Protein AF-A0A8H7I8Y4-F1 (afdb_monomer)

Nearest PDB structures (foldseek):
  3icj-assembly1_A  TM=6.428E-01  e=5.747E-15  Pyrococcus furiosus
  3igh-assembly1_X-2  TM=6.842E-01  e=2.576E-13  Pyrococcus horikoshii

Radius of gyration: 29.4 Å; Cα contacts (8 Å, |Δi|>4): 809; chains: 1; bounding box: 100×57×76 Å

Foldseek 3Di:
DPPVVVVVVVVVVVVVVVVVVVVPDPDDPPDDDDDPPPPVVPDDDDDDDDDDDPVVVVVVVVVVVVVVVVVVVVVVVVPPDPDFPQKAKEFEPPPDQQEADLDPVPRTFRIWIHHRPDTDDTHHPVVLCQAQNELVPGFADPPHDPVRNHRGHHYDYDDHPDHHAFFFAFAAAAQLVQLVQVLQVLAPDPDPVSSVVSQVVSVVPDPDDVPDDDDHDHFAAQKQADDPVLVVVLPDDDCDDALWDQDADPVRHGPRIIHDLRVLSSQQADQDDQVNCLNVVVDPDPGDHDDVVSSVSSNVRSLVQLVVQRHAEYEHAQQEPVNVVVVQPDDDRGAYEYAHEDHLQDAPPPVDDADALVNRPSSRYGDHHHAHDQWGGPVHQIAAAPAADPVGRVDSHGGNYDLVSQLVNDQRVDLFHDDDVCLVSGLVSNVVSVVPDPDQPRPDDYPPRPDDDPVSQVSQQVSCCSRPVAGHKAAHHQHPVNPDSNCVQVLCCLQVVDSPDDPVPDPDDRDNVRRDDNVQSSCRRNPIHGDHDD

Structure (mmCIF, N/CA/C/O backbone):
data_AF-A0A8H7I8Y4-F1
#
_entry.id   AF-A0A8H7I8Y4-F1
#
loop_
_atom_site.group_PDB
_atom_site.id
_atom_site.type_symbol
_atom_site.label_atom_id
_atom_site.label_alt_id
_atom_site.label_comp_id
_atom_site.label_asym_id
_atom_site.label_entity_id
_atom_site.label_seq_id
_atom_site.pdbx_PDB_ins_code
_atom_site.Cartn_x
_atom_site.Cartn_y
_atom_site.Cartn_z
_atom_site.occupancy
_atom_site.B_iso_or_equiv
_atom_site.auth_seq_id
_atom_site.auth_comp_id
_atom_site.auth_asym_id
_atom_site.auth_atom_id
_atom_site.pdbx_PDB_model_num
ATOM 1 N N . MET A 1 1 ? 6.705 31.442 6.306 1.00 35.25 1 MET A N 1
ATOM 2 C CA . MET A 1 1 ? 8.009 32.099 6.032 1.00 35.25 1 MET A CA 1
ATOM 3 C C . MET A 1 1 ? 9.211 31.129 6.139 1.00 35.25 1 MET A C 1
ATOM 5 O O . MET A 1 1 ? 10.312 31.572 6.435 1.00 35.25 1 MET A O 1
ATOM 9 N N . HIS A 1 2 ? 9.058 29.813 5.891 1.00 52.72 2 HIS A N 1
ATOM 10 C CA . HIS A 1 2 ? 10.046 28.813 6.363 1.00 52.72 2 HIS A CA 1
ATOM 11 C C . HIS A 1 2 ? 10.772 27.965 5.305 1.00 52.72 2 HIS A C 1
ATOM 13 O O . HIS A 1 2 ? 11.778 27.346 5.648 1.00 52.72 2 HIS A O 1
ATOM 19 N N . SER A 1 3 ? 10.383 27.974 4.022 1.00 34.44 3 SER A N 1
ATOM 20 C CA . SER A 1 3 ? 11.126 27.225 2.985 1.00 34.44 3 SER A CA 1
ATOM 21 C C . SER A 1 3 ? 12.597 27.660 2.888 1.00 34.44 3 SER A C 1
ATOM 23 O O . SER A 1 3 ? 13.473 26.834 2.650 1.00 34.44 3 SER A O 1
ATOM 25 N N . ALA A 1 4 ? 12.896 28.933 3.171 1.00 37.03 4 ALA A N 1
ATOM 26 C CA . ALA A 1 4 ? 14.258 29.449 3.280 1.00 37.03 4 ALA A CA 1
ATOM 27 C C . ALA A 1 4 ? 15.037 28.894 4.492 1.00 37.03 4 ALA A C 1
ATOM 29 O O . ALA A 1 4 ? 16.241 28.678 4.382 1.00 37.03 4 ALA A O 1
ATOM 30 N N . GLN A 1 5 ? 14.389 28.632 5.634 1.00 40.00 5 GLN A N 1
ATOM 31 C CA . GLN A 1 5 ? 15.040 28.001 6.792 1.00 40.00 5 GLN A CA 1
ATOM 32 C C . GLN A 1 5 ? 15.281 26.508 6.558 1.00 40.00 5 GLN A C 1
ATOM 34 O O . GLN A 1 5 ? 16.371 26.029 6.867 1.00 40.00 5 GLN A O 1
ATOM 39 N N . LEU A 1 6 ? 14.330 25.797 5.942 1.00 42.72 6 LEU A N 1
ATOM 40 C CA . LEU A 1 6 ? 14.515 24.391 5.575 1.00 42.72 6 LEU A CA 1
ATOM 41 C C . LEU A 1 6 ? 15.631 24.236 4.527 1.00 42.72 6 LEU A C 1
ATOM 43 O O . LEU A 1 6 ? 16.564 23.471 4.744 1.00 42.72 6 LEU A O 1
ATOM 47 N N . ARG A 1 7 ? 15.634 25.057 3.465 1.00 45.59 7 ARG A N 1
ATOM 48 C CA . ARG A 1 7 ? 16.732 25.099 2.476 1.00 45.59 7 ARG A CA 1
ATOM 49 C C . ARG A 1 7 ? 18.088 25.454 3.106 1.00 45.59 7 ARG A C 1
ATOM 51 O O . ARG A 1 7 ? 19.096 24.890 2.699 1.00 45.59 7 ARG A O 1
ATOM 58 N N . ARG A 1 8 ? 18.134 26.328 4.123 1.00 44.88 8 ARG A N 1
ATOM 59 C CA . ARG A 1 8 ? 19.366 26.626 4.888 1.00 44.88 8 ARG A CA 1
ATOM 60 C C . ARG A 1 8 ? 19.815 25.468 5.790 1.00 44.88 8 ARG A C 1
ATOM 62 O O . ARG A 1 8 ? 21.020 25.303 5.960 1.00 44.88 8 ARG A O 1
ATOM 69 N N . ARG A 1 9 ? 18.896 24.670 6.353 1.00 44.41 9 ARG A N 1
ATOM 70 C CA . ARG A 1 9 ? 19.240 23.427 7.073 1.00 44.41 9 ARG A CA 1
ATOM 71 C C . ARG A 1 9 ? 19.794 22.377 6.111 1.00 44.41 9 ARG A C 1
ATOM 73 O O . ARG A 1 9 ? 20.907 21.920 6.334 1.00 44.41 9 ARG A O 1
ATOM 80 N N . ILE A 1 10 ? 19.098 22.110 5.004 1.00 46.75 10 ILE A N 1
ATOM 81 C CA . ILE A 1 10 ? 19.546 21.189 3.944 1.00 46.75 10 ILE A CA 1
ATOM 82 C C . ILE A 1 10 ? 20.938 21.588 3.429 1.00 46.75 10 ILE A C 1
ATOM 84 O O . ILE A 1 10 ? 21.833 20.752 3.396 1.00 46.75 10 ILE A O 1
ATOM 88 N N . ALA A 1 11 ? 21.172 22.870 3.123 1.00 46.22 11 ALA A N 1
ATOM 89 C CA . ALA A 1 11 ? 22.484 23.348 2.678 1.00 46.22 11 ALA A CA 1
ATOM 90 C C . ALA A 1 11 ? 23.595 23.158 3.733 1.00 46.22 11 ALA A C 1
ATOM 92 O O . ALA A 1 11 ? 24.708 22.782 3.380 1.00 46.22 11 ALA A O 1
ATOM 93 N N . LYS A 1 12 ? 23.303 23.364 5.027 1.00 44.75 12 LYS A N 1
ATOM 94 C CA . LYS A 1 12 ? 24.257 23.067 6.112 1.00 44.75 12 LYS A CA 1
ATOM 95 C C . LYS A 1 12 ? 24.508 21.568 6.291 1.00 44.75 12 LYS A C 1
ATOM 97 O O . LYS A 1 12 ? 25.617 21.188 6.647 1.00 44.75 12 LYS A O 1
ATOM 102 N N . MET A 1 13 ? 23.505 20.723 6.069 1.00 43.00 13 MET A N 1
ATOM 103 C CA . MET A 1 13 ? 23.641 19.266 6.176 1.00 43.00 13 MET A CA 1
ATOM 104 C C . MET A 1 13 ? 24.428 18.691 4.995 1.00 43.00 13 MET A C 1
ATOM 106 O O . MET A 1 13 ? 25.284 17.841 5.208 1.00 43.00 13 MET A O 1
ATOM 110 N N . ASP A 1 14 ? 24.237 19.227 3.789 1.00 43.56 14 ASP A N 1
ATOM 111 C CA . ASP A 1 14 ? 25.063 18.925 2.615 1.00 43.56 14 ASP A CA 1
ATOM 112 C C . ASP A 1 14 ? 26.520 19.406 2.803 1.00 43.56 14 ASP A C 1
ATOM 114 O O . ASP A 1 14 ? 27.463 18.709 2.433 1.00 43.56 14 ASP A O 1
ATOM 118 N N . GLU A 1 15 ? 26.741 20.542 3.477 1.00 42.84 15 GLU A N 1
ATOM 119 C CA . GLU A 1 15 ? 28.085 20.966 3.895 1.00 42.84 15 GLU A CA 1
ATOM 120 C C . GLU A 1 15 ? 28.705 20.009 4.935 1.00 42.84 15 GLU A C 1
ATOM 122 O O . GLU A 1 15 ? 29.871 19.634 4.807 1.00 42.84 15 GLU A O 1
ATOM 127 N N . SER A 1 16 ? 27.936 19.560 5.935 1.00 40.44 16 SER A N 1
ATOM 128 C CA . SER A 1 16 ? 28.382 18.556 6.915 1.00 40.44 16 SER A CA 1
ATOM 129 C C . SER A 1 16 ? 28.671 17.193 6.281 1.00 40.44 16 SER A C 1
ATOM 131 O O . SER A 1 16 ? 29.658 16.558 6.647 1.00 40.44 16 SER A O 1
ATOM 133 N N . ALA A 1 17 ? 27.878 16.756 5.300 1.00 39.59 17 ALA A N 1
ATOM 134 C CA . ALA A 1 17 ? 28.124 15.527 4.548 1.00 39.59 17 ALA A CA 1
ATOM 135 C C . ALA A 1 17 ? 29.446 15.615 3.767 1.00 39.59 17 ALA A C 1
ATOM 137 O O . ALA A 1 17 ? 30.296 14.740 3.902 1.00 39.59 17 ALA A O 1
ATOM 138 N N . ARG A 1 18 ? 29.689 16.727 3.060 1.00 48.38 18 ARG A N 1
ATOM 139 C CA . ARG A 1 18 ? 30.961 16.989 2.356 1.00 48.38 18 ARG A CA 1
ATOM 140 C C . ARG A 1 18 ? 32.169 17.112 3.297 1.00 48.38 18 ARG A C 1
ATOM 142 O O . ARG A 1 18 ? 33.296 16.881 2.864 1.00 48.38 18 ARG A O 1
ATOM 149 N N . ARG A 1 19 ? 31.965 17.483 4.569 1.00 42.00 19 ARG A N 1
ATOM 150 C CA . ARG A 1 19 ? 33.006 17.433 5.616 1.00 42.00 19 ARG A CA 1
ATOM 151 C C . ARG A 1 19 ? 33.268 15.989 6.060 1.00 42.00 19 ARG A C 1
ATOM 153 O O . ARG A 1 19 ? 34.420 15.577 6.067 1.00 42.00 19 ARG A O 1
ATOM 160 N N . LEU A 1 20 ? 32.226 15.194 6.307 1.00 38.66 20 LEU A N 1
ATOM 161 C CA . LEU A 1 20 ? 32.345 13.767 6.645 1.00 38.66 20 LEU A CA 1
ATOM 162 C C . LEU A 1 20 ? 32.967 12.926 5.513 1.00 38.66 20 LEU A C 1
ATOM 164 O O . LEU A 1 20 ? 33.713 11.991 5.792 1.00 38.66 20 LEU A O 1
ATOM 168 N N . GLU A 1 21 ? 32.732 13.269 4.244 1.00 41.25 21 GLU A N 1
ATOM 169 C CA . GLU A 1 21 ? 33.430 12.660 3.099 1.00 41.25 21 GLU A CA 1
ATOM 170 C C . GLU A 1 21 ? 34.911 13.077 3.009 1.00 41.25 21 GLU A C 1
ATOM 172 O O . GLU A 1 21 ? 35.725 12.327 2.474 1.00 41.25 21 GLU A O 1
ATOM 177 N N . LYS A 1 22 ? 35.290 14.239 3.562 1.00 42.38 22 LYS A N 1
ATOM 178 C CA . LYS A 1 22 ? 36.689 14.696 3.649 1.00 42.38 22 LYS A CA 1
ATOM 179 C C . LYS A 1 22 ? 37.452 14.069 4.815 1.00 42.38 22 LYS A C 1
ATOM 181 O O . LYS A 1 22 ? 38.604 13.679 4.638 1.00 42.38 22 LYS A O 1
ATOM 186 N N . ASP A 1 23 ? 36.809 13.939 5.972 1.00 39.91 23 ASP A N 1
ATOM 187 C CA . ASP A 1 23 ? 37.411 13.386 7.194 1.00 39.91 23 ASP A CA 1
ATOM 188 C C . ASP A 1 23 ? 37.613 11.854 7.130 1.00 39.91 23 ASP A C 1
ATOM 190 O O . ASP A 1 23 ? 38.241 11.278 8.014 1.00 39.91 23 ASP A O 1
ATOM 194 N N . ASN A 1 24 ? 37.128 11.192 6.070 1.00 40.22 24 ASN A N 1
ATOM 195 C CA . ASN A 1 24 ? 37.377 9.774 5.768 1.00 40.22 24 ASN A CA 1
ATOM 196 C C . ASN A 1 24 ? 38.473 9.551 4.696 1.00 40.22 24 ASN A C 1
ATOM 198 O O . ASN A 1 24 ? 38.539 8.483 4.083 1.00 40.22 24 ASN A O 1
ATOM 202 N N . SER A 1 25 ? 39.355 10.532 4.461 1.00 33.88 25 SER A N 1
ATOM 203 C CA . SER A 1 25 ? 40.572 10.316 3.662 1.00 33.88 25 SER A CA 1
ATOM 204 C C . SER A 1 25 ? 41.564 9.409 4.424 1.00 33.88 25 SER A C 1
ATOM 206 O O . SER A 1 25 ? 41.808 9.686 5.597 1.00 33.88 25 SER A O 1
ATOM 208 N N . PRO A 1 26 ? 42.186 8.369 3.822 1.00 35.38 26 PRO A N 1
ATOM 209 C CA . PRO A 1 26 ? 42.908 7.321 4.574 1.00 35.38 26 PRO A CA 1
ATOM 210 C C . PRO A 1 26 ? 44.254 7.682 5.250 1.00 35.38 26 PRO A C 1
ATOM 212 O O . PRO A 1 26 ? 45.008 6.770 5.582 1.00 35.38 26 PRO A O 1
ATOM 215 N N . ASP A 1 27 ? 44.576 8.964 5.456 1.00 40.91 27 ASP A N 1
ATOM 216 C CA . ASP A 1 27 ? 45.932 9.457 5.773 1.00 40.91 27 ASP A CA 1
ATOM 217 C C . ASP A 1 27 ? 46.035 10.258 7.102 1.00 40.91 27 ASP A C 1
ATOM 219 O O . ASP A 1 27 ? 46.725 11.276 7.170 1.00 40.91 27 ASP A O 1
ATOM 223 N N . ASP A 1 28 ? 45.392 9.803 8.191 1.00 37.31 28 ASP A N 1
ATOM 224 C CA . ASP A 1 28 ? 45.690 10.267 9.568 1.00 37.31 28 ASP A CA 1
ATOM 225 C C . ASP A 1 28 ? 46.302 9.133 10.427 1.00 37.31 28 ASP A C 1
ATOM 227 O O . ASP A 1 28 ? 45.589 8.213 10.840 1.00 37.31 28 ASP A O 1
ATOM 231 N N . PRO A 1 29 ? 47.610 9.185 10.758 1.00 35.31 29 PRO A N 1
ATOM 232 C CA . PRO A 1 29 ? 48.285 8.147 11.542 1.00 35.31 29 PRO A CA 1
ATOM 233 C C . PRO A 1 29 ? 47.897 8.025 13.031 1.00 35.31 29 PRO A C 1
ATOM 235 O O . PRO A 1 29 ? 48.544 7.244 13.733 1.00 35.31 29 PRO A O 1
ATOM 238 N N . LYS A 1 30 ? 46.945 8.809 13.570 1.00 37.56 30 LYS A N 1
ATOM 239 C CA . LYS A 1 30 ? 46.804 9.009 15.034 1.00 37.56 30 LYS A CA 1
ATOM 240 C C . LYS A 1 30 ? 45.550 8.467 15.736 1.00 37.56 30 LYS A C 1
ATOM 242 O O . LYS A 1 30 ? 45.342 8.795 16.904 1.00 37.56 30 LYS A O 1
ATOM 247 N N . LYS A 1 31 ? 44.755 7.589 15.117 1.00 33.84 31 LYS A N 1
ATOM 248 C CA . LYS A 1 31 ? 43.638 6.894 15.802 1.00 33.84 31 LYS A CA 1
ATOM 249 C C . LYS A 1 31 ? 43.819 5.377 15.865 1.00 33.84 31 LYS A C 1
ATOM 251 O O . LYS A 1 31 ? 43.150 4.626 15.164 1.00 33.84 31 LYS A O 1
ATOM 256 N N . GLN A 1 32 ? 44.688 4.936 16.772 1.00 32.09 32 GLN A N 1
ATOM 257 C CA . GLN A 1 32 ? 44.569 3.603 17.363 1.00 32.09 32 GLN A CA 1
ATOM 258 C C . GLN A 1 32 ? 43.576 3.678 18.532 1.00 32.09 32 GLN A C 1
ATOM 260 O O . GLN A 1 32 ? 43.772 4.469 19.452 1.00 32.09 32 GLN A O 1
ATOM 265 N N . LEU A 1 33 ? 42.524 2.860 18.486 1.00 32.53 33 LEU A N 1
ATOM 266 C CA . LEU A 1 33 ? 41.826 2.381 19.680 1.00 32.53 33 LEU A CA 1
ATOM 267 C C . LEU A 1 33 ? 42.100 0.881 19.822 1.00 32.53 33 LEU A C 1
ATOM 269 O O . LEU A 1 33 ? 42.437 0.206 18.849 1.00 32.53 33 LEU A O 1
ATOM 273 N N . GLU A 1 34 ? 42.021 0.398 21.053 1.00 33.38 34 GLU A N 1
ATOM 274 C CA . GLU A 1 34 ? 42.598 -0.877 21.468 1.00 33.38 34 GLU A CA 1
ATOM 275 C C . GLU A 1 34 ? 41.652 -2.055 21.180 1.00 33.38 34 GLU A C 1
ATOM 277 O O . GLU A 1 34 ? 40.482 -2.031 21.560 1.00 33.38 34 GLU A O 1
ATOM 282 N N . ASP A 1 35 ? 42.174 -3.103 20.536 1.00 31.98 35 ASP A N 1
ATOM 283 C CA . ASP A 1 35 ? 41.502 -4.398 20.377 1.00 31.98 35 ASP A CA 1
ATOM 284 C C . ASP A 1 35 ? 42.231 -5.445 21.246 1.00 31.98 35 ASP A C 1
ATOM 286 O O . ASP A 1 35 ? 43.391 -5.772 20.963 1.00 31.98 35 ASP A O 1
ATOM 290 N N . PRO A 1 36 ? 41.596 -5.977 22.308 1.00 31.39 36 PRO A N 1
ATOM 291 C CA . PRO A 1 36 ? 42.241 -6.891 23.251 1.00 31.39 36 PRO A CA 1
ATOM 292 C C . PRO A 1 36 ? 42.398 -8.333 22.730 1.00 31.39 36 PRO A C 1
ATOM 294 O O . PRO A 1 36 ? 42.893 -9.191 23.461 1.00 31.39 36 PRO A O 1
ATOM 297 N N . THR A 1 37 ? 41.996 -8.652 21.494 1.00 33.19 37 THR A N 1
ATOM 298 C CA . THR A 1 37 ? 42.002 -10.041 20.988 1.00 33.19 37 THR A CA 1
ATOM 299 C C . THR A 1 37 ? 43.353 -10.527 20.439 1.00 33.19 37 THR A C 1
ATOM 301 O O . THR A 1 37 ? 43.529 -11.724 20.205 1.00 33.19 37 THR A O 1
ATOM 304 N N . LEU A 1 38 ? 44.342 -9.642 20.265 1.00 32.91 38 LEU A N 1
ATOM 305 C CA . LEU A 1 38 ? 45.588 -9.951 19.542 1.00 32.91 38 LEU A CA 1
ATOM 306 C C . LEU A 1 38 ? 46.744 -10.534 20.382 1.00 32.91 38 LEU A C 1
ATOM 308 O O . LEU A 1 38 ? 47.787 -10.883 19.824 1.00 32.91 38 LEU A O 1
ATOM 312 N N . GLU A 1 39 ? 46.595 -10.679 21.702 1.00 32.59 39 GLU A N 1
ATOM 313 C CA . GLU A 1 39 ? 47.688 -11.163 22.565 1.00 32.59 39 GLU A CA 1
ATOM 314 C C . GLU A 1 39 ? 47.854 -12.699 22.559 1.00 32.59 39 GLU A C 1
ATOM 316 O O . GLU A 1 39 ? 48.972 -13.202 22.686 1.00 32.59 39 GLU A O 1
ATOM 321 N N . GLN A 1 40 ? 46.788 -13.468 22.303 1.00 35.03 40 GLN A N 1
ATOM 322 C CA . GLN A 1 40 ? 46.833 -14.942 22.369 1.00 35.03 40 GLN A CA 1
ATOM 323 C C . GLN A 1 40 ? 47.576 -15.630 21.204 1.00 35.03 40 GLN A C 1
ATOM 325 O O . GLN A 1 40 ? 47.878 -16.818 21.290 1.00 35.03 40 GLN A O 1
ATOM 330 N N . LEU A 1 41 ? 47.934 -14.909 20.133 1.00 31.38 41 LEU A N 1
ATOM 331 C CA . LEU A 1 41 ? 48.666 -15.465 18.979 1.00 31.38 41 LEU A CA 1
ATOM 332 C C . LEU A 1 41 ? 50.194 -15.271 19.046 1.00 31.38 41 LEU A C 1
ATOM 334 O O . LEU A 1 41 ? 50.902 -15.590 18.090 1.00 31.38 41 LEU A O 1
ATOM 338 N N . ARG A 1 42 ? 50.739 -14.758 20.158 1.00 30.03 42 ARG A N 1
ATOM 339 C CA . ARG A 1 42 ? 52.155 -14.343 20.250 1.00 30.03 42 ARG A CA 1
ATOM 340 C C . ARG A 1 42 ? 53.165 -15.425 20.665 1.00 30.03 42 ARG A C 1
ATOM 342 O O . ARG A 1 42 ? 54.344 -15.110 20.812 1.00 30.03 42 ARG A O 1
ATOM 349 N N . LEU A 1 43 ? 52.742 -16.682 20.823 1.00 31.62 43 LEU A N 1
ATOM 350 C CA . LEU A 1 43 ? 53.579 -17.793 21.309 1.00 31.62 43 LEU A CA 1
ATOM 351 C C . LEU A 1 43 ? 53.686 -18.967 20.316 1.00 31.62 43 LEU A C 1
ATOM 353 O O . LEU A 1 43 ? 53.328 -20.100 20.629 1.00 31.62 43 LEU A O 1
ATOM 357 N N . ALA A 1 44 ? 54.244 -18.717 19.125 1.00 27.98 44 ALA A N 1
ATOM 358 C CA . ALA A 1 44 ? 54.656 -19.783 18.205 1.00 27.98 44 ALA A CA 1
ATOM 359 C C . ALA A 1 44 ? 55.920 -19.431 17.392 1.00 27.98 44 ALA A C 1
ATOM 361 O O . ALA A 1 44 ? 55.937 -18.474 16.620 1.00 27.98 44 ALA A O 1
ATOM 362 N N . SER A 1 45 ? 56.940 -20.295 17.489 1.00 28.02 45 SER A N 1
ATOM 363 C CA . SER A 1 45 ? 58.225 -20.271 16.757 1.00 28.02 45 SER A CA 1
ATOM 364 C C . SER A 1 45 ? 59.208 -19.125 17.077 1.00 28.02 45 SER A C 1
ATOM 366 O O . SER A 1 45 ? 58.848 -18.051 17.552 1.00 28.02 45 SER A O 1
ATOM 368 N N . PHE A 1 46 ? 60.505 -19.394 16.879 1.00 31.17 46 PHE A N 1
ATOM 369 C CA . PHE A 1 46 ? 61.607 -18.620 17.460 1.00 31.17 46 PHE A CA 1
ATOM 370 C C . PHE A 1 46 ? 62.832 -18.630 16.529 1.00 31.17 46 PHE A C 1
ATOM 372 O O . PHE A 1 46 ? 63.191 -19.676 16.004 1.00 31.17 46 PHE A O 1
ATOM 379 N N . LYS A 1 47 ? 63.492 -17.472 16.374 1.00 33.75 47 LYS A N 1
ATOM 380 C CA . LYS A 1 47 ? 64.825 -17.257 15.757 1.00 33.75 47 LYS A CA 1
ATOM 381 C C . LYS A 1 47 ? 65.159 -17.994 14.438 1.00 33.75 47 LYS A C 1
ATOM 383 O O . LYS A 1 47 ? 65.652 -19.115 14.443 1.00 33.75 47 LYS A O 1
ATOM 388 N N . SER A 1 48 ? 65.305 -17.211 13.368 1.00 29.58 48 SER A N 1
ATOM 389 C CA . SER A 1 48 ? 66.625 -17.121 12.716 1.00 29.58 48 SER A CA 1
ATOM 390 C C . SER A 1 48 ? 66.875 -15.706 12.172 1.00 29.58 48 SER A C 1
ATOM 392 O O . SER A 1 48 ? 65.940 -14.943 11.930 1.00 29.58 48 SER A O 1
ATOM 394 N N . ARG A 1 49 ? 68.149 -15.314 12.042 1.00 38.94 49 ARG A N 1
ATOM 395 C CA . ARG A 1 49 ? 68.578 -14.069 11.381 1.00 38.94 49 ARG A CA 1
ATOM 396 C C . ARG A 1 49 ? 69.407 -14.443 10.158 1.00 38.94 49 ARG A C 1
ATOM 398 O O . ARG A 1 49 ? 70.410 -15.132 10.311 1.00 38.94 49 ARG A O 1
ATOM 405 N N . SER A 1 50 ? 69.092 -13.887 8.992 1.00 36.25 50 SER A N 1
ATOM 406 C CA . SER A 1 50 ? 70.042 -13.806 7.877 1.00 36.25 50 SER A CA 1
ATOM 407 C C . SER A 1 50 ? 69.982 -12.428 7.208 1.00 36.25 50 SER A C 1
ATOM 409 O O . SER A 1 50 ? 68.918 -11.828 7.040 1.00 36.25 50 SER A O 1
ATOM 411 N N . ARG A 1 51 ? 71.152 -11.882 6.854 1.00 44.41 51 ARG A N 1
ATOM 412 C CA . ARG A 1 51 ? 71.273 -10.645 6.068 1.00 44.41 51 ARG A CA 1
ATOM 413 C C . ARG A 1 51 ? 71.250 -10.999 4.578 1.00 44.41 51 ARG A C 1
ATOM 415 O O . ARG A 1 51 ? 72.299 -11.117 3.959 1.00 44.41 51 ARG A O 1
ATOM 422 N N . ALA A 1 52 ? 70.056 -11.158 4.010 1.00 35.97 52 ALA A N 1
ATOM 423 C CA . ALA A 1 52 ? 69.846 -11.276 2.562 1.00 35.97 52 ALA A CA 1
ATOM 424 C C . ALA A 1 52 ? 69.252 -9.977 1.976 1.00 35.97 52 ALA A C 1
ATOM 426 O O . ALA A 1 52 ? 68.562 -9.230 2.678 1.00 35.97 52 ALA A O 1
ATOM 427 N N . SER A 1 53 ? 69.556 -9.690 0.706 1.00 42.09 53 SER A N 1
ATOM 428 C CA . SER A 1 53 ? 69.507 -8.342 0.109 1.00 42.09 53 SER A CA 1
ATOM 429 C C . SER A 1 53 ? 68.206 -7.540 0.324 1.00 42.09 53 SER A C 1
ATOM 431 O O . SER A 1 53 ? 67.087 -8.059 0.306 1.00 42.09 53 SER A O 1
ATOM 433 N N . ALA A 1 54 ? 68.358 -6.219 0.477 1.00 46.66 54 ALA A N 1
ATOM 434 C CA . ALA A 1 54 ? 67.242 -5.272 0.394 1.00 46.66 54 ALA A CA 1
ATOM 435 C C . ALA A 1 54 ? 66.762 -5.083 -1.062 1.00 46.66 54 ALA A C 1
ATOM 437 O O . ALA A 1 54 ? 65.570 -4.931 -1.315 1.00 46.66 54 ALA A O 1
ATOM 438 N N . ILE A 1 55 ? 67.691 -5.175 -2.022 1.00 46.66 55 ILE A N 1
ATOM 439 C CA . ILE A 1 55 ? 67.460 -4.945 -3.459 1.00 46.66 55 ILE A CA 1
ATOM 440 C C . ILE A 1 55 ? 66.471 -5.967 -4.052 1.00 46.66 55 ILE A C 1
ATOM 442 O O . ILE A 1 55 ? 65.638 -5.607 -4.883 1.00 46.66 55 ILE A O 1
ATOM 446 N N . GLY A 1 56 ? 66.499 -7.227 -3.596 1.00 45.41 56 GLY A N 1
ATOM 447 C CA . GLY A 1 56 ? 65.526 -8.239 -4.024 1.00 45.41 56 GLY A CA 1
ATOM 448 C C . GLY A 1 56 ? 64.104 -7.959 -3.524 1.00 45.41 56 GLY A C 1
ATOM 449 O O . GLY A 1 56 ? 63.143 -8.101 -4.280 1.00 45.41 56 GLY A O 1
ATOM 450 N N . ARG A 1 57 ? 63.960 -7.503 -2.271 1.00 50.84 57 ARG A N 1
ATOM 451 C CA . ARG A 1 57 ? 62.650 -7.290 -1.632 1.00 50.84 57 ARG A CA 1
ATOM 452 C C . ARG A 1 57 ? 61.824 -6.202 -2.310 1.00 50.84 57 ARG A C 1
ATOM 454 O O . ARG A 1 57 ? 60.653 -6.443 -2.571 1.00 50.84 57 ARG A O 1
ATOM 461 N N . GLY A 1 58 ? 62.432 -5.074 -2.685 1.00 53.12 58 GLY A N 1
ATOM 462 C CA . GLY A 1 58 ? 61.725 -4.008 -3.409 1.00 53.12 58 GLY A CA 1
ATOM 463 C C . GLY A 1 58 ? 61.127 -4.479 -4.743 1.00 53.12 58 GLY A C 1
ATOM 464 O O . GLY A 1 58 ? 59.981 -4.163 -5.049 1.00 53.12 58 GLY A O 1
ATOM 465 N N . ARG A 1 59 ? 61.857 -5.308 -5.506 1.00 57.22 59 ARG A N 1
ATOM 466 C CA . ARG A 1 59 ? 61.352 -5.889 -6.764 1.00 57.22 59 ARG A CA 1
ATOM 467 C C . ARG A 1 59 ? 60.246 -6.919 -6.539 1.00 57.22 59 ARG A C 1
ATOM 469 O O . ARG A 1 59 ? 59.234 -6.855 -7.229 1.00 57.22 59 ARG A O 1
ATOM 476 N N . VAL A 1 60 ? 60.397 -7.828 -5.572 1.00 62.84 60 VAL A N 1
A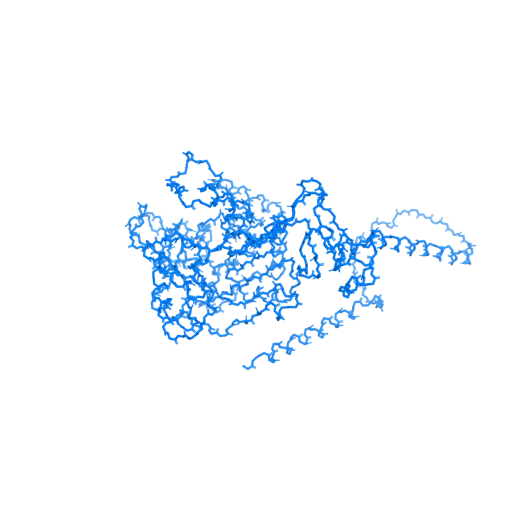TOM 477 C CA . VAL A 1 60 ? 59.344 -8.808 -5.243 1.00 62.84 60 VAL A CA 1
ATOM 478 C C . VAL A 1 60 ? 58.077 -8.101 -4.760 1.00 62.84 60 VAL A C 1
ATOM 480 O O . VAL A 1 60 ? 56.990 -8.428 -5.222 1.00 62.84 60 VAL A O 1
ATOM 483 N N . GLN A 1 61 ? 58.201 -7.088 -3.901 1.00 68.81 61 GLN A N 1
ATOM 484 C CA . GLN A 1 61 ? 57.059 -6.333 -3.387 1.00 68.81 61 GLN A CA 1
ATOM 485 C C . GLN A 1 61 ? 56.373 -5.504 -4.485 1.00 68.81 61 GLN A C 1
ATOM 487 O O . GLN A 1 61 ? 55.148 -5.478 -4.537 1.00 68.81 61 GLN A O 1
ATOM 492 N N . ALA A 1 62 ? 57.125 -4.917 -5.424 1.00 70.44 62 ALA A N 1
ATOM 493 C CA . ALA A 1 62 ? 56.551 -4.268 -6.605 1.00 70.44 62 ALA A CA 1
ATOM 494 C C . ALA A 1 62 ? 55.800 -5.257 -7.520 1.00 70.44 62 ALA A C 1
ATOM 496 O O . ALA A 1 62 ? 54.715 -4.936 -7.999 1.00 70.44 62 ALA A O 1
ATOM 497 N N . ILE A 1 63 ? 56.332 -6.469 -7.726 1.00 73.75 63 ILE A N 1
ATOM 498 C CA . ILE A 1 63 ? 55.670 -7.529 -8.506 1.00 73.75 63 ILE A CA 1
ATOM 499 C C . ILE A 1 63 ? 54.395 -8.013 -7.800 1.00 73.75 63 ILE A C 1
ATOM 501 O O . ILE A 1 63 ? 53.355 -8.118 -8.442 1.00 73.75 63 ILE A O 1
ATOM 505 N N . VAL A 1 64 ? 54.436 -8.246 -6.485 1.00 75.19 64 VAL A N 1
ATOM 506 C CA . VAL A 1 64 ? 53.256 -8.636 -5.694 1.00 75.19 64 VAL A CA 1
ATOM 507 C C . VAL A 1 64 ? 52.192 -7.537 -5.718 1.00 75.19 64 VAL A C 1
ATOM 509 O O . VAL A 1 64 ? 51.030 -7.845 -5.964 1.00 75.19 64 VAL A O 1
ATOM 512 N N . SER A 1 65 ? 52.565 -6.262 -5.568 1.00 77.75 65 SER A N 1
ATOM 513 C CA . SER A 1 65 ? 51.626 -5.140 -5.709 1.00 77.75 65 SER A CA 1
ATOM 514 C C . SER A 1 65 ? 51.056 -5.027 -7.125 1.00 77.75 65 SER A C 1
ATOM 516 O O . SER A 1 65 ? 49.861 -4.795 -7.273 1.00 77.75 65 SER A O 1
ATOM 518 N N . ALA A 1 66 ? 51.857 -5.241 -8.174 1.00 79.25 66 ALA A N 1
ATOM 519 C CA . ALA A 1 66 ? 51.372 -5.240 -9.556 1.00 79.25 66 ALA A CA 1
ATOM 520 C C . ALA A 1 66 ? 50.409 -6.408 -9.837 1.00 79.25 66 ALA A C 1
ATOM 522 O O . ALA A 1 66 ? 49.397 -6.216 -10.510 1.00 79.25 66 ALA A O 1
ATOM 523 N N . ILE A 1 67 ? 50.670 -7.595 -9.278 1.00 82.00 67 ILE A N 1
ATOM 524 C CA . ILE A 1 67 ? 49.761 -8.748 -9.341 1.00 82.00 67 ILE A CA 1
ATOM 525 C C . ILE A 1 67 ? 48.483 -8.467 -8.546 1.00 82.00 67 ILE A C 1
ATOM 527 O O . ILE A 1 67 ? 47.401 -8.734 -9.056 1.00 82.00 67 ILE A O 1
ATOM 531 N N . ALA A 1 68 ? 48.572 -7.883 -7.348 1.00 78.31 68 ALA A N 1
ATOM 532 C CA . ALA A 1 68 ? 47.417 -7.542 -6.517 1.00 78.31 68 ALA A CA 1
ATOM 533 C C . ALA A 1 68 ? 46.537 -6.456 -7.160 1.00 78.31 68 ALA A C 1
ATOM 535 O O . ALA A 1 68 ? 45.320 -6.611 -7.207 1.00 78.31 68 ALA A O 1
ATOM 536 N N . ILE A 1 69 ? 47.134 -5.405 -7.731 1.00 84.38 69 ILE A N 1
ATOM 537 C CA . ILE A 1 69 ? 46.430 -4.386 -8.527 1.00 84.38 69 ILE A CA 1
ATOM 538 C C . ILE A 1 69 ? 45.838 -5.021 -9.791 1.00 84.38 69 ILE A C 1
ATOM 540 O O . ILE A 1 69 ? 44.694 -4.739 -10.135 1.00 84.38 69 ILE A O 1
ATOM 544 N N . GLY A 1 70 ? 46.564 -5.926 -10.453 1.00 80.19 70 GLY A N 1
ATOM 545 C CA . GLY A 1 70 ? 46.058 -6.706 -11.582 1.00 80.19 70 GLY A CA 1
ATOM 546 C C . GLY A 1 70 ? 44.829 -7.538 -11.212 1.00 80.19 70 GLY A C 1
ATOM 547 O O . GLY A 1 70 ? 43.827 -7.485 -11.920 1.00 80.19 70 GLY A O 1
ATOM 548 N N . PHE A 1 71 ? 44.864 -8.239 -10.076 1.00 76.94 71 PHE A N 1
ATOM 549 C CA . PHE A 1 71 ? 43.748 -9.023 -9.542 1.00 76.94 71 PHE A CA 1
ATOM 550 C C . PHE A 1 71 ? 42.578 -8.141 -9.102 1.00 76.94 71 PHE A C 1
ATOM 552 O O . PHE A 1 71 ? 41.434 -8.487 -9.371 1.00 76.94 71 PHE A O 1
ATOM 559 N N . LEU A 1 72 ? 42.840 -6.983 -8.491 1.00 72.62 72 LEU A N 1
ATOM 560 C CA . LEU A 1 72 ? 41.817 -6.012 -8.102 1.00 72.62 72 LEU A CA 1
ATOM 561 C C . LEU A 1 72 ? 41.128 -5.410 -9.336 1.00 72.62 72 LEU A C 1
ATOM 563 O O . LEU A 1 72 ? 39.904 -5.358 -9.391 1.00 72.62 72 LEU A O 1
ATOM 567 N N . LEU A 1 73 ? 41.887 -5.037 -10.370 1.00 70.62 73 LEU A N 1
ATOM 568 C CA . LEU A 1 73 ? 41.345 -4.588 -11.656 1.00 70.62 73 LEU A CA 1
ATOM 569 C C . LEU A 1 73 ? 40.623 -5.716 -12.409 1.00 70.62 73 LEU A C 1
ATOM 571 O O . LEU A 1 73 ? 39.665 -5.440 -13.134 1.00 70.62 73 LEU A O 1
ATOM 575 N N . LEU A 1 74 ? 41.036 -6.976 -12.233 1.00 64.25 74 LEU A N 1
ATOM 576 C CA . LEU A 1 74 ? 40.322 -8.140 -12.758 1.00 64.25 74 LEU A CA 1
ATOM 577 C C . LEU A 1 74 ? 38.995 -8.351 -12.016 1.00 64.25 74 LEU A C 1
ATOM 579 O O . LEU A 1 74 ? 37.976 -8.527 -12.673 1.00 64.25 74 LEU A O 1
ATOM 583 N N . LEU A 1 75 ? 38.990 -8.252 -10.683 1.00 58.28 75 LEU A N 1
ATOM 584 C CA . LEU A 1 75 ? 37.802 -8.330 -9.826 1.00 58.28 75 LEU A CA 1
ATOM 585 C C . LEU A 1 75 ? 36.814 -7.196 -10.121 1.00 58.28 75 LEU A C 1
ATOM 587 O O . LEU A 1 75 ? 35.623 -7.447 -10.257 1.00 58.28 75 LEU A O 1
ATOM 591 N N . ILE A 1 76 ? 37.295 -5.968 -10.325 1.00 57.88 76 ILE A N 1
ATOM 592 C CA . ILE A 1 76 ? 36.474 -4.829 -10.767 1.00 57.88 76 ILE A CA 1
ATOM 593 C C . ILE A 1 76 ? 35.942 -5.060 -12.197 1.00 57.88 76 ILE A C 1
ATOM 595 O O . ILE A 1 76 ? 34.800 -4.720 -12.497 1.00 57.88 76 ILE A O 1
ATOM 599 N N . ARG A 1 77 ? 36.717 -5.693 -13.093 1.00 53.28 77 ARG A N 1
ATOM 600 C CA . ARG A 1 77 ? 36.250 -6.075 -14.443 1.00 53.28 77 ARG A CA 1
ATOM 601 C C . ARG A 1 77 ? 35.258 -7.242 -14.456 1.00 53.28 77 ARG A C 1
ATOM 603 O O . ARG A 1 77 ? 34.435 -7.291 -15.373 1.00 53.28 77 ARG A O 1
ATOM 610 N N . THR A 1 78 ? 35.327 -8.175 -13.507 1.00 47.50 78 THR A N 1
ATOM 611 C CA . THR A 1 78 ? 34.341 -9.259 -13.356 1.00 47.50 78 THR A CA 1
ATOM 612 C C . THR A 1 78 ? 33.106 -8.788 -12.591 1.00 47.50 78 THR A C 1
ATOM 614 O O . THR A 1 78 ? 32.002 -9.192 -12.948 1.00 47.50 78 THR A O 1
ATOM 617 N N . GLN A 1 79 ? 33.244 -7.809 -11.690 1.00 46.56 79 GLN A N 1
ATOM 618 C CA . GLN A 1 79 ? 32.166 -6.929 -11.218 1.00 46.56 79 GLN A CA 1
ATOM 619 C C . GLN A 1 79 ? 31.747 -5.879 -12.270 1.00 46.56 79 GLN A C 1
ATOM 621 O O . GLN A 1 79 ? 31.405 -4.741 -11.947 1.00 46.56 79 GLN A O 1
ATOM 626 N N . LYS A 1 80 ? 31.649 -6.280 -13.547 1.00 49.53 80 LYS A N 1
ATOM 627 C CA . LYS A 1 80 ? 30.671 -5.642 -14.439 1.00 49.53 80 LYS A CA 1
ATOM 628 C C . LYS A 1 80 ? 29.317 -5.723 -13.738 1.00 49.53 80 LYS A C 1
ATOM 630 O O . LYS A 1 80 ? 28.892 -6.818 -13.367 1.00 49.53 80 LYS A O 1
ATOM 635 N N . SER A 1 81 ? 28.658 -4.583 -13.546 1.00 49.38 81 SER A N 1
ATOM 636 C CA . SER A 1 81 ? 27.355 -4.552 -12.891 1.00 49.38 81 SER A CA 1
ATOM 637 C C . SER A 1 81 ? 26.382 -5.498 -13.604 1.00 49.38 81 SER A C 1
ATOM 639 O O . SER A 1 81 ? 26.336 -5.568 -14.834 1.00 49.38 81 SER A O 1
ATOM 641 N N . LYS A 1 82 ? 25.600 -6.250 -12.818 1.00 63.62 82 LYS A N 1
ATOM 642 C CA . LYS A 1 82 ? 24.497 -7.077 -13.345 1.00 63.62 82 LYS A CA 1
ATOM 643 C C . LYS A 1 82 ? 23.350 -6.222 -13.902 1.00 63.62 82 LYS A C 1
ATOM 645 O O . LYS A 1 82 ? 22.468 -6.739 -14.580 1.00 63.62 82 LYS A O 1
ATOM 650 N N . GLU A 1 83 ? 23.367 -4.929 -13.600 1.00 77.25 83 GLU A N 1
ATOM 651 C CA . GLU A 1 83 ? 22.398 -3.941 -14.049 1.00 77.25 83 GLU A CA 1
ATOM 652 C C . GLU A 1 83 ? 22.488 -3.706 -15.570 1.00 77.25 83 GLU A C 1
ATOM 654 O O . GLU A 1 83 ? 23.578 -3.744 -16.154 1.00 77.25 83 GLU A O 1
ATOM 659 N N . PRO A 1 84 ? 21.357 -3.456 -16.251 1.00 83.94 84 PRO A N 1
ATOM 660 C CA . PRO A 1 84 ? 21.376 -3.023 -17.641 1.00 83.94 84 PRO A CA 1
ATOM 661 C C . PRO A 1 84 ? 22.019 -1.626 -17.774 1.00 83.94 84 PRO A C 1
ATOM 663 O O . PRO A 1 84 ? 22.041 -0.855 -16.814 1.00 83.94 84 PRO A O 1
ATOM 666 N N . PRO A 1 85 ? 22.529 -1.256 -18.966 1.00 90.31 85 PRO A N 1
ATOM 667 C CA . PRO A 1 85 ? 22.928 0.126 -19.228 1.00 90.31 85 PRO A CA 1
ATOM 668 C C . PRO A 1 85 ? 21.722 1.069 -19.096 1.00 90.31 85 PRO A C 1
ATOM 670 O O . PRO A 1 85 ? 20.581 0.641 -19.244 1.00 90.31 85 PRO A O 1
ATOM 673 N N . SER A 1 86 ? 21.965 2.365 -18.888 1.00 89.62 86 SER A N 1
ATOM 674 C CA . SER A 1 86 ? 20.901 3.362 -18.681 1.00 89.62 86 SER A CA 1
ATOM 675 C C . SER A 1 86 ? 19.886 3.472 -19.827 1.00 89.62 86 SER A C 1
ATOM 677 O O . SER A 1 86 ? 18.765 3.905 -19.580 1.00 89.62 86 SER A O 1
ATOM 679 N N . ALA A 1 87 ? 20.242 3.061 -21.048 1.00 95.06 87 ALA A N 1
ATOM 680 C CA . ALA A 1 87 ? 19.305 2.878 -22.153 1.00 95.06 87 ALA A CA 1
ATOM 681 C C . ALA A 1 87 ? 19.467 1.487 -22.791 1.00 95.06 87 ALA A C 1
ATOM 683 O O . ALA A 1 87 ? 20.581 1.080 -23.145 1.00 95.06 87 ALA A O 1
ATOM 684 N N . TYR A 1 88 ? 18.360 0.757 -22.938 1.00 97.00 88 TYR A N 1
ATOM 685 C CA . TYR A 1 88 ? 18.315 -0.597 -23.498 1.00 97.00 88 TYR A CA 1
ATOM 686 C C . TYR A 1 88 ? 16.945 -0.911 -24.105 1.00 97.00 88 TYR A C 1
ATOM 688 O O . TYR A 1 88 ? 15.944 -0.292 -23.754 1.00 97.00 88 TYR A O 1
ATOM 696 N N . ALA A 1 89 ? 16.904 -1.899 -24.995 1.00 97.56 89 ALA A N 1
ATOM 697 C CA . ALA A 1 89 ? 15.667 -2.513 -25.459 1.00 97.56 89 ALA A CA 1
ATOM 698 C C . ALA A 1 89 ? 15.445 -3.824 -24.687 1.00 97.56 89 ALA A C 1
ATOM 700 O O . ALA A 1 89 ? 16.345 -4.664 -24.637 1.00 97.56 89 ALA A O 1
ATOM 701 N N . LEU A 1 90 ? 14.273 -3.992 -24.077 1.00 97.00 90 LEU A N 1
ATOM 702 C CA . LEU A 1 90 ? 13.801 -5.261 -23.526 1.00 97.00 90 LEU A CA 1
ATOM 703 C C . LEU A 1 90 ? 12.804 -5.850 -24.520 1.00 97.00 90 LEU A C 1
ATOM 705 O O . LEU A 1 90 ? 11.775 -5.227 -24.773 1.00 97.00 90 LEU A O 1
ATOM 709 N N . CYS A 1 91 ? 13.101 -7.025 -25.066 1.00 97.00 91 CYS A N 1
ATOM 710 C CA . CYS A 1 91 ? 12.257 -7.735 -26.021 1.00 97.00 91 CYS A CA 1
ATOM 711 C C . CYS A 1 91 ? 11.834 -9.115 -25.488 1.00 97.00 91 CYS A C 1
ATOM 713 O O . CYS A 1 91 ? 12.497 -9.707 -24.640 1.00 97.00 91 CYS A O 1
ATOM 715 N N . SER A 1 92 ? 10.737 -9.644 -26.018 1.00 95.94 92 SER A N 1
ATOM 716 C CA . SER A 1 92 ? 10.264 -11.019 -25.828 1.00 95.94 92 SER A CA 1
ATOM 717 C C . SER A 1 92 ? 11.156 -12.019 -26.574 1.00 95.94 92 SER A C 1
ATOM 719 O O . SER A 1 92 ? 11.952 -11.617 -27.425 1.00 95.94 92 SER A O 1
ATOM 721 N N . ALA A 1 93 ? 10.992 -13.322 -26.328 1.00 90.44 93 ALA A N 1
ATOM 722 C CA . ALA A 1 93 ? 11.555 -14.332 -27.223 1.00 90.44 93 ALA A CA 1
ATOM 723 C C . ALA A 1 93 ? 10.976 -14.187 -28.650 1.00 90.44 93 ALA A C 1
ATOM 725 O O . ALA A 1 93 ? 9.895 -13.631 -28.851 1.00 90.44 93 ALA A O 1
ATOM 726 N N . HIS A 1 94 ? 11.710 -14.660 -29.661 1.00 83.88 94 HIS A N 1
ATOM 727 C CA . HIS A 1 94 ? 11.390 -14.404 -31.069 1.00 83.88 94 HIS A CA 1
ATOM 728 C C . HIS A 1 94 ? 9.987 -14.908 -31.463 1.00 83.88 94 HIS A C 1
ATOM 730 O O . HIS A 1 94 ? 9.719 -16.108 -31.414 1.00 83.88 94 HIS A O 1
ATOM 736 N N . GLY A 1 95 ? 9.116 -13.995 -31.907 1.00 79.75 95 GLY A N 1
ATOM 737 C CA . GLY A 1 95 ? 7.721 -14.281 -32.271 1.00 79.75 95 GLY A CA 1
ATOM 738 C C . GLY A 1 95 ? 6.719 -14.234 -31.107 1.00 79.75 95 GLY A C 1
ATOM 739 O O . GLY A 1 95 ? 5.533 -14.475 -31.320 1.00 79.75 95 GLY A O 1
ATOM 740 N N . GLU A 1 96 ? 7.153 -13.915 -29.884 1.00 90.19 96 GLU A N 1
ATOM 741 C CA . GLU A 1 96 ? 6.270 -13.732 -28.728 1.00 90.19 96 GLU A CA 1
ATOM 742 C C . GLU A 1 96 ? 5.938 -12.242 -28.496 1.00 90.19 96 GLU A C 1
ATOM 744 O O . GLU A 1 96 ? 6.788 -11.366 -28.640 1.00 90.19 96 GLU A O 1
ATOM 749 N N . ARG A 1 97 ? 4.707 -11.944 -28.056 1.00 92.88 97 ARG A N 1
ATOM 750 C CA . ARG A 1 97 ? 4.309 -10.629 -27.506 1.00 92.88 97 ARG A CA 1
ATOM 751 C C . ARG A 1 97 ? 4.156 -10.732 -25.988 1.00 92.88 97 ARG A C 1
ATOM 753 O O . ARG A 1 97 ? 3.046 -10.660 -25.462 1.00 92.88 97 ARG A O 1
ATOM 760 N N . ASN A 1 98 ? 5.243 -11.024 -25.279 1.00 93.44 98 ASN A N 1
ATOM 761 C CA . ASN A 1 98 ? 5.234 -11.335 -23.842 1.00 93.44 98 ASN A CA 1
ATOM 762 C C . ASN A 1 98 ? 5.640 -10.155 -22.944 1.00 93.44 98 ASN A C 1
ATOM 764 O O . ASN A 1 98 ? 5.839 -10.323 -21.741 1.00 93.44 98 ASN A O 1
ATOM 768 N N . ILE A 1 99 ? 5.680 -8.943 -23.496 1.00 93.81 99 ILE A N 1
ATOM 769 C CA . ILE A 1 99 ? 5.791 -7.705 -22.724 1.00 93.81 99 ILE A CA 1
ATOM 770 C C . ILE A 1 99 ? 4.405 -7.084 -22.595 1.00 93.81 99 ILE A C 1
ATOM 772 O O . ILE A 1 99 ? 3.841 -6.607 -23.576 1.00 93.81 99 ILE A O 1
ATOM 776 N N . TRP A 1 100 ? 3.846 -7.089 -21.390 1.00 90.44 100 TRP A N 1
ATOM 777 C CA . TRP A 1 100 ? 2.538 -6.509 -21.107 1.00 90.44 100 TRP A CA 1
ATOM 778 C C . TRP A 1 100 ? 2.652 -5.014 -20.814 1.00 90.44 100 TRP A C 1
ATOM 780 O O . TRP A 1 100 ? 3.570 -4.566 -20.123 1.00 90.44 100 TRP A O 1
ATOM 790 N N . THR A 1 101 ? 1.704 -4.244 -21.336 1.00 85.81 101 THR A N 1
ATOM 791 C CA . THR A 1 101 ? 1.611 -2.794 -21.136 1.00 85.81 101 THR A CA 1
ATOM 792 C C . THR A 1 101 ? 0.406 -2.461 -20.240 1.00 85.81 101 THR A C 1
ATOM 794 O O . THR A 1 101 ? -0.208 -3.348 -19.644 1.00 85.81 101 THR A O 1
ATOM 797 N N . VAL A 1 102 ? 0.092 -1.170 -20.114 1.00 75.75 102 VAL A N 1
ATOM 798 C CA . VAL A 1 102 ? -1.151 -0.648 -19.510 1.00 75.75 102 VAL A CA 1
ATOM 799 C C . VAL A 1 102 ? -1.980 0.146 -20.532 1.00 75.75 102 VAL A C 1
ATOM 801 O O . VAL A 1 102 ? -2.823 0.956 -20.167 1.00 75.75 102 VAL A O 1
ATOM 804 N N . ASP A 1 103 ? -1.704 -0.051 -21.821 1.00 77.50 103 ASP A N 1
ATOM 805 C CA . ASP A 1 103 ? -2.411 0.569 -22.941 1.00 77.50 103 ASP A CA 1
ATOM 806 C C . ASP A 1 103 ? -3.445 -0.432 -23.466 1.00 77.50 103 ASP A C 1
ATOM 808 O O . ASP A 1 103 ? -3.077 -1.489 -23.968 1.00 77.50 103 ASP A O 1
ATOM 812 N N . GLU A 1 104 ? -4.737 -0.133 -23.338 1.00 74.19 104 GLU A N 1
ATOM 813 C CA . GLU A 1 104 ? -5.822 -1.002 -23.823 1.00 74.19 104 GLU A CA 1
ATOM 814 C C . GLU A 1 104 ? -5.749 -1.249 -25.341 1.00 74.19 104 GLU A C 1
ATOM 816 O O . GLU A 1 104 ? -6.067 -2.345 -25.803 1.00 74.19 104 GLU A O 1
ATOM 821 N N . SER A 1 105 ? -5.254 -0.279 -26.119 1.00 78.38 105 SER A N 1
ATOM 822 C CA . SER A 1 105 ? -5.091 -0.411 -27.573 1.00 78.38 105 SER A CA 1
ATOM 823 C C . SER A 1 105 ? -3.881 -1.267 -27.972 1.00 78.38 105 SER A C 1
ATOM 825 O O . SER A 1 105 ? -3.843 -1.825 -29.071 1.00 78.38 105 SER A O 1
ATOM 827 N N . ASN A 1 106 ? -2.900 -1.418 -27.075 1.00 79.50 106 ASN A N 1
ATOM 828 C CA . ASN A 1 106 ? -1.664 -2.162 -27.318 1.00 79.50 106 ASN A CA 1
ATOM 829 C C . ASN A 1 106 ? -1.175 -2.910 -26.063 1.00 79.50 106 ASN A C 1
ATOM 831 O O . ASN A 1 106 ? -0.018 -2.794 -25.649 1.00 79.50 106 ASN A O 1
ATOM 835 N N . ALA A 1 107 ? -2.062 -3.709 -25.462 1.00 84.62 107 ALA A N 1
ATOM 836 C CA . ALA A 1 107 ? -1.856 -4.350 -24.155 1.00 84.62 107 ALA A CA 1
ATOM 837 C C . ALA A 1 107 ? -0.655 -5.319 -24.087 1.00 84.62 107 ALA A C 1
ATOM 839 O O . ALA A 1 107 ? -0.226 -5.711 -23.000 1.00 84.62 107 ALA A O 1
ATOM 840 N N . ARG A 1 108 ? -0.109 -5.729 -25.242 1.00 90.88 108 ARG A N 1
ATOM 841 C CA . ARG A 1 108 ? 1.031 -6.649 -25.371 1.00 90.88 108 ARG A CA 1
ATOM 842 C C . ARG A 1 108 ? 1.959 -6.223 -26.508 1.00 90.88 108 ARG A C 1
ATOM 844 O O . ARG A 1 108 ? 1.521 -6.120 -27.651 1.00 90.88 108 ARG A O 1
ATOM 851 N N . ALA A 1 109 ? 3.248 -6.085 -26.240 1.00 93.44 109 ALA A N 1
ATOM 852 C CA . ALA A 1 109 ? 4.286 -5.745 -27.208 1.00 93.44 109 ALA A CA 1
ATOM 853 C C . ALA A 1 109 ? 5.297 -6.887 -27.380 1.00 93.44 109 ALA A C 1
ATOM 855 O O . ALA A 1 109 ? 5.422 -7.758 -26.514 1.00 93.44 109 ALA A O 1
ATOM 856 N N . GLU A 1 110 ? 6.045 -6.868 -28.484 1.00 95.69 110 GLU A N 1
ATOM 857 C CA . GLU A 1 110 ? 7.238 -7.709 -28.613 1.00 95.69 110 GLU A CA 1
ATOM 858 C C . GLU A 1 110 ? 8.402 -7.073 -27.859 1.00 95.69 110 GLU A C 1
ATOM 860 O O . GLU A 1 110 ? 9.084 -7.771 -27.115 1.00 95.69 110 GLU A O 1
ATOM 865 N N . CYS A 1 111 ? 8.616 -5.761 -28.022 1.00 96.38 111 CYS A N 1
ATOM 866 C CA . CYS A 1 111 ? 9.752 -5.044 -27.454 1.00 96.38 111 CYS A CA 1
ATOM 867 C C . CYS A 1 111 ? 9.394 -3.640 -26.931 1.00 96.38 111 CYS A C 1
ATOM 869 O O . CYS A 1 111 ? 8.527 -2.960 -27.481 1.00 96.38 111 CYS A O 1
ATOM 871 N N . MET A 1 112 ? 10.091 -3.196 -25.881 1.00 96.00 112 MET A N 1
ATOM 872 C CA . MET A 1 112 ? 10.042 -1.832 -25.342 1.00 96.00 112 MET A CA 1
ATOM 873 C C . MET A 1 112 ? 11.450 -1.261 -25.131 1.00 96.00 112 MET A C 1
ATOM 875 O O . MET A 1 112 ? 12.380 -1.986 -24.773 1.00 96.00 112 MET A O 1
ATOM 879 N N . VAL A 1 113 ? 11.612 0.050 -25.309 1.00 97.06 113 VAL A N 1
ATOM 880 C CA . VAL A 1 113 ? 12.856 0.771 -25.000 1.00 97.06 113 VAL A CA 1
ATOM 881 C C . VAL A 1 113 ? 12.740 1.431 -23.637 1.00 97.06 113 VAL A C 1
ATOM 883 O O . VAL A 1 113 ? 11.834 2.227 -23.400 1.00 97.06 113 VAL A O 1
ATOM 886 N N . ILE A 1 114 ? 13.700 1.150 -22.763 1.00 95.69 114 ILE A N 1
ATOM 887 C CA . ILE A 1 114 ? 13.886 1.831 -21.484 1.00 95.69 114 ILE A CA 1
ATOM 888 C C . ILE A 1 114 ? 14.983 2.883 -21.644 1.00 95.69 114 ILE A C 1
ATOM 890 O O . ILE A 1 114 ? 16.049 2.596 -22.190 1.00 95.69 114 ILE A O 1
ATOM 894 N N . ASN A 1 115 ? 14.736 4.090 -21.138 1.00 93.31 115 ASN A N 1
ATOM 895 C CA . ASN A 1 115 ? 15.712 5.173 -21.047 1.00 93.31 115 ASN A CA 1
ATOM 896 C C . ASN A 1 115 ? 15.638 5.822 -19.653 1.00 93.31 115 ASN A C 1
ATOM 898 O O . ASN A 1 115 ? 14.682 6.526 -19.315 1.00 93.31 115 ASN A O 1
ATOM 902 N N . GLY A 1 116 ? 16.636 5.549 -18.814 1.00 88.94 116 GLY A N 1
ATOM 903 C CA . GLY A 1 116 ? 16.670 5.955 -17.412 1.00 88.94 116 GLY A CA 1
ATOM 904 C C . GLY A 1 116 ? 15.503 5.359 -16.622 1.00 88.94 116 GLY A C 1
ATOM 905 O O . GLY A 1 116 ? 15.477 4.162 -16.350 1.00 88.94 116 GLY A O 1
ATOM 906 N N . LYS A 1 117 ? 14.538 6.210 -16.249 1.00 83.44 117 LYS A N 1
ATOM 907 C CA . LYS A 1 117 ? 13.316 5.830 -15.513 1.00 83.44 117 LYS A CA 1
ATOM 908 C C . LYS A 1 117 ? 12.035 5.835 -16.361 1.00 83.44 117 LYS A C 1
ATOM 910 O O . LYS A 1 117 ? 10.947 5.730 -15.798 1.00 83.44 117 LYS A O 1
ATOM 915 N N . PHE A 1 118 ? 12.156 5.957 -17.684 1.00 88.44 118 PHE A N 1
ATOM 916 C CA . PHE A 1 118 ? 11.033 6.076 -18.618 1.00 88.44 118 PHE A CA 1
ATOM 917 C C . PHE A 1 118 ? 11.031 4.951 -19.661 1.00 88.44 118 PHE A C 1
ATOM 919 O O . PHE A 1 118 ? 12.090 4.480 -20.076 1.00 88.44 118 PHE A O 1
ATOM 926 N N . ILE A 1 119 ? 9.837 4.569 -20.121 1.00 92.19 119 ILE A N 1
ATOM 927 C CA . ILE A 1 119 ? 9.663 3.846 -21.386 1.00 92.19 119 ILE A CA 1
ATOM 928 C C . ILE A 1 119 ? 9.683 4.902 -22.498 1.00 92.19 119 ILE A C 1
ATOM 930 O O . ILE A 1 119 ? 8.981 5.907 -22.389 1.00 92.19 119 ILE A O 1
ATOM 934 N N . ALA A 1 120 ? 10.511 4.707 -23.522 1.00 94.88 120 ALA A N 1
ATOM 935 C CA . ALA A 1 120 ? 10.750 5.684 -24.587 1.00 94.88 120 ALA A CA 1
ATOM 936 C C . ALA A 1 120 ? 10.190 5.267 -25.960 1.00 94.88 120 ALA A C 1
ATOM 938 O O . ALA A 1 120 ? 10.025 6.122 -26.824 1.00 94.88 120 ALA A O 1
ATOM 939 N N . ASP A 1 121 ? 9.918 3.975 -26.166 1.00 94.75 121 ASP A N 1
ATOM 940 C CA . ASP A 1 121 ? 9.327 3.409 -27.388 1.00 94.75 121 ASP A CA 1
ATOM 941 C C . ASP A 1 121 ? 8.760 2.009 -27.081 1.00 94.75 121 ASP A C 1
ATOM 943 O O . ASP A 1 121 ? 9.227 1.345 -26.148 1.00 94.75 121 ASP A O 1
ATOM 947 N N . ILE A 1 122 ? 7.769 1.555 -27.849 1.00 94.19 122 ILE A N 1
ATOM 948 C CA . ILE A 1 122 ? 7.135 0.230 -27.761 1.00 94.19 122 ILE A CA 1
ATOM 949 C C . ILE A 1 122 ? 6.784 -0.227 -29.187 1.00 94.19 122 ILE A C 1
ATOM 951 O O . ILE A 1 122 ? 6.229 0.546 -29.967 1.00 94.19 122 ILE A O 1
ATOM 955 N N . GLY A 1 123 ? 7.064 -1.483 -29.546 1.00 93.81 123 GLY A N 1
ATOM 956 C CA . GLY A 1 123 ? 6.747 -1.996 -30.883 1.00 93.81 123 GLY A CA 1
ATOM 957 C C . GLY A 1 123 ? 7.103 -3.465 -31.118 1.00 93.81 123 GLY A C 1
ATOM 958 O O . GLY A 1 123 ? 7.217 -4.256 -30.175 1.00 93.81 123 GLY A O 1
ATOM 959 N N . SER A 1 124 ? 7.274 -3.818 -32.396 1.00 95.25 124 SER A N 1
ATOM 960 C CA . SER A 1 124 ? 7.930 -5.064 -32.806 1.00 95.25 124 SER A CA 1
ATOM 961 C C . SER A 1 124 ? 9.444 -4.986 -32.566 1.00 95.25 124 SER A C 1
ATOM 963 O O . SER A 1 124 ? 10.008 -3.891 -32.451 1.00 95.25 124 SER A O 1
ATOM 965 N N . VAL A 1 125 ? 10.132 -6.129 -32.509 1.00 95.94 125 VAL A N 1
ATOM 966 C CA . VAL A 1 125 ? 11.601 -6.161 -32.353 1.00 95.94 125 VAL A CA 1
ATOM 967 C C . VAL A 1 125 ? 12.284 -5.401 -33.496 1.00 95.94 125 VAL A C 1
ATOM 969 O O . VAL A 1 125 ? 13.203 -4.614 -33.258 1.00 95.94 125 VAL A O 1
ATOM 972 N N . ASP A 1 126 ? 11.804 -5.586 -34.727 1.00 95.25 126 ASP A N 1
ATOM 973 C CA . ASP A 1 126 ? 12.368 -4.923 -35.902 1.00 95.25 126 ASP A CA 1
ATOM 974 C C . ASP A 1 126 ? 12.047 -3.431 -35.963 1.00 95.25 126 ASP A C 1
ATOM 976 O O . ASP A 1 126 ? 12.863 -2.661 -36.461 1.00 95.25 126 ASP A O 1
ATOM 980 N N . ASP A 1 127 ? 10.903 -2.983 -35.448 1.00 95.75 127 ASP A N 1
ATOM 981 C CA . ASP A 1 127 ? 10.582 -1.555 -35.364 1.00 95.75 127 ASP A CA 1
ATOM 982 C C . ASP A 1 127 ? 11.542 -0.813 -34.441 1.00 95.75 127 ASP A C 1
ATOM 984 O O . ASP A 1 127 ? 12.115 0.211 -34.826 1.00 95.75 127 ASP A O 1
ATOM 988 N N . ILE A 1 128 ? 11.785 -1.374 -33.255 1.00 97.00 128 ILE A N 1
ATOM 989 C CA . ILE A 1 128 ? 12.759 -0.830 -32.310 1.00 97.00 128 ILE A CA 1
ATOM 990 C C . ILE A 1 128 ? 14.174 -0.883 -32.909 1.00 97.00 128 ILE A C 1
ATOM 992 O O . ILE A 1 128 ? 14.912 0.102 -32.827 1.00 97.00 128 ILE A O 1
ATOM 996 N N . ARG A 1 129 ? 14.543 -1.978 -33.587 1.00 96.50 129 ARG A N 1
ATOM 997 C CA . ARG A 1 129 ? 15.837 -2.111 -34.282 1.00 96.50 129 ARG A CA 1
ATOM 998 C C . ARG A 1 129 ? 16.017 -1.058 -35.379 1.00 96.50 129 ARG A C 1
ATOM 1000 O O . ARG A 1 129 ? 17.079 -0.442 -35.433 1.00 96.50 129 ARG A O 1
ATOM 1007 N N . ARG A 1 130 ? 14.995 -0.790 -36.202 1.00 96.44 130 ARG A N 1
ATOM 1008 C CA . ARG A 1 130 ? 15.042 0.240 -37.261 1.00 96.44 130 ARG A CA 1
ATOM 1009 C C . ARG A 1 130 ? 15.104 1.669 -36.708 1.00 96.44 130 ARG A C 1
ATOM 1011 O O . ARG A 1 130 ? 15.755 2.503 -37.327 1.00 96.44 130 ARG A O 1
ATOM 1018 N N . ARG A 1 131 ? 14.458 1.964 -35.570 1.00 96.75 131 ARG A N 1
ATOM 1019 C CA . ARG A 1 131 ? 14.425 3.322 -34.976 1.00 96.75 131 ARG A CA 1
ATOM 1020 C C . ARG A 1 131 ? 15.625 3.660 -34.080 1.00 96.75 131 ARG A C 1
ATOM 1022 O O . ARG A 1 131 ? 16.037 4.817 -34.038 1.00 96.75 131 ARG A O 1
ATOM 1029 N N . TRP A 1 132 ? 16.192 2.678 -33.376 1.00 97.31 132 TRP A N 1
ATOM 1030 C CA . TRP A 1 132 ? 17.232 2.903 -32.354 1.00 97.31 132 TRP A CA 1
ATOM 1031 C C . TRP A 1 132 ? 18.582 2.243 -32.666 1.00 97.31 132 TRP A C 1
ATOM 1033 O O . TRP A 1 132 ? 19.608 2.641 -32.111 1.00 97.31 132 TRP A O 1
ATOM 1043 N N . GLY A 1 133 ? 18.601 1.245 -33.551 1.00 96.69 133 GLY A N 1
ATOM 1044 C CA . GLY A 1 133 ? 19.772 0.421 -33.832 1.00 96.69 133 GLY A CA 1
ATOM 1045 C C . GLY A 1 133 ? 20.065 -0.598 -32.727 1.00 96.69 133 GLY A C 1
ATOM 1046 O O . GLY A 1 133 ? 20.016 -0.299 -31.534 1.00 96.69 133 GLY A O 1
ATOM 1047 N N . ASP A 1 134 ? 20.402 -1.818 -33.126 1.00 96.25 134 ASP A N 1
ATOM 1048 C CA . ASP A 1 134 ? 20.838 -2.902 -32.249 1.00 96.25 134 ASP A CA 1
ATOM 1049 C C . ASP A 1 134 ? 22.369 -2.987 -32.256 1.00 96.25 134 ASP A C 1
ATOM 1051 O O . ASP A 1 134 ? 22.993 -3.296 -33.274 1.00 96.25 134 ASP A O 1
ATOM 1055 N N . ARG A 1 135 ? 22.983 -2.744 -31.094 1.00 95.31 135 ARG A N 1
ATOM 1056 C CA . ARG A 1 135 ? 24.439 -2.760 -30.896 1.00 95.31 135 ARG A CA 1
ATOM 1057 C C . ARG A 1 135 ? 25.103 -4.091 -31.270 1.00 95.31 135 ARG A C 1
ATOM 1059 O O . ARG A 1 135 ? 26.312 -4.101 -31.496 1.00 95.31 135 ARG A O 1
ATOM 1066 N N . ALA A 1 136 ? 24.356 -5.195 -31.285 1.00 94.31 136 ALA A N 1
ATOM 1067 C CA . ALA A 1 136 ? 24.873 -6.516 -31.632 1.00 94.31 136 ALA A CA 1
ATOM 1068 C C . ALA A 1 136 ? 24.737 -6.866 -33.125 1.00 94.31 136 ALA A C 1
ATOM 1070 O O . ALA A 1 136 ? 25.427 -7.777 -33.574 1.00 94.31 136 ALA A O 1
ATOM 1071 N N . THR A 1 137 ? 23.868 -6.180 -33.882 1.00 93.94 137 THR A N 1
ATOM 1072 C CA . THR A 1 137 ? 23.543 -6.552 -35.273 1.00 93.94 137 THR A CA 1
ATOM 1073 C C . THR A 1 137 ? 23.669 -5.386 -36.256 1.00 93.94 137 THR A C 1
ATOM 1075 O O . THR A 1 137 ? 24.565 -5.401 -37.094 1.00 93.94 137 THR A O 1
ATOM 1078 N N . THR A 1 138 ? 22.825 -4.355 -36.162 1.00 93.75 138 THR A N 1
ATOM 1079 C CA . THR A 1 138 ? 22.851 -3.204 -37.091 1.00 93.75 138 THR A CA 1
ATOM 1080 C C . THR A 1 138 ? 23.902 -2.154 -36.738 1.00 93.75 138 THR A C 1
ATOM 1082 O O . THR A 1 138 ? 24.225 -1.307 -37.565 1.00 93.75 138 THR A O 1
ATOM 1085 N N . GLY A 1 139 ? 24.375 -2.138 -35.490 1.00 92.81 139 GLY A N 1
ATOM 1086 C CA . GLY A 1 139 ? 25.069 -0.982 -34.930 1.00 92.81 139 GLY A CA 1
ATOM 1087 C C . GLY A 1 139 ? 24.135 0.236 -34.786 1.00 92.81 139 GLY A C 1
ATOM 1088 O O . GLY A 1 139 ? 22.909 0.077 -34.761 1.00 92.81 139 GLY A O 1
ATOM 1089 N N . PRO A 1 140 ? 24.689 1.456 -34.652 1.00 92.81 140 PRO A N 1
ATOM 1090 C CA . PRO A 1 140 ? 23.902 2.687 -34.639 1.00 92.81 140 PRO A CA 1
ATOM 1091 C C . PRO A 1 140 ? 23.310 3.005 -36.019 1.00 92.81 140 PRO A C 1
ATOM 1093 O O . PRO A 1 140 ? 23.985 2.864 -37.035 1.00 92.81 140 PRO A O 1
ATOM 1096 N N . VAL A 1 141 ? 22.072 3.504 -36.042 1.00 95.00 141 VAL A N 1
ATOM 1097 C CA . VAL A 1 141 ? 21.348 3.866 -37.275 1.00 95.00 141 VAL A CA 1
ATOM 1098 C C . VAL A 1 141 ? 21.202 5.384 -37.433 1.00 95.00 141 VAL A C 1
ATOM 1100 O O . VAL A 1 141 ? 21.220 6.138 -36.455 1.00 95.00 141 VAL A O 1
ATOM 1103 N N . ALA A 1 142 ? 21.072 5.850 -38.677 1.00 93.56 142 ALA A N 1
ATOM 1104 C CA . ALA A 1 142 ? 20.857 7.264 -38.980 1.00 93.56 142 ALA A CA 1
ATOM 1105 C C . ALA A 1 142 ? 19.516 7.758 -38.402 1.00 93.56 142 ALA A C 1
ATOM 1107 O O . ALA A 1 142 ? 18.539 7.017 -38.359 1.00 93.56 142 ALA A O 1
ATOM 1108 N N . GLY A 1 143 ? 19.476 9.005 -37.926 1.00 91.31 143 GLY A N 1
ATOM 1109 C CA . GLY A 1 143 ? 18.290 9.587 -37.279 1.00 91.31 143 GLY A CA 1
ATOM 1110 C C . GLY A 1 143 ? 18.015 9.113 -35.841 1.00 91.31 143 GLY A C 1
ATOM 1111 O O . GLY A 1 143 ? 17.191 9.724 -35.166 1.00 91.31 143 GLY A O 1
ATOM 1112 N N . ALA A 1 144 ? 18.724 8.097 -35.332 1.00 92.06 144 ALA A N 1
ATOM 1113 C CA . ALA A 1 144 ? 18.483 7.546 -33.997 1.00 92.06 144 ALA A CA 1
ATOM 1114 C C . ALA A 1 144 ? 18.614 8.595 -32.864 1.00 92.06 144 ALA A C 1
ATOM 1116 O O . ALA A 1 144 ? 19.442 9.516 -32.966 1.00 92.06 144 ALA A O 1
ATOM 1117 N N . PRO A 1 145 ? 17.869 8.453 -31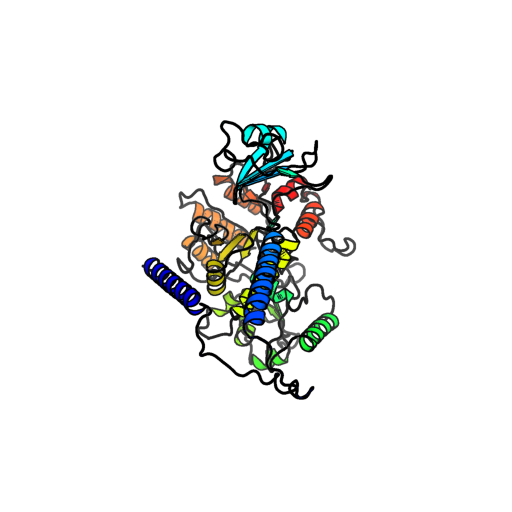.747 1.00 91.94 145 PRO A N 1
ATOM 1118 C CA . PRO A 1 145 ? 17.991 9.323 -30.575 1.00 91.94 145 PRO A CA 1
ATOM 1119 C C . PRO A 1 145 ? 19.391 9.301 -29.944 1.00 91.94 145 PRO A C 1
ATOM 1121 O O . PRO A 1 145 ? 20.061 8.265 -29.937 1.00 91.94 145 PRO A O 1
ATOM 1124 N N . ASP A 1 146 ? 19.818 10.425 -29.358 1.00 92.38 146 ASP A N 1
ATOM 1125 C CA . ASP A 1 146 ? 21.176 10.681 -28.837 1.00 92.38 146 ASP A CA 1
ATOM 1126 C C . ASP A 1 146 ? 21.775 9.542 -27.996 1.00 92.38 146 ASP A C 1
ATOM 1128 O O . ASP A 1 146 ? 22.938 9.176 -28.185 1.00 92.38 146 ASP A O 1
ATOM 1132 N N . VAL A 1 147 ? 20.968 8.936 -27.117 1.00 91.81 147 VAL A N 1
ATOM 1133 C CA . VAL A 1 147 ? 21.367 7.826 -26.228 1.00 91.81 147 VAL A CA 1
ATOM 1134 C C . VAL A 1 147 ? 21.786 6.549 -26.971 1.00 91.81 147 VAL A C 1
ATOM 1136 O O . VAL A 1 147 ? 22.468 5.700 -26.402 1.00 91.81 147 VAL A O 1
ATOM 1139 N N . SER A 1 148 ? 21.407 6.422 -28.245 1.00 94.50 148 SER A N 1
ATOM 1140 C CA . SER A 1 148 ? 21.668 5.261 -29.106 1.00 94.50 148 SER A CA 1
ATOM 1141 C C . SER A 1 148 ? 22.524 5.596 -30.337 1.00 94.50 148 SER A C 1
ATOM 1143 O O . SER A 1 148 ? 23.339 4.767 -30.746 1.00 94.50 148 SER A O 1
ATOM 1145 N N . ARG A 1 149 ? 22.457 6.833 -30.862 1.00 92.75 149 ARG A N 1
ATOM 1146 C CA . ARG A 1 149 ? 23.107 7.299 -32.111 1.00 92.75 149 ARG A CA 1
ATOM 1147 C C . ARG A 1 149 ? 24.596 6.961 -32.257 1.00 92.75 149 ARG A C 1
ATOM 1149 O O . ARG A 1 149 ? 25.088 6.858 -33.372 1.00 92.75 149 ARG A O 1
ATOM 1156 N N . LYS A 1 150 ? 25.339 6.791 -31.157 1.00 92.19 150 LYS A N 1
ATOM 1157 C CA . LYS A 1 150 ? 26.781 6.470 -31.195 1.00 92.19 150 LYS A CA 1
ATOM 1158 C C . LYS A 1 150 ? 27.116 4.972 -31.171 1.00 92.19 150 LYS A C 1
ATOM 1160 O O . LYS A 1 150 ? 28.272 4.637 -31.422 1.00 92.19 150 LYS A O 1
ATOM 1165 N N . ARG A 1 151 ? 26.190 4.078 -30.789 1.00 92.56 151 ARG A N 1
ATOM 1166 C CA . ARG A 1 151 ? 26.489 2.644 -30.537 1.00 92.56 151 ARG A CA 1
ATOM 1167 C C . ARG A 1 151 ? 25.353 1.641 -30.809 1.00 92.56 151 ARG A C 1
ATOM 1169 O O . ARG A 1 151 ? 25.628 0.447 -30.752 1.00 92.56 151 ARG A O 1
ATOM 1176 N N . GLY A 1 152 ? 24.122 2.087 -31.055 1.00 95.19 152 GLY A N 1
ATOM 1177 C CA . GLY A 1 152 ? 22.917 1.260 -30.923 1.00 95.19 152 GLY A CA 1
ATOM 1178 C C . GLY A 1 152 ? 22.573 0.963 -29.454 1.00 95.19 152 GLY A C 1
ATOM 1179 O O . GLY A 1 152 ? 23.409 1.118 -28.553 1.00 95.19 152 GLY A O 1
ATOM 1180 N N . LEU A 1 153 ? 21.341 0.529 -29.195 1.00 96.94 153 LEU A N 1
ATOM 1181 C CA . LEU A 1 153 ? 20.914 0.023 -27.888 1.00 96.94 153 LEU A CA 1
ATOM 1182 C C . LEU A 1 153 ? 21.483 -1.375 -27.621 1.00 96.94 153 LEU A C 1
ATOM 1184 O O . LEU A 1 153 ? 21.705 -2.163 -28.539 1.00 96.94 153 LEU A O 1
ATOM 1188 N N . LYS A 1 154 ? 21.648 -1.728 -26.340 1.00 96.19 154 LYS A N 1
ATOM 1189 C CA . LYS A 1 154 ? 21.735 -3.140 -25.946 1.00 96.19 154 LYS A CA 1
ATOM 1190 C C . LYS A 1 154 ? 20.328 -3.734 -26.025 1.00 96.19 154 LYS A C 1
ATOM 1192 O O . LYS A 1 154 ? 19.456 -3.283 -25.286 1.00 96.19 154 LYS A O 1
ATOM 1197 N N . PHE A 1 155 ? 20.131 -4.749 -26.857 1.00 96.62 155 PHE A N 1
ATOM 1198 C CA . PHE A 1 155 ? 18.933 -5.584 -26.810 1.00 96.62 155 PHE A CA 1
ATOM 1199 C C . PHE A 1 155 ? 19.099 -6.651 -25.717 1.00 96.62 155 PHE A C 1
ATOM 1201 O O . PHE A 1 155 ? 20.180 -7.218 -25.533 1.00 96.62 155 PHE A O 1
ATOM 1208 N N . ILE A 1 156 ? 18.039 -6.880 -24.947 1.00 95.31 156 ILE A N 1
ATOM 1209 C CA . ILE A 1 156 ? 17.932 -7.887 -23.891 1.00 95.31 156 ILE A CA 1
ATOM 1210 C C . ILE A 1 156 ? 16.660 -8.673 -24.185 1.00 95.31 156 ILE A C 1
ATOM 1212 O O . ILE A 1 156 ? 15.589 -8.079 -24.265 1.00 95.31 156 ILE A O 1
ATOM 1216 N N . TYR A 1 157 ? 16.778 -9.985 -24.355 1.00 95.00 157 TYR A N 1
ATOM 1217 C CA . TYR A 1 157 ? 15.647 -10.853 -24.664 1.00 95.00 157 TYR A CA 1
ATOM 1218 C C . TYR A 1 157 ? 15.211 -11.609 -23.408 1.00 95.00 157 TYR A C 1
ATOM 1220 O O . TYR A 1 157 ? 16.055 -12.122 -22.673 1.00 95.00 157 TYR A O 1
ATOM 1228 N N . LEU A 1 158 ? 13.901 -11.663 -23.177 1.00 95.19 158 LEU A N 1
ATOM 1229 C CA . LEU A 1 158 ? 13.267 -12.598 -22.253 1.00 95.19 158 LEU A CA 1
ATOM 1230 C C . LEU A 1 158 ? 13.486 -14.035 -22.748 1.00 95.19 158 LEU A C 1
ATOM 1232 O O . LEU A 1 158 ? 13.484 -14.290 -23.956 1.00 95.19 158 LEU A O 1
ATOM 1236 N N . GLU A 1 159 ? 13.650 -14.981 -21.826 1.00 93.50 159 GLU A N 1
ATOM 1237 C CA . GLU A 1 159 ? 13.677 -16.404 -22.186 1.00 93.50 159 GLU A CA 1
ATOM 1238 C C . GLU A 1 159 ? 12.274 -16.877 -22.599 1.00 93.50 159 GLU A C 1
ATOM 1240 O O . GLU A 1 159 ? 11.263 -16.276 -22.231 1.00 93.50 159 GLU A O 1
ATOM 1245 N N . LYS A 1 160 ? 12.191 -17.972 -23.363 1.00 91.00 160 LYS A N 1
ATOM 1246 C CA . LYS A 1 160 ? 10.914 -18.495 -23.868 1.00 91.00 160 LYS A CA 1
ATOM 1247 C C . LYS A 1 160 ? 9.937 -18.774 -22.718 1.00 91.00 160 LYS A C 1
ATOM 1249 O O . LYS A 1 160 ? 10.248 -19.551 -21.819 1.00 91.00 160 LYS A O 1
ATOM 1254 N N . GLY A 1 161 ? 8.749 -18.172 -22.772 1.00 88.31 161 GLY A N 1
ATOM 1255 C CA . GLY A 1 161 ? 7.729 -18.300 -21.723 1.00 88.31 161 GLY A CA 1
ATOM 1256 C C . GLY A 1 161 ? 7.918 -17.393 -20.497 1.00 88.31 161 GLY A C 1
ATOM 1257 O O . GLY A 1 161 ? 7.030 -17.358 -19.645 1.00 88.31 161 GLY A O 1
ATOM 1258 N N . GLN A 1 162 ? 9.004 -16.617 -20.405 1.00 93.75 162 GLN A N 1
ATOM 1259 C CA . GLN A 1 162 ? 9.053 -15.469 -19.496 1.00 93.75 162 GLN A CA 1
ATOM 1260 C C . GLN A 1 162 ? 8.178 -14.330 -20.042 1.00 93.75 162 GLN A C 1
ATOM 1262 O O . GLN A 1 162 ? 7.996 -14.182 -21.250 1.00 93.75 162 GLN A O 1
ATOM 1267 N N . ALA A 1 163 ? 7.666 -13.484 -19.148 1.00 92.88 163 ALA A N 1
ATOM 1268 C CA . ALA A 1 163 ? 6.887 -12.306 -19.511 1.00 92.88 163 ALA A CA 1
ATOM 1269 C C . ALA A 1 163 ? 7.255 -11.109 -18.628 1.00 92.88 163 ALA A C 1
ATOM 1271 O O . ALA A 1 163 ? 7.441 -11.256 -17.418 1.00 92.88 163 ALA A O 1
ATOM 1272 N N . ALA A 1 164 ? 7.331 -9.922 -19.229 1.00 92.62 164 ALA A N 1
ATOM 1273 C CA . ALA A 1 164 ? 7.488 -8.670 -18.499 1.00 92.62 164 ALA A CA 1
ATOM 1274 C C . ALA A 1 164 ? 6.111 -8.058 -18.224 1.00 92.62 164 ALA A C 1
ATOM 1276 O O . ALA A 1 164 ? 5.252 -8.029 -19.103 1.00 92.62 164 ALA A O 1
ATOM 1277 N N . TYR A 1 165 ? 5.926 -7.539 -17.014 1.00 90.19 165 TYR A N 1
ATOM 1278 C CA . TYR A 1 165 ? 4.705 -6.869 -16.576 1.00 90.19 165 TYR A CA 1
ATOM 1279 C C . TYR A 1 165 ? 5.049 -5.519 -15.933 1.00 90.19 165 TYR A C 1
ATOM 1281 O O . TYR A 1 165 ? 6.146 -5.374 -15.384 1.00 90.19 165 TYR A O 1
ATOM 1289 N N . PRO A 1 166 ? 4.119 -4.549 -15.917 1.00 88.38 166 PRO A N 1
ATOM 1290 C CA . PRO A 1 166 ? 4.233 -3.389 -15.041 1.00 88.38 166 PRO A CA 1
ATOM 1291 C C . PRO A 1 166 ? 4.342 -3.851 -13.579 1.00 88.38 166 PRO A C 1
ATOM 1293 O O . PRO A 1 166 ? 3.658 -4.794 -13.173 1.00 88.38 166 PRO A O 1
ATOM 1296 N N . GLY A 1 167 ? 5.188 -3.204 -12.776 1.00 89.56 167 GLY A N 1
ATOM 1297 C CA . GLY A 1 167 ? 5.298 -3.525 -11.350 1.00 89.56 167 GLY A CA 1
ATOM 1298 C C . GLY A 1 167 ? 3.959 -3.347 -10.627 1.00 89.56 167 GLY A C 1
ATOM 1299 O O . GLY A 1 167 ? 3.141 -2.520 -11.025 1.00 89.56 167 GLY A O 1
ATOM 1300 N N . PHE A 1 168 ? 3.717 -4.125 -9.573 1.00 92.06 168 PHE A N 1
ATOM 1301 C CA . PHE A 1 168 ? 2.502 -3.965 -8.775 1.00 92.06 168 PHE A CA 1
ATOM 1302 C C . PHE A 1 168 ? 2.513 -2.633 -8.015 1.00 92.06 168 PHE A C 1
ATOM 1304 O O . PHE A 1 168 ? 3.580 -2.097 -7.671 1.00 92.06 168 PHE A O 1
ATOM 1311 N N . HIS A 1 169 ? 1.311 -2.118 -7.776 1.00 91.56 169 HIS A N 1
ATOM 1312 C CA . HIS A 1 169 ? 1.023 -0.894 -7.039 1.00 91.56 169 HIS A CA 1
ATOM 1313 C C . HIS A 1 169 ? 0.088 -1.232 -5.872 1.00 91.56 169 HIS A C 1
ATOM 1315 O O . HIS A 1 169 ? -0.969 -1.820 -6.089 1.00 91.56 169 HIS A O 1
ATOM 1321 N N . ASP A 1 170 ? 0.455 -0.830 -4.656 1.00 92.94 170 ASP A N 1
ATOM 1322 C CA . ASP A 1 170 ? -0.437 -0.872 -3.496 1.00 92.94 170 ASP A CA 1
ATOM 1323 C C . ASP A 1 170 ? -0.883 0.555 -3.154 1.00 92.94 170 ASP A C 1
ATOM 1325 O O . ASP A 1 170 ? -0.054 1.449 -2.963 1.00 92.94 170 ASP A O 1
ATOM 1329 N N . ALA A 1 171 ? -2.196 0.781 -3.134 1.00 90.44 171 ALA A N 1
ATOM 1330 C CA . ALA A 1 171 ? -2.820 2.072 -2.896 1.00 90.44 171 ALA A CA 1
ATOM 1331 C C . ALA A 1 171 ? -3.135 2.348 -1.412 1.00 90.44 171 ALA A C 1
ATOM 1333 O O . ALA A 1 171 ? -3.492 3.486 -1.105 1.00 90.44 171 ALA A O 1
ATOM 1334 N N . HIS A 1 172 ? -2.981 1.396 -0.491 1.00 90.81 172 HIS A N 1
ATOM 1335 C CA . HIS A 1 172 ? -3.154 1.628 0.946 1.00 90.81 172 HIS A CA 1
ATOM 1336 C C . HIS A 1 172 ? -2.369 0.599 1.759 1.00 90.81 172 HIS A C 1
ATOM 1338 O O . HIS A 1 172 ? -2.765 -0.562 1.817 1.00 90.81 172 HIS A O 1
ATOM 1344 N N . ALA A 1 173 ? -1.295 1.023 2.424 1.00 91.50 173 ALA A N 1
ATOM 1345 C CA . ALA A 1 173 ? -0.529 0.173 3.331 1.00 91.50 173 ALA A CA 1
ATOM 1346 C C . ALA A 1 173 ? 0.281 0.997 4.347 1.00 91.50 173 ALA A C 1
ATOM 1348 O O . ALA A 1 173 ? 0.311 2.224 4.268 1.00 91.50 173 ALA A O 1
ATOM 1349 N N . HIS A 1 174 ? 0.973 0.325 5.274 1.00 90.56 174 HIS A N 1
ATOM 1350 C CA . HIS A 1 174 ? 1.771 0.958 6.331 1.00 90.56 174 HIS A CA 1
ATOM 1351 C C . HIS A 1 174 ? 3.216 0.434 6.325 1.00 90.56 174 HIS A C 1
ATOM 1353 O O . HIS A 1 174 ? 3.542 -0.623 6.880 1.00 90.56 174 HIS A O 1
ATOM 1359 N N . VAL A 1 175 ? 4.110 1.190 5.689 1.00 91.44 175 VAL A N 1
ATOM 1360 C CA . VAL A 1 175 ? 5.461 0.770 5.294 1.00 91.44 175 VAL A CA 1
ATOM 1361 C C . VAL A 1 175 ? 6.328 0.399 6.492 1.00 91.44 175 VAL A C 1
ATOM 1363 O O . VAL A 1 175 ? 6.887 -0.698 6.516 1.00 91.44 175 VAL A O 1
ATOM 1366 N N . LEU A 1 176 ? 6.443 1.259 7.507 1.00 89.19 176 LEU A N 1
ATOM 1367 C CA . LEU A 1 176 ? 7.244 0.929 8.695 1.00 89.19 176 LEU A CA 1
ATOM 1368 C C . LEU A 1 176 ? 6.569 -0.132 9.575 1.00 89.19 176 LEU A C 1
ATOM 1370 O O . LEU A 1 176 ? 7.252 -0.947 10.193 1.00 89.19 176 LEU A O 1
ATOM 1374 N N . GLN A 1 177 ? 5.236 -0.183 9.593 1.00 85.75 177 GLN A N 1
ATOM 1375 C CA . GLN A 1 177 ? 4.501 -1.144 10.417 1.00 85.75 177 GLN A CA 1
ATOM 1376 C C . GLN A 1 177 ? 4.604 -2.574 9.889 1.00 85.75 177 GLN A C 1
ATOM 1378 O O . GLN A 1 177 ? 4.643 -3.497 10.699 1.00 85.75 177 GLN A O 1
ATOM 1383 N N . TRP A 1 178 ? 4.726 -2.788 8.573 1.00 89.88 178 TRP A N 1
ATOM 1384 C CA . TRP A 1 178 ? 5.091 -4.110 8.054 1.00 89.88 178 TRP A CA 1
ATOM 1385 C C . TRP A 1 178 ? 6.436 -4.572 8.606 1.00 89.88 178 TRP A C 1
ATOM 1387 O O . TRP A 1 178 ? 6.543 -5.686 9.112 1.00 89.88 178 TRP A O 1
ATOM 1397 N N . GLY A 1 179 ? 7.457 -3.715 8.542 1.00 89.81 179 GLY A N 1
ATOM 1398 C CA . GLY A 1 179 ? 8.804 -4.042 9.001 1.00 89.81 179 GLY A CA 1
ATOM 1399 C C . GLY A 1 179 ? 8.885 -4.288 10.509 1.00 89.81 179 GLY A C 1
ATOM 1400 O O . GLY A 1 179 ? 9.618 -5.181 10.932 1.00 89.81 179 GLY A O 1
ATOM 1401 N N . TRP A 1 180 ? 8.096 -3.553 11.298 1.00 87.25 180 TRP A N 1
ATOM 1402 C CA . TRP A 1 180 ? 7.923 -3.744 12.742 1.00 87.25 180 TRP A CA 1
ATOM 1403 C C . TRP A 1 180 ? 7.166 -5.043 13.076 1.00 87.25 180 TRP A C 1
ATOM 1405 O O . TRP A 1 180 ? 7.678 -5.865 13.836 1.00 87.25 180 TRP A O 1
ATOM 1415 N N . ALA A 1 181 ? 6.005 -5.290 12.458 1.00 84.31 181 ALA A N 1
ATOM 1416 C CA . ALA A 1 181 ? 5.208 -6.504 12.677 1.00 84.31 181 ALA A CA 1
ATOM 1417 C C . ALA A 1 181 ? 5.933 -7.774 12.193 1.00 84.31 181 ALA A C 1
ATOM 1419 O O . ALA A 1 181 ? 5.774 -8.853 12.760 1.00 84.31 181 ALA A O 1
ATOM 1420 N N . SER A 1 182 ? 6.784 -7.641 11.175 1.00 87.88 182 SER A N 1
ATOM 1421 C CA . SER A 1 182 ? 7.600 -8.722 10.616 1.00 87.88 182 SER A CA 1
ATOM 1422 C C . SER A 1 182 ? 8.804 -9.130 11.477 1.00 87.88 182 SER A C 1
ATOM 1424 O O . SER A 1 182 ? 9.556 -10.020 11.066 1.00 87.88 182 SER A O 1
ATOM 1426 N N . GLN A 1 183 ? 9.008 -8.497 12.639 1.00 83.88 183 GLN A N 1
ATOM 1427 C CA . GLN A 1 183 ? 9.944 -8.959 13.673 1.00 83.88 183 GLN A CA 1
ATOM 1428 C C . GLN A 1 183 ? 9.379 -10.167 14.431 1.00 83.88 183 GLN A C 1
ATOM 1430 O O . GLN A 1 183 ? 10.079 -11.156 14.626 1.00 83.88 183 GLN A O 1
ATOM 1435 N N . LEU A 1 184 ? 8.102 -10.082 14.815 1.00 86.69 184 LEU A N 1
ATOM 1436 C CA . LEU A 1 184 ? 7.375 -11.073 15.601 1.00 86.69 184 LEU A CA 1
ATOM 1437 C C . LEU A 1 184 ? 5.991 -11.296 14.956 1.00 86.69 184 LEU A C 1
ATOM 1439 O O . LEU A 1 184 ? 5.001 -10.675 15.356 1.00 86.69 184 LEU A O 1
ATOM 1443 N N . PRO A 1 185 ? 5.911 -12.148 13.914 1.00 84.00 185 PRO A N 1
ATOM 1444 C CA . PRO A 1 185 ? 4.700 -12.333 13.120 1.00 84.00 185 PRO A CA 1
ATOM 1445 C C . PRO A 1 185 ? 3.660 -13.185 13.865 1.00 84.00 185 PRO A C 1
ATOM 1447 O O . PRO A 1 185 ? 3.527 -14.395 13.653 1.00 84.00 185 PRO A O 1
ATOM 1450 N N . LEU A 1 186 ? 2.886 -12.544 14.743 1.00 83.50 186 LEU A N 1
ATOM 1451 C CA . LEU A 1 186 ? 1.763 -13.181 15.442 1.00 83.50 186 LEU A CA 1
ATOM 1452 C C . LEU A 1 186 ? 0.607 -13.509 14.484 1.00 83.50 186 LEU A C 1
ATOM 1454 O O . LEU A 1 186 ? -0.095 -14.494 14.706 1.00 83.50 186 LEU A O 1
ATOM 1458 N N . ARG A 1 187 ? 0.486 -12.764 13.373 1.00 77.38 187 ARG A N 1
ATOM 1459 C CA . ARG A 1 187 ? -0.466 -13.002 12.276 1.00 77.38 187 ARG A CA 1
ATOM 1460 C C . ARG A 1 187 ? -0.662 -14.487 11.966 1.00 77.38 187 ARG A C 1
ATOM 1462 O O . ARG A 1 187 ? 0.297 -15.221 11.727 1.00 77.38 187 ARG A O 1
ATOM 1469 N N . GLY A 1 188 ? -1.926 -14.900 11.921 1.00 75.38 188 GLY A N 1
ATOM 1470 C CA . GLY A 1 188 ? -2.326 -16.256 11.548 1.00 75.38 188 GLY A CA 1
ATOM 1471 C C . GLY A 1 188 ? -2.201 -17.302 12.657 1.00 75.38 188 GLY A C 1
ATOM 1472 O O . GLY A 1 188 ? -2.593 -18.438 12.411 1.00 75.38 188 GLY A O 1
ATOM 1473 N N . SER A 1 189 ? -1.727 -16.948 13.859 1.00 81.62 189 SER A N 1
ATOM 1474 C CA . SER A 1 189 ? -1.927 -17.807 15.033 1.00 81.62 189 SER A CA 1
ATOM 1475 C C . SER A 1 189 ? -3.422 -18.038 15.279 1.00 81.62 189 SER A C 1
ATOM 1477 O O . SER A 1 189 ? -4.210 -17.097 15.193 1.00 81.62 189 SER A O 1
ATOM 1479 N N . GLN A 1 190 ? -3.800 -19.280 15.569 1.00 78.56 190 GLN A N 1
ATOM 1480 C CA . GLN A 1 190 ? -5.166 -19.697 15.891 1.00 78.56 190 GLN A CA 1
ATOM 1481 C C . GLN A 1 190 ? -5.408 -19.801 17.404 1.00 78.56 190 GLN A C 1
ATOM 1483 O O . GLN A 1 190 ? -6.558 -19.739 17.832 1.00 78.56 190 GLN A O 1
ATOM 1488 N N . THR A 1 191 ? -4.354 -19.943 18.220 1.00 77.94 191 THR A N 1
ATOM 1489 C CA . THR A 1 191 ? -4.475 -20.094 19.682 1.00 77.94 191 THR A CA 1
ATOM 1490 C C . THR A 1 191 ? -3.513 -19.193 20.466 1.00 77.94 191 THR A C 1
ATOM 1492 O O . THR A 1 191 ? -2.552 -18.637 19.923 1.00 77.94 191 THR A O 1
ATOM 1495 N N . ILE A 1 192 ? -3.768 -19.053 21.772 1.00 77.31 192 ILE A N 1
ATOM 1496 C CA . ILE A 1 192 ? -2.917 -18.285 22.694 1.00 77.31 192 ILE A CA 1
ATOM 1497 C C . ILE A 1 192 ? -1.558 -18.983 22.875 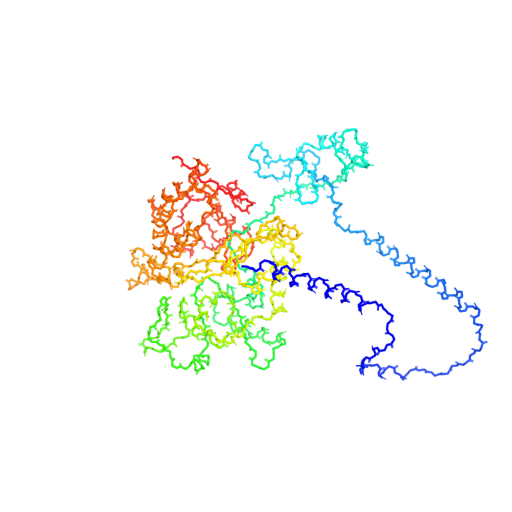1.00 77.31 192 ILE A C 1
ATOM 1499 O O . ILE A 1 192 ? -0.527 -18.320 22.944 1.00 77.31 192 ILE A O 1
ATOM 1503 N N . GLU A 1 193 ? -1.527 -20.313 22.879 1.00 79.50 193 GLU A N 1
ATOM 1504 C CA . GLU A 1 193 ? -0.325 -21.142 23.040 1.00 79.50 193 GLU A CA 1
ATOM 1505 C C . GLU A 1 193 ? 0.645 -20.961 21.864 1.00 79.50 193 GLU A C 1
ATOM 1507 O O . GLU A 1 193 ? 1.860 -20.902 22.064 1.00 79.50 193 GLU A O 1
ATOM 1512 N N . GLU A 1 194 ? 0.128 -20.802 20.642 1.00 84.62 194 GLU A N 1
ATOM 1513 C CA . GLU A 1 194 ? 0.933 -20.449 19.468 1.00 84.62 194 GLU A CA 1
ATOM 1514 C C . GLU A 1 194 ? 1.522 -19.035 19.578 1.00 84.62 194 GLU A C 1
ATOM 1516 O O . GLU A 1 194 ? 2.683 -18.821 19.224 1.00 84.62 194 GLU A O 1
ATOM 1521 N N . ILE A 1 195 ? 0.747 -18.067 20.082 1.00 84.19 195 ILE A N 1
ATOM 1522 C CA . ILE A 1 195 ? 1.215 -16.691 20.322 1.00 84.19 195 ILE A CA 1
ATOM 1523 C C . ILE A 1 195 ? 2.317 -16.687 21.389 1.00 84.19 195 ILE A C 1
ATOM 1525 O O . ILE A 1 195 ? 3.389 -16.125 21.161 1.00 84.19 195 ILE A O 1
ATOM 1529 N N . LEU A 1 196 ? 2.100 -17.368 22.517 1.00 82.81 196 LEU A N 1
ATOM 1530 C CA . LEU A 1 196 ? 3.076 -17.495 23.603 1.00 82.81 196 LEU A CA 1
ATOM 1531 C C . LEU A 1 196 ? 4.351 -18.212 23.148 1.00 82.81 196 LEU A C 1
ATOM 1533 O O . LEU A 1 196 ? 5.447 -17.803 23.524 1.00 82.81 196 LEU A O 1
ATOM 1537 N N . SER A 1 197 ? 4.228 -19.224 22.288 1.00 86.56 197 SER A N 1
ATOM 1538 C CA . SER A 1 197 ? 5.367 -19.946 21.715 1.00 86.56 197 SER A CA 1
ATOM 1539 C C . SER A 1 197 ? 6.183 -19.070 20.756 1.00 86.56 197 SER A C 1
ATOM 1541 O O . SER A 1 197 ? 7.410 -19.048 20.849 1.00 86.56 197 SER A O 1
ATOM 1543 N N . LYS A 1 198 ? 5.532 -18.272 19.895 1.00 89.38 198 LYS A N 1
ATOM 1544 C CA . LYS A 1 198 ? 6.207 -17.263 19.053 1.00 89.38 198 LYS A CA 1
ATOM 1545 C C . LYS A 1 198 ? 6.917 -16.195 19.896 1.00 89.38 198 LYS A C 1
ATOM 1547 O O . LYS A 1 198 ? 8.063 -15.864 19.604 1.00 89.38 198 LYS A O 1
ATOM 1552 N N . ILE A 1 199 ? 6.264 -15.683 20.945 1.00 87.12 199 ILE A N 1
ATOM 1553 C CA . ILE A 1 199 ? 6.850 -14.712 21.887 1.00 87.12 199 ILE A CA 1
ATOM 1554 C C . ILE A 1 199 ? 8.075 -15.314 22.584 1.00 87.12 199 ILE A C 1
ATOM 1556 O O . ILE A 1 199 ? 9.130 -14.685 22.605 1.00 87.12 199 ILE A O 1
ATOM 1560 N N . LYS A 1 200 ? 7.964 -16.541 23.106 1.00 86.56 200 LYS A N 1
ATOM 1561 C CA . LYS A 1 200 ? 9.065 -17.241 23.775 1.00 86.56 200 LYS A CA 1
ATOM 1562 C C . LYS A 1 200 ? 10.271 -17.405 22.844 1.00 86.56 200 LYS A C 1
ATOM 1564 O O . LYS A 1 200 ? 11.360 -16.972 23.201 1.00 86.56 200 LYS A O 1
ATOM 1569 N N . LEU A 1 201 ? 10.066 -17.937 21.637 1.00 89.31 201 LEU A N 1
ATOM 1570 C CA . LEU A 1 201 ? 11.137 -18.115 20.647 1.00 89.31 201 LEU A CA 1
ATOM 1571 C C . LEU A 1 201 ? 11.793 -16.786 20.241 1.00 89.31 201 LEU A C 1
ATOM 1573 O O . LEU A 1 201 ? 12.997 -16.749 19.998 1.00 89.31 201 LEU A O 1
ATOM 1577 N N . TYR A 1 202 ? 11.032 -15.688 20.186 1.00 89.31 202 TYR A N 1
ATOM 1578 C CA . TYR A 1 202 ? 11.581 -14.351 19.944 1.00 89.31 202 TYR A CA 1
ATOM 1579 C C . TYR A 1 202 ? 12.464 -13.875 21.109 1.00 89.31 202 TYR A C 1
ATOM 1581 O O . TYR A 1 202 ? 13.571 -13.401 20.873 1.00 89.31 202 TYR A O 1
ATOM 1589 N N . VAL A 1 203 ? 12.030 -14.060 22.360 1.00 86.50 203 VAL A N 1
ATOM 1590 C CA . VAL A 1 203 ? 12.826 -13.722 23.557 1.00 86.50 203 VAL A CA 1
ATOM 1591 C C . VAL A 1 203 ? 14.091 -14.580 23.670 1.00 86.50 203 VAL A C 1
ATOM 1593 O O . VAL A 1 203 ? 15.136 -14.071 24.058 1.00 86.50 203 VAL A O 1
ATOM 1596 N N . GLU A 1 204 ? 14.026 -15.857 23.294 1.00 87.38 204 GLU A N 1
ATOM 1597 C CA . GLU A 1 204 ? 15.170 -16.782 23.322 1.00 87.38 204 GLU A CA 1
ATOM 1598 C C . GLU A 1 204 ? 16.181 -16.553 22.180 1.00 87.38 204 GLU A C 1
ATOM 1600 O O . GLU A 1 204 ? 17.295 -17.071 22.248 1.00 87.38 204 GLU A O 1
ATOM 1605 N N . SER A 1 205 ? 15.825 -15.793 21.134 1.00 86.44 205 SER A N 1
ATOM 1606 C CA . SER A 1 205 ? 16.678 -15.572 19.948 1.00 86.44 205 SER A CA 1
ATOM 1607 C C . SER A 1 205 ? 17.073 -14.115 19.682 1.00 86.44 205 SER A C 1
ATOM 1609 O O . SER A 1 205 ? 18.010 -13.876 18.916 1.00 86.44 205 SER A O 1
ATOM 1611 N N . ALA A 1 206 ? 16.409 -13.137 20.302 1.00 82.00 206 ALA A N 1
ATOM 1612 C CA . ALA A 1 206 ? 16.750 -11.723 20.186 1.00 82.00 206 ALA A CA 1
ATOM 1613 C C . ALA A 1 206 ? 17.609 -11.250 21.379 1.00 82.00 206 ALA A C 1
ATOM 1615 O O . ALA A 1 206 ? 17.280 -11.558 22.524 1.00 82.00 206 ALA A O 1
ATOM 1616 N N . PRO A 1 207 ? 18.666 -10.442 21.157 1.00 77.00 207 PRO A N 1
ATOM 1617 C CA . PRO A 1 207 ? 19.373 -9.762 22.239 1.00 77.00 207 PRO A CA 1
ATOM 1618 C C . PRO A 1 207 ? 18.488 -8.631 22.788 1.00 77.00 207 PRO A C 1
ATOM 1620 O O . PRO A 1 207 ? 18.492 -7.511 22.276 1.00 77.00 207 PRO A O 1
ATOM 1623 N N . LEU A 1 208 ? 17.667 -8.957 23.788 1.00 79.44 208 LEU A N 1
ATOM 1624 C CA . LEU A 1 208 ? 16.763 -8.024 24.459 1.00 79.44 208 LEU A CA 1
ATOM 1625 C C . LEU A 1 208 ? 17.376 -7.548 25.777 1.00 79.44 208 LEU A C 1
ATOM 1627 O O . LEU A 1 208 ? 17.640 -8.349 26.672 1.00 79.44 208 LEU A O 1
ATOM 1631 N N . GLU A 1 209 ? 17.549 -6.235 25.911 1.00 78.31 209 GLU A N 1
ATOM 1632 C CA . GLU A 1 209 ? 17.982 -5.622 27.168 1.00 78.31 209 GLU A CA 1
ATOM 1633 C C . GLU A 1 209 ? 16.918 -5.785 28.273 1.00 78.31 209 GLU A C 1
ATOM 1635 O O . GLU A 1 209 ? 15.714 -5.769 27.979 1.00 78.31 209 GLU A O 1
ATOM 1640 N N . PRO A 1 210 ? 17.309 -5.895 29.558 1.00 75.56 210 PRO A N 1
ATOM 1641 C CA . PRO A 1 210 ? 16.366 -5.972 30.670 1.00 75.56 210 PRO A CA 1
ATOM 1642 C C . PRO A 1 210 ? 15.371 -4.800 30.680 1.00 75.56 210 PRO A C 1
ATOM 1644 O O . PRO A 1 210 ? 15.750 -3.636 30.795 1.00 75.56 210 PRO A O 1
ATOM 1647 N N . GLY A 1 211 ? 14.077 -5.115 30.581 1.00 70.00 211 GLY A N 1
ATOM 1648 C CA . GLY A 1 211 ? 13.000 -4.119 30.511 1.00 70.00 211 GLY A CA 1
ATOM 1649 C C . GLY A 1 211 ? 12.610 -3.670 29.097 1.00 70.00 211 GLY A C 1
ATOM 1650 O O . GLY A 1 211 ? 11.719 -2.830 28.970 1.00 70.00 211 GLY A O 1
ATOM 1651 N N . ALA A 1 212 ? 13.212 -4.229 28.041 1.00 72.19 212 ALA A N 1
ATOM 1652 C CA . ALA A 1 212 ? 12.763 -4.015 26.668 1.00 72.19 212 ALA A CA 1
ATOM 1653 C C . ALA A 1 212 ? 11.314 -4.499 26.452 1.00 72.19 212 ALA A C 1
ATOM 1655 O O . ALA A 1 212 ? 10.907 -5.554 26.945 1.00 72.19 212 ALA A O 1
ATOM 1656 N N . TRP A 1 213 ? 10.541 -3.740 25.671 1.00 72.94 213 TRP A N 1
ATOM 1657 C CA . TRP A 1 213 ? 9.205 -4.151 25.241 1.00 72.94 213 TRP A CA 1
ATOM 1658 C C . TRP A 1 213 ? 9.282 -5.214 24.139 1.00 72.94 213 TRP A C 1
ATOM 1660 O O . TRP A 1 213 ? 10.131 -5.157 23.248 1.00 72.94 213 TRP A O 1
ATOM 1670 N N . ILE A 1 214 ? 8.363 -6.179 24.199 1.00 76.06 214 ILE A N 1
ATOM 1671 C CA . ILE A 1 214 ? 8.165 -7.204 23.171 1.00 76.06 214 ILE A CA 1
ATOM 1672 C C . ILE A 1 214 ? 6.862 -6.866 22.451 1.00 76.06 214 ILE A C 1
ATOM 1674 O O . ILE A 1 214 ? 5.805 -6.790 23.077 1.00 76.06 214 ILE A O 1
ATOM 1678 N N . GLU A 1 215 ? 6.944 -6.652 21.142 1.00 76.00 215 GLU A N 1
ATOM 1679 C CA . GLU A 1 215 ? 5.850 -6.138 20.319 1.00 76.00 215 GLU A CA 1
ATOM 1680 C C . GLU A 1 215 ? 5.653 -7.013 19.074 1.00 76.00 215 GLU A C 1
ATOM 1682 O O . GLU A 1 215 ? 6.619 -7.453 18.451 1.00 76.00 215 GLU A O 1
ATOM 1687 N N . GLY A 1 216 ? 4.398 -7.235 18.688 1.00 74.62 216 GLY A N 1
ATOM 1688 C CA . GLY A 1 216 ? 4.005 -7.973 17.487 1.00 74.62 216 GLY A CA 1
ATOM 1689 C C . GLY A 1 216 ? 2.546 -7.682 17.127 1.00 74.62 216 GLY A C 1
ATOM 1690 O O . GLY A 1 216 ? 1.813 -7.116 17.936 1.00 74.62 216 GLY A O 1
ATOM 1691 N N . LYS A 1 217 ? 2.117 -8.056 15.914 1.00 74.62 217 LYS A N 1
ATOM 1692 C CA . LYS A 1 217 ? 0.747 -7.812 15.416 1.00 74.62 217 LYS A CA 1
ATOM 1693 C C . LYS A 1 217 ? 0.118 -9.087 14.852 1.00 74.62 217 LYS A C 1
ATOM 1695 O O . LYS A 1 217 ? 0.765 -9.850 14.131 1.00 74.62 217 LYS A O 1
ATOM 1700 N N . ASP A 1 218 ? -1.141 -9.310 15.212 1.00 65.62 218 ASP A N 1
ATOM 1701 C CA . ASP A 1 218 ? -1.933 -10.526 14.989 1.00 65.62 218 ASP A CA 1
ATOM 1702 C C . ASP A 1 218 ? -2.932 -10.414 13.818 1.00 65.62 218 ASP A C 1
ATOM 1704 O O . ASP A 1 218 ? -3.250 -11.426 13.191 1.00 65.62 218 ASP A O 1
ATOM 1708 N N . GLY A 1 219 ? -3.348 -9.204 13.428 1.00 62.88 219 GLY A N 1
ATOM 1709 C CA . GLY A 1 219 ? -3.954 -8.967 12.113 1.00 62.88 219 GLY A CA 1
ATOM 1710 C C . GLY A 1 219 ? -4.952 -7.813 12.039 1.00 62.88 219 GLY A C 1
ATOM 1711 O O . GLY A 1 219 ? -4.573 -6.649 12.156 1.00 62.88 219 GLY A O 1
ATOM 1712 N N . ILE A 1 220 ? -6.206 -8.168 11.733 1.00 51.94 220 ILE A N 1
ATOM 1713 C CA . ILE A 1 220 ? -7.243 -7.275 11.184 1.00 51.94 220 ILE A CA 1
ATOM 1714 C C . ILE A 1 220 ? -7.947 -6.421 12.251 1.00 51.94 220 ILE A C 1
ATOM 1716 O O . ILE A 1 220 ? -8.483 -5.358 11.945 1.00 51.94 220 ILE A O 1
ATOM 1720 N N . ARG A 1 221 ? -7.969 -6.864 13.511 1.00 56.66 221 ARG A N 1
ATOM 1721 C CA . ARG A 1 221 ? -8.721 -6.187 14.576 1.00 56.66 221 ARG A CA 1
ATOM 1722 C C . ARG A 1 221 ? -7.979 -4.936 15.057 1.00 56.66 221 ARG A C 1
ATOM 1724 O O . ARG A 1 221 ? -6.816 -5.024 15.445 1.00 56.66 221 ARG A O 1
ATOM 1731 N N . ARG A 1 222 ? -8.654 -3.778 15.084 1.00 61.66 222 ARG A N 1
ATOM 1732 C CA . ARG A 1 222 ? -8.139 -2.551 15.722 1.00 61.66 222 ARG A CA 1
ATOM 1733 C C . ARG A 1 222 ? -8.366 -2.613 17.235 1.00 61.66 222 ARG A C 1
ATOM 1735 O O . ARG A 1 222 ? -9.239 -1.942 17.777 1.00 61.66 222 ARG A O 1
ATOM 1742 N N . TYR A 1 223 ? -7.568 -3.443 17.904 1.00 65.62 223 TYR A N 1
ATOM 1743 C CA . TYR A 1 223 ? -7.420 -3.399 19.356 1.00 65.62 223 TYR A CA 1
ATOM 1744 C C . TYR A 1 223 ? -5.963 -3.232 19.787 1.00 65.62 223 TYR A C 1
ATOM 1746 O O . TYR A 1 223 ? -5.025 -3.578 19.067 1.00 65.62 223 TYR A O 1
ATOM 1754 N N . GLY A 1 224 ? -5.777 -2.742 21.008 1.00 71.00 224 GLY A N 1
ATOM 1755 C CA . GLY A 1 224 ? -4.587 -2.992 21.807 1.00 71.00 224 GLY A CA 1
ATOM 1756 C C . GLY A 1 224 ? -4.906 -4.084 22.822 1.00 71.00 224 GLY A C 1
ATOM 1757 O O . GLY A 1 224 ? -5.808 -3.903 23.635 1.00 71.00 224 GLY A O 1
ATOM 1758 N N . ALA A 1 225 ? -4.179 -5.200 22.773 1.00 76.12 225 ALA A N 1
ATOM 1759 C CA . ALA A 1 225 ? -4.261 -6.274 23.760 1.00 76.12 225 ALA A CA 1
ATOM 1760 C C . ALA A 1 225 ? -3.017 -6.235 24.660 1.00 76.12 225 ALA A C 1
ATOM 1762 O O . ALA A 1 225 ? -1.892 -6.234 24.157 1.00 76.12 225 ALA A O 1
ATOM 1763 N N . VAL A 1 226 ? -3.201 -6.190 25.981 1.00 76.31 226 VAL A N 1
ATOM 1764 C CA . VAL A 1 226 ? -2.100 -6.098 26.956 1.00 76.31 226 VAL A CA 1
ATOM 1765 C C . VAL A 1 226 ? -2.260 -7.079 28.117 1.00 76.31 226 VAL A C 1
ATOM 1767 O O . VAL A 1 226 ? -3.368 -7.468 28.479 1.00 76.31 226 VAL A O 1
ATOM 1770 N N . SER A 1 227 ? -1.143 -7.484 28.727 1.00 79.62 227 SER A N 1
ATOM 1771 C CA . SER A 1 227 ? -1.160 -8.407 29.867 1.00 79.62 227 SER A CA 1
ATOM 1772 C C . SER A 1 227 ? -1.656 -7.734 31.154 1.00 79.62 227 SER A C 1
ATOM 1774 O O . SER A 1 227 ? -1.557 -6.515 31.317 1.00 79.62 227 SER A O 1
ATOM 1776 N N . LYS A 1 228 ? -2.119 -8.535 32.125 1.00 81.88 228 LYS A N 1
ATOM 1777 C CA . LYS A 1 228 ? -2.577 -8.040 33.439 1.00 81.88 228 LYS A CA 1
ATOM 1778 C C . LYS A 1 228 ? -1.516 -7.211 34.185 1.00 81.88 228 LYS A C 1
ATOM 1780 O O . LYS A 1 228 ? -1.868 -6.279 34.900 1.00 81.88 228 LYS A O 1
ATOM 1785 N N . GLU A 1 229 ? -0.228 -7.489 33.973 1.00 81.94 229 GLU A N 1
ATOM 1786 C CA . GLU A 1 229 ? 0.877 -6.690 34.529 1.00 81.94 229 GLU A CA 1
ATOM 1787 C C . GLU A 1 229 ? 0.981 -5.297 33.884 1.00 81.94 229 GLU A C 1
ATOM 1789 O O . GLU A 1 229 ? 1.299 -4.331 34.574 1.00 81.94 229 GLU A O 1
ATOM 1794 N N . VAL A 1 230 ? 0.662 -5.154 32.592 1.00 79.44 230 VAL A N 1
ATOM 1795 C CA . VAL A 1 230 ? 0.559 -3.828 31.960 1.00 79.44 230 VAL A CA 1
ATOM 1796 C C . VAL A 1 230 ? -0.627 -3.070 32.543 1.00 79.44 230 VAL A C 1
ATOM 1798 O O . VAL A 1 230 ? -0.441 -1.935 32.965 1.00 79.44 230 VAL A O 1
ATOM 1801 N N . ILE A 1 231 ? -1.806 -3.696 32.665 1.00 84.56 231 ILE A N 1
ATOM 1802 C CA . ILE A 1 231 ? -2.995 -3.069 33.280 1.00 84.56 231 ILE A CA 1
ATOM 1803 C C . ILE A 1 231 ? -2.664 -2.550 34.689 1.00 84.56 231 ILE A C 1
ATOM 1805 O O . ILE A 1 231 ? -2.925 -1.390 35.003 1.00 84.56 231 ILE A O 1
ATOM 1809 N N . ARG A 1 232 ? -1.987 -3.366 35.509 1.00 83.69 232 ARG A N 1
ATOM 1810 C CA . ARG A 1 232 ? -1.524 -2.983 36.854 1.00 83.69 232 ARG A CA 1
ATOM 1811 C C . ARG A 1 232 ? -0.565 -1.779 36.848 1.00 83.69 232 ARG A C 1
ATOM 1813 O O . ARG A 1 232 ? -0.533 -1.036 37.825 1.00 83.69 232 ARG A O 1
ATOM 1820 N N . ARG A 1 233 ? 0.203 -1.569 35.770 1.00 81.00 233 ARG A N 1
ATOM 1821 C CA . ARG A 1 233 ? 1.087 -0.400 35.572 1.00 81.00 233 ARG A CA 1
ATOM 1822 C C . ARG A 1 233 ? 0.372 0.829 35.004 1.00 81.00 233 ARG A C 1
ATOM 1824 O O . ARG A 1 233 ? 0.845 1.936 35.251 1.00 81.00 233 ARG A O 1
ATOM 1831 N N . LEU A 1 234 ? -0.741 0.660 34.280 1.00 79.44 234 LEU A N 1
ATOM 1832 C CA . LEU A 1 234 ? -1.586 1.781 33.841 1.00 79.44 234 LEU A CA 1
ATOM 1833 C C . LEU A 1 234 ? -2.247 2.478 35.041 1.00 79.44 234 LEU A C 1
ATOM 1835 O O . LEU A 1 234 ? -2.377 3.701 35.043 1.00 79.44 234 LEU A O 1
ATOM 1839 N N . GLY A 1 235 ? -2.615 1.704 36.068 1.00 83.19 235 GLY A N 1
ATOM 1840 C CA . GLY A 1 235 ? -3.349 2.192 37.235 1.00 83.19 235 GLY A CA 1
ATOM 1841 C C . GLY A 1 235 ? -4.860 2.267 36.971 1.00 83.19 235 GLY A C 1
ATOM 1842 O O . GLY A 1 235 ? -5.371 1.487 36.164 1.00 83.19 235 GLY A O 1
ATOM 1843 N N . PRO A 1 236 ? -5.597 3.164 37.652 1.00 87.62 236 PRO A N 1
ATOM 1844 C CA . PRO A 1 236 ? -7.026 3.357 37.417 1.00 87.62 236 PRO A CA 1
ATOM 1845 C C . PRO A 1 236 ? -7.326 3.729 35.958 1.00 87.62 236 PRO A C 1
ATOM 1847 O O . PRO A 1 236 ? -6.707 4.633 35.398 1.00 87.62 236 PRO A O 1
ATOM 1850 N N . LEU A 1 237 ? -8.298 3.041 35.357 1.00 88.69 237 LEU A N 1
ATOM 1851 C CA . LEU A 1 237 ? -8.766 3.279 33.990 1.00 88.69 237 LEU A CA 1
ATOM 1852 C C . LEU A 1 237 ? -10.163 3.915 34.012 1.00 88.69 237 LEU A C 1
ATOM 1854 O O . LEU A 1 237 ? -10.974 3.527 34.855 1.00 88.69 237 LEU A O 1
ATOM 1858 N N . PRO A 1 238 ? -10.473 4.850 33.096 1.00 89.19 238 PRO A N 1
ATOM 1859 C CA . PRO A 1 238 ? -11.779 5.497 33.048 1.00 89.19 238 PRO A CA 1
ATOM 1860 C C . PRO A 1 238 ? -12.886 4.522 32.623 1.00 89.19 238 PRO A C 1
ATOM 1862 O O . PRO A 1 238 ? -12.650 3.534 31.922 1.00 89.19 238 PRO A O 1
ATOM 1865 N N . ASP A 1 239 ? -14.124 4.825 33.008 1.00 86.44 239 ASP A N 1
ATOM 1866 C CA . ASP A 1 239 ? -15.295 4.012 32.646 1.00 86.44 239 ASP A CA 1
ATOM 1867 C C . ASP A 1 239 ? -15.798 4.286 31.223 1.00 86.44 239 ASP A C 1
ATOM 1869 O O . ASP A 1 239 ? -16.480 3.452 30.634 1.00 86.44 239 ASP A O 1
ATOM 1873 N N . LYS A 1 240 ? -15.435 5.441 30.651 1.00 85.75 240 LYS A N 1
ATOM 1874 C CA . LYS A 1 240 ? -15.727 5.830 29.265 1.00 85.75 240 LYS A CA 1
ATOM 1875 C C . LYS A 1 240 ? -14.513 6.500 28.628 1.00 85.75 240 LYS A C 1
ATOM 1877 O O . LYS A 1 240 ? -13.784 7.229 29.298 1.00 85.75 240 LYS A O 1
ATOM 1882 N N . VAL A 1 241 ? -14.335 6.288 27.327 1.00 83.25 241 VAL A N 1
ATOM 1883 C CA . VAL A 1 241 ? -13.374 7.003 26.479 1.00 83.25 241 VAL A CA 1
ATOM 1884 C C . VAL A 1 241 ? -14.149 7.558 25.288 1.00 83.25 241 VAL A C 1
ATOM 1886 O O . VAL A 1 241 ? -14.991 6.859 24.732 1.00 83.25 241 VAL A O 1
ATOM 1889 N N . ASP A 1 242 ? -13.908 8.810 24.903 1.00 80.12 242 ASP A N 1
ATOM 1890 C CA . ASP A 1 242 ? -14.599 9.377 23.744 1.00 80.12 242 ASP A CA 1
ATOM 1891 C C . ASP A 1 242 ? -14.006 8.816 22.440 1.00 80.12 242 ASP A C 1
ATOM 1893 O O . ASP A 1 242 ? -12.785 8.800 22.254 1.00 80.12 242 ASP A O 1
ATOM 1897 N N . GLY A 1 243 ? -14.862 8.284 21.566 1.00 74.81 243 GLY A N 1
ATOM 1898 C CA . GLY A 1 243 ? -14.459 7.540 20.366 1.00 74.81 243 GLY A CA 1
ATOM 1899 C C . GLY A 1 243 ? -13.691 6.225 20.621 1.00 74.81 243 GLY A C 1
ATOM 1900 O O . GLY A 1 243 ? -12.882 5.828 19.779 1.00 74.81 243 GLY A O 1
ATOM 1901 N N . GLY A 1 244 ? -13.879 5.549 21.765 1.00 79.88 244 GLY A N 1
ATOM 1902 C CA . GLY A 1 244 ? -13.232 4.256 22.055 1.00 79.88 244 GLY A CA 1
ATOM 1903 C C . GLY A 1 244 ? -13.858 3.463 23.213 1.00 79.88 244 GLY A C 1
ATOM 1904 O O . GLY A 1 244 ? -14.593 4.008 24.029 1.00 79.88 244 GLY A O 1
ATOM 1905 N N . GLU A 1 245 ? -13.547 2.167 23.311 1.00 85.12 245 GLU A N 1
ATOM 1906 C CA . GLU A 1 245 ? -14.131 1.239 24.303 1.00 85.12 245 GLU A CA 1
ATOM 1907 C C . GLU A 1 245 ? -13.020 0.483 25.060 1.00 85.12 245 GLU A C 1
ATOM 1909 O O . GLU A 1 245 ? -12.058 0.008 24.455 1.00 85.12 245 GLU A O 1
ATOM 1914 N N . ILE A 1 246 ? -13.133 0.347 26.386 1.00 89.44 246 ILE A N 1
ATOM 1915 C CA . ILE A 1 246 ? -12.313 -0.596 27.168 1.00 89.44 246 ILE A CA 1
ATOM 1916 C C . ILE A 1 246 ? -13.185 -1.820 27.420 1.00 89.44 246 ILE A C 1
ATOM 1918 O O . ILE A 1 246 ? -14.169 -1.722 28.152 1.00 89.44 246 ILE A O 1
ATOM 1922 N N . ILE A 1 247 ? -12.830 -2.968 26.843 1.00 87.81 247 ILE A N 1
ATOM 1923 C CA . ILE A 1 247 ? -13.610 -4.192 27.028 1.00 87.81 247 ILE A CA 1
ATOM 1924 C C . ILE A 1 247 ? -13.427 -4.679 28.463 1.00 87.81 247 ILE A C 1
ATOM 1926 O O . ILE A 1 247 ? -12.302 -4.925 28.920 1.00 87.81 247 ILE A O 1
ATOM 1930 N N . ARG A 1 248 ? -14.545 -4.825 29.171 1.00 88.75 248 ARG A N 1
ATOM 1931 C CA . ARG A 1 248 ? -14.613 -5.261 30.566 1.00 88.75 248 ARG A CA 1
ATOM 1932 C C . ARG A 1 248 ? -15.322 -6.612 30.672 1.00 88.75 248 ARG A C 1
ATOM 1934 O O . ARG A 1 248 ? -16.097 -6.971 29.789 1.00 88.75 248 ARG A O 1
ATOM 1941 N N . ASP A 1 249 ? -14.999 -7.378 31.709 1.00 88.19 249 ASP A N 1
ATOM 1942 C CA . ASP A 1 249 ? -15.696 -8.627 32.028 1.00 88.19 249 ASP A CA 1
ATOM 1943 C C . ASP A 1 249 ? -17.027 -8.373 32.762 1.00 88.19 249 ASP A C 1
ATOM 1945 O O . ASP A 1 249 ? -17.419 -7.228 32.992 1.00 88.19 249 ASP A O 1
ATOM 1949 N N . ALA A 1 250 ? -17.749 -9.448 33.096 1.00 89.62 250 ALA A N 1
ATOM 1950 C CA . ALA A 1 250 ? -19.059 -9.375 33.750 1.00 89.62 250 ALA A CA 1
ATOM 1951 C C . ALA A 1 250 ? -19.017 -8.708 35.141 1.00 89.62 250 ALA A C 1
ATOM 1953 O O . ALA A 1 250 ? -20.022 -8.153 35.579 1.00 89.62 250 ALA A O 1
ATOM 1954 N N . ASP A 1 251 ? -17.852 -8.715 35.794 1.00 90.00 251 ASP A N 1
ATOM 1955 C CA . ASP A 1 251 ? -17.597 -8.057 37.079 1.00 90.00 251 ASP A CA 1
ATOM 1956 C C . ASP A 1 251 ? -17.112 -6.597 36.899 1.00 90.00 251 ASP A C 1
ATOM 1958 O O . ASP A 1 251 ? -16.795 -5.907 37.869 1.00 90.00 251 ASP A O 1
ATOM 1962 N N . GLY A 1 252 ? -17.036 -6.107 35.654 1.00 88.25 252 GLY A N 1
ATOM 1963 C CA . GLY A 1 252 ? -16.619 -4.748 35.299 1.00 88.25 252 GLY A CA 1
ATOM 1964 C C . GLY A 1 252 ? -15.103 -4.531 35.217 1.00 88.25 252 GLY A C 1
ATOM 1965 O O . GLY A 1 252 ? -14.665 -3.398 34.968 1.00 88.25 252 GLY A O 1
ATOM 1966 N N . ASN A 1 253 ? -14.280 -5.569 35.388 1.00 90.12 253 ASN A N 1
ATOM 1967 C CA . ASN A 1 253 ? -12.822 -5.436 35.364 1.00 90.12 253 ASN A CA 1
ATOM 1968 C C . ASN A 1 253 ? -12.301 -5.310 33.924 1.00 90.12 253 ASN A C 1
ATOM 1970 O O . ASN A 1 253 ? -12.809 -5.972 33.020 1.00 90.12 253 ASN A O 1
ATOM 1974 N N . PRO A 1 254 ? -11.261 -4.495 33.671 1.00 91.00 254 PRO A N 1
ATOM 1975 C CA . PRO A 1 254 ? -10.660 -4.373 32.345 1.00 91.00 254 PRO A CA 1
ATOM 1976 C C . PRO A 1 254 ? -10.011 -5.694 31.904 1.00 91.00 254 PRO A C 1
ATOM 1978 O O . PRO A 1 254 ? -9.070 -6.180 32.532 1.00 91.00 254 PRO A O 1
ATOM 1981 N N . THR A 1 255 ? -10.458 -6.241 30.772 1.00 87.81 255 THR A N 1
ATOM 1982 C CA . THR A 1 255 ? -9.937 -7.507 30.210 1.00 87.81 255 THR A CA 1
ATOM 1983 C C . THR A 1 255 ? -8.498 -7.407 2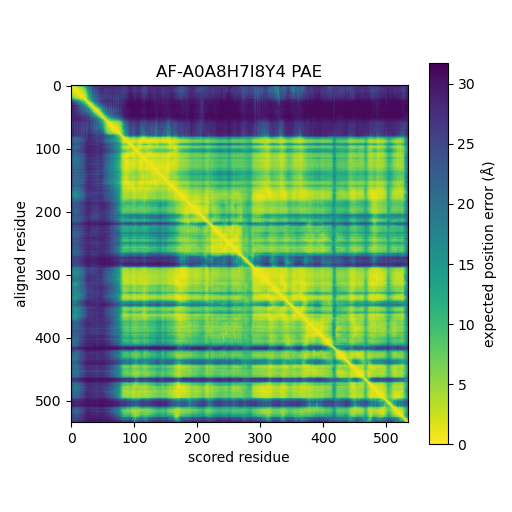9.697 1.00 87.81 255 THR A C 1
ATOM 1985 O O . THR A 1 255 ? -7.824 -8.423 29.539 1.00 87.81 255 THR A O 1
ATOM 1988 N N . GLY A 1 256 ? -8.031 -6.186 29.416 1.00 84.31 256 GLY A N 1
ATOM 1989 C CA . GLY A 1 256 ? -6.781 -5.913 28.702 1.00 84.31 256 GLY A CA 1
ATOM 1990 C C . GLY A 1 256 ? -6.959 -5.638 27.208 1.00 84.31 256 GLY A C 1
ATOM 1991 O O . GLY A 1 256 ? -5.961 -5.381 26.541 1.00 84.31 256 GLY A O 1
ATOM 1992 N N . ILE A 1 257 ? -8.194 -5.656 26.691 1.00 84.56 257 ILE A N 1
ATOM 1993 C CA . ILE A 1 257 ? -8.532 -5.287 25.309 1.00 84.56 257 ILE A CA 1
ATOM 1994 C C . ILE A 1 257 ? -9.078 -3.849 25.279 1.00 84.56 257 ILE A C 1
ATOM 1996 O O . ILE A 1 257 ? -10.053 -3.523 25.957 1.00 84.56 257 ILE A O 1
ATOM 2000 N N . PHE A 1 258 ? -8.450 -2.998 24.470 1.00 83.31 258 PHE A N 1
ATOM 2001 C CA . PHE A 1 258 ? -8.785 -1.584 24.281 1.00 83.31 258 PHE A CA 1
ATOM 2002 C C . PHE A 1 258 ? -9.080 -1.329 22.799 1.00 83.31 258 PHE A C 1
ATOM 2004 O O . PHE A 1 258 ? -8.272 -1.724 21.958 1.00 83.31 258 PHE A O 1
ATOM 2011 N N . LEU A 1 259 ? -10.196 -0.674 22.479 1.00 78.88 259 LEU A N 1
ATOM 2012 C CA . LEU A 1 259 ? -10.660 -0.412 21.112 1.00 78.88 259 LEU A CA 1
ATOM 2013 C C . LEU A 1 259 ? -10.533 1.066 20.732 1.00 78.88 259 LEU A C 1
ATOM 2015 O O . LEU A 1 259 ? -10.828 1.950 21.543 1.00 78.88 259 LEU A O 1
ATOM 2019 N N . ASP A 1 260 ? -10.137 1.314 19.482 1.00 76.31 260 ASP A N 1
ATOM 2020 C CA . ASP A 1 260 ? -10.030 2.640 18.862 1.00 76.31 260 ASP A CA 1
ATOM 2021 C C . ASP A 1 260 ? -9.384 3.679 19.804 1.00 76.31 260 ASP A C 1
ATOM 2023 O O . ASP A 1 260 ? -8.247 3.466 20.238 1.00 76.31 260 ASP A O 1
ATOM 2027 N N . ASN A 1 261 ? -10.052 4.780 20.180 1.00 78.06 261 ASN A N 1
ATOM 2028 C CA . ASN A 1 261 ? -9.402 5.815 20.999 1.00 78.06 261 ASN A CA 1
ATOM 2029 C C . ASN A 1 261 ? -8.981 5.334 22.405 1.00 78.06 261 ASN A C 1
ATOM 2031 O O . ASN A 1 261 ? -8.100 5.943 23.012 1.00 78.06 261 ASN A O 1
ATOM 2035 N N . ALA A 1 262 ? -9.514 4.222 22.927 1.00 79.75 262 ALA A N 1
ATOM 2036 C CA . ALA A 1 262 ? -9.070 3.670 24.212 1.00 79.75 262 ALA A CA 1
ATOM 2037 C C . ALA A 1 262 ? -7.626 3.134 24.165 1.00 79.75 262 ALA A C 1
ATOM 2039 O O . ALA A 1 262 ? -6.955 3.063 25.199 1.00 79.75 262 ALA A O 1
ATOM 2040 N N . MET A 1 263 ? -7.097 2.835 22.973 1.00 77.88 263 MET A N 1
ATOM 2041 C CA . MET A 1 263 ? -5.702 2.418 22.775 1.00 77.88 263 MET A CA 1
ATOM 2042 C C . MET A 1 263 ? -4.691 3.520 23.174 1.00 77.88 263 MET A C 1
ATOM 2044 O O . MET A 1 263 ? -3.521 3.214 23.419 1.00 77.88 263 MET A O 1
ATOM 2048 N N . ALA A 1 264 ? -5.146 4.772 23.346 1.00 73.44 264 ALA A N 1
ATOM 2049 C CA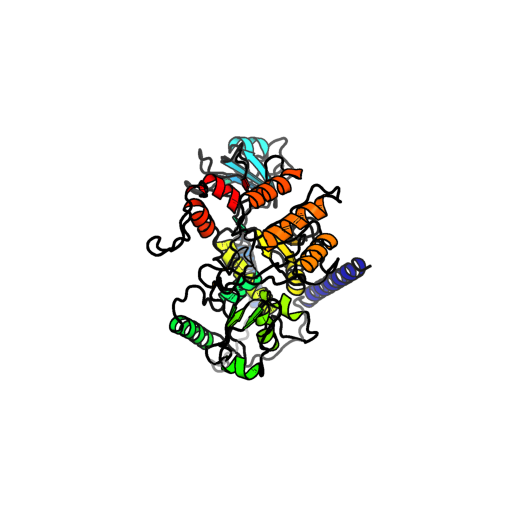 . ALA A 1 264 ? -4.385 5.891 23.915 1.00 73.44 264 ALA A CA 1
ATOM 2050 C C . ALA A 1 264 ? -3.757 5.557 25.276 1.00 73.44 264 ALA A C 1
ATOM 2052 O O . ALA A 1 264 ? -2.628 5.952 25.571 1.00 73.44 264 ALA A O 1
ATOM 2053 N N . LEU A 1 265 ? -4.507 4.830 26.110 1.00 76.75 265 LEU A N 1
ATOM 2054 C CA . LEU A 1 265 ? -4.210 4.620 27.527 1.00 76.75 265 LEU A CA 1
ATOM 2055 C C . LEU A 1 265 ? -2.994 3.702 27.715 1.00 76.75 265 LEU A C 1
ATOM 2057 O O . LEU A 1 265 ? -2.117 3.982 28.533 1.00 76.75 265 LEU A O 1
ATOM 2061 N N . ILE A 1 266 ? -2.886 2.664 26.878 1.00 73.88 266 ILE A N 1
ATOM 2062 C CA . ILE A 1 266 ? -1.691 1.812 26.748 1.00 73.88 266 ILE A CA 1
ATOM 2063 C C . ILE A 1 266 ? -0.474 2.658 26.326 1.00 73.88 266 ILE A C 1
ATOM 2065 O O . ILE A 1 266 ? 0.650 2.463 26.802 1.00 73.88 266 ILE A O 1
ATOM 2069 N N . GLY A 1 267 ? -0.716 3.631 25.445 1.00 63.03 267 GLY A N 1
ATOM 2070 C CA . GLY A 1 267 ? 0.280 4.471 24.786 1.00 63.03 267 GLY A CA 1
ATOM 2071 C C . GLY A 1 267 ? 1.088 5.417 25.668 1.00 63.03 267 GLY A C 1
ATOM 2072 O O . GLY A 1 267 ? 1.982 6.101 25.175 1.00 63.03 267 GLY A O 1
ATOM 2073 N N . LYS A 1 268 ? 0.798 5.467 26.969 1.00 61.34 268 LYS A N 1
ATOM 2074 C CA . LYS A 1 268 ? 1.621 6.166 27.961 1.00 61.34 268 LYS A CA 1
ATOM 2075 C C . LYS A 1 268 ? 2.889 5.385 28.348 1.00 61.34 268 LYS A C 1
ATOM 2077 O O . LYS A 1 268 ? 3.844 5.998 28.813 1.00 61.34 268 LYS A O 1
ATOM 2082 N N . TYR A 1 269 ? 2.911 4.061 28.154 1.00 62.06 269 TYR A N 1
ATOM 2083 C CA . TYR A 1 269 ? 3.995 3.188 28.636 1.00 62.06 269 TYR A CA 1
ATOM 2084 C C . TYR A 1 269 ? 4.656 2.343 27.539 1.00 62.06 269 TYR A C 1
ATOM 2086 O O . TYR A 1 269 ? 5.840 2.028 27.655 1.00 62.06 269 TYR A O 1
ATOM 2094 N N . VAL A 1 270 ? 3.918 1.986 26.483 1.00 58.19 270 VAL A N 1
ATOM 2095 C CA . VAL A 1 270 ? 4.448 1.250 25.322 1.00 58.19 270 VAL A CA 1
ATOM 2096 C C . VAL A 1 270 ? 5.011 2.238 24.287 1.00 58.19 270 VAL A C 1
ATOM 2098 O O . VAL A 1 270 ? 4.330 3.225 23.996 1.00 58.19 270 VAL A O 1
ATOM 2101 N N . PRO A 1 271 ? 6.190 1.984 23.682 1.00 55.44 271 PRO A N 1
ATOM 2102 C CA . PRO A 1 271 ? 6.675 2.700 22.502 1.00 55.44 271 PRO A CA 1
ATOM 2103 C C . PRO A 1 271 ? 5.747 2.454 21.309 1.00 55.44 271 PRO A C 1
ATOM 2105 O O . PRO A 1 271 ? 5.911 1.500 20.554 1.00 55.44 271 PRO A O 1
ATOM 2108 N N . LEU A 1 272 ? 4.700 3.268 21.168 1.00 51.88 272 LEU A N 1
ATOM 2109 C CA . LEU A 1 272 ? 3.649 2.965 20.205 1.00 51.88 272 LEU A CA 1
ATOM 2110 C C . LEU A 1 272 ? 4.169 2.974 18.767 1.00 51.88 272 LEU A C 1
ATOM 2112 O O . LEU A 1 272 ? 4.639 3.992 18.256 1.00 51.88 272 LEU A O 1
ATOM 2116 N N . SER A 1 273 ? 3.959 1.842 18.088 1.00 51.44 273 SER A N 1
ATOM 2117 C CA . SER A 1 273 ? 3.968 1.793 16.631 1.00 51.44 273 SER A CA 1
ATOM 2118 C C . SER A 1 273 ? 3.067 2.891 16.066 1.00 51.44 273 SER A C 1
ATOM 2120 O O . SER A 1 273 ? 2.017 3.207 16.637 1.00 51.44 273 SER A O 1
ATOM 2122 N N . THR A 1 274 ? 3.483 3.471 14.943 1.00 48.09 274 THR A N 1
ATOM 2123 C CA . THR A 1 274 ? 2.995 4.786 14.515 1.00 48.09 274 THR A CA 1
ATOM 2124 C C . THR A 1 274 ? 1.484 4.878 14.312 1.00 48.09 274 THR A C 1
ATOM 2126 O O . THR A 1 274 ? 0.930 5.954 14.464 1.00 48.09 274 THR A O 1
ATOM 2129 N N . HIS A 1 275 ? 0.774 3.771 14.084 1.00 45.75 275 HIS A N 1
ATOM 2130 C CA . HIS A 1 275 ? -0.683 3.775 13.922 1.00 45.75 275 HIS A CA 1
ATOM 2131 C C . HIS A 1 275 ? -1.481 4.318 15.116 1.00 45.75 275 HIS A C 1
ATOM 2133 O O . HIS A 1 275 ? -2.598 4.788 14.927 1.00 45.75 275 HIS A O 1
ATOM 2139 N N . ASN A 1 276 ? -0.921 4.281 16.327 1.00 50.03 276 ASN A N 1
ATOM 2140 C CA . ASN A 1 276 ? -1.616 4.737 17.531 1.00 50.03 276 ASN A CA 1
ATOM 2141 C C . ASN A 1 276 ? -1.227 6.181 17.929 1.00 50.03 276 ASN A C 1
ATOM 2143 O O . ASN A 1 276 ? -1.671 6.667 18.967 1.00 50.03 276 ASN A O 1
ATOM 2147 N N . LEU A 1 277 ? -0.401 6.885 17.140 1.00 44.66 277 LEU A N 1
ATOM 2148 C CA . LEU A 1 277 ? 0.061 8.246 17.463 1.00 44.66 277 LEU A CA 1
ATOM 2149 C C . LEU A 1 277 ? -1.028 9.325 17.308 1.00 44.66 277 LEU A C 1
ATOM 2151 O O . LEU A 1 277 ? -0.900 10.380 17.926 1.00 44.66 277 LEU A O 1
ATOM 2155 N N . GLU A 1 278 ? -2.123 9.070 16.579 1.00 43.88 278 GLU A N 1
ATOM 2156 C CA . GLU A 1 278 ? -3.314 9.950 16.593 1.00 43.88 278 GLU A CA 1
ATOM 2157 C C . GLU A 1 278 ? -3.869 10.145 18.013 1.00 43.88 278 GLU A C 1
ATOM 2159 O O . GLU A 1 278 ? -4.439 11.179 18.347 1.00 43.88 278 GLU A O 1
ATOM 2164 N N . LEU A 1 279 ? -3.640 9.150 18.870 1.00 45.91 279 LEU A N 1
ATOM 2165 C CA . LEU A 1 279 ? -4.092 9.098 20.254 1.00 45.91 279 LEU A CA 1
ATOM 2166 C C . LEU A 1 279 ? -3.072 9.689 21.244 1.00 45.91 279 LEU A C 1
ATOM 2168 O O . LEU A 1 279 ? -3.311 9.704 22.451 1.00 45.91 279 LEU A O 1
ATOM 2172 N N . ILE A 1 280 ? -1.910 10.139 20.756 1.00 43.75 280 ILE A N 1
ATOM 2173 C CA . ILE A 1 280 ? -0.798 10.636 21.578 1.00 43.75 280 ILE A CA 1
ATOM 2174 C C . ILE A 1 280 ? -0.740 12.166 21.625 1.00 43.75 280 ILE A C 1
ATOM 2176 O O . ILE A 1 280 ? -0.376 12.706 22.667 1.00 43.75 280 ILE A O 1
ATOM 2180 N N . THR A 1 281 ? -1.100 12.860 20.545 1.00 43.16 281 THR A N 1
ATOM 2181 C CA . THR A 1 281 ? -0.860 14.306 20.340 1.00 43.16 281 THR A CA 1
ATOM 2182 C C . THR A 1 281 ? -1.561 15.254 21.312 1.00 43.16 281 THR A C 1
ATOM 2184 O O . THR A 1 281 ? -1.214 16.429 21.347 1.00 43.16 281 THR A O 1
ATOM 2187 N N . ARG A 1 282 ? -2.513 14.773 22.123 1.00 47.84 282 ARG A N 1
ATOM 2188 C CA . ARG A 1 282 ? -3.107 15.553 23.227 1.00 47.84 282 ARG A CA 1
ATOM 2189 C C . ARG A 1 282 ? -2.211 15.644 24.469 1.00 47.84 282 ARG A C 1
ATOM 2191 O O . ARG A 1 282 ? -2.617 16.253 25.453 1.00 47.84 282 ARG A O 1
ATOM 2198 N N . ALA A 1 283 ? -1.062 14.974 24.465 1.00 40.78 283 ALA A N 1
ATOM 2199 C CA . ALA A 1 283 ? -0.135 14.929 25.583 1.00 40.78 283 ALA A CA 1
ATOM 2200 C C . ALA A 1 283 ? 1.258 15.365 25.120 1.00 40.78 283 ALA A C 1
ATOM 2202 O O . ALA A 1 283 ? 1.901 14.651 24.350 1.00 40.78 283 ALA A O 1
ATOM 2203 N N . ASP A 1 284 ? 1.740 16.482 25.665 1.00 40.03 284 ASP A N 1
ATOM 2204 C CA . ASP A 1 284 ? 3.086 17.045 25.460 1.00 40.03 284 ASP A CA 1
ATOM 2205 C C . ASP A 1 284 ? 4.214 16.200 26.109 1.00 40.03 284 ASP A C 1
ATOM 2207 O O . ASP A 1 284 ? 5.320 16.675 26.371 1.00 40.03 284 ASP A O 1
ATOM 2211 N N . ASP A 1 285 ? 3.933 14.924 26.382 1.00 43.28 285 ASP A N 1
ATOM 2212 C CA . ASP A 1 285 ? 4.815 13.975 27.048 1.00 43.28 285 ASP A CA 1
ATOM 2213 C C . ASP A 1 285 ? 5.843 13.408 26.057 1.00 43.28 285 ASP A C 1
ATOM 2215 O O . ASP A 1 285 ? 5.486 12.897 24.990 1.00 43.28 285 ASP A O 1
ATOM 2219 N N . ALA A 1 286 ? 7.119 13.372 26.450 1.00 46.16 286 ALA A N 1
ATOM 2220 C CA . ALA A 1 286 ? 8.198 12.742 25.685 1.00 46.16 286 ALA A CA 1
ATOM 2221 C C . ALA A 1 286 ? 8.097 11.198 25.682 1.00 46.16 286 ALA A C 1
ATOM 2223 O O . ALA A 1 286 ? 8.885 10.494 26.315 1.00 46.16 286 ALA A O 1
ATOM 2224 N N . LYS A 1 287 ? 7.102 10.660 24.970 1.00 53.44 287 LYS A N 1
ATOM 2225 C CA . LYS A 1 287 ? 6.869 9.217 24.808 1.00 53.44 287 LYS A CA 1
ATOM 2226 C C . LYS A 1 287 ? 7.928 8.589 23.888 1.00 53.44 287 LYS A C 1
ATOM 2228 O O . LYS A 1 287 ? 8.316 9.211 22.894 1.00 53.44 287 LYS A O 1
ATOM 2233 N N . PRO A 1 288 ? 8.391 7.358 24.176 1.00 53.25 288 PRO A N 1
ATOM 2234 C CA . PRO A 1 288 ? 9.425 6.704 23.383 1.00 53.25 288 PRO A CA 1
ATOM 2235 C C . PRO A 1 288 ? 8.923 6.408 21.965 1.00 53.25 288 PRO A C 1
ATOM 2237 O O . PRO A 1 288 ? 8.048 5.570 21.760 1.00 53.25 288 PRO A O 1
ATOM 2240 N N . GLN A 1 289 ? 9.497 7.092 20.979 1.00 67.56 289 GLN A N 1
ATOM 2241 C CA . GLN A 1 289 ? 9.340 6.747 19.569 1.00 67.56 289 GLN A CA 1
ATOM 2242 C C . GLN A 1 289 ? 10.350 5.668 19.165 1.00 67.56 289 GLN A C 1
ATOM 2244 O O . GLN A 1 289 ? 11.351 5.442 19.848 1.00 67.56 289 GLN A O 1
ATOM 2249 N N . TRP A 1 290 ? 10.139 5.052 18.001 1.00 77.19 290 TRP A N 1
ATOM 2250 C CA . TRP A 1 290 ? 11.193 4.287 17.341 1.00 77.19 290 TRP A CA 1
ATOM 2251 C C . TRP A 1 290 ? 12.434 5.160 17.097 1.00 77.19 290 TRP A C 1
ATOM 2253 O O . TRP A 1 290 ? 12.326 6.316 16.688 1.00 77.19 290 TRP A O 1
ATOM 2263 N N . THR A 1 291 ? 13.618 4.591 17.305 1.00 80.19 291 THR A N 1
ATOM 2264 C CA . THR A 1 291 ? 14.892 5.194 16.889 1.00 80.19 291 THR A CA 1
ATOM 2265 C C . THR A 1 291 ? 15.057 5.101 15.375 1.00 80.19 291 THR A C 1
ATOM 2267 O O . THR A 1 291 ? 14.484 4.222 14.726 1.00 80.19 291 THR A O 1
ATOM 2270 N N . ASP A 1 292 ? 15.904 5.936 14.781 1.00 82.44 292 ASP A N 1
ATOM 2271 C CA . ASP A 1 292 ? 16.098 5.920 13.323 1.00 82.44 292 ASP A CA 1
ATOM 2272 C C . ASP A 1 292 ? 16.762 4.621 12.841 1.00 82.44 292 ASP A C 1
ATOM 2274 O O . ASP A 1 292 ? 16.485 4.141 11.744 1.00 82.44 292 ASP A O 1
ATOM 2278 N N . ALA A 1 293 ? 17.532 3.956 13.709 1.00 83.62 293 ALA A N 1
ATOM 2279 C CA . ALA A 1 293 ? 18.023 2.597 13.483 1.00 83.62 293 ALA A CA 1
ATOM 2280 C C . ALA A 1 293 ? 16.893 1.542 13.464 1.00 83.62 293 ALA A C 1
ATOM 2282 O O . ALA A 1 293 ? 16.978 0.564 12.715 1.00 83.62 293 ALA A O 1
ATOM 2283 N N . GLN A 1 294 ? 15.821 1.727 14.246 1.00 85.00 294 GLN A N 1
ATOM 2284 C CA . GLN A 1 294 ? 14.601 0.912 14.159 1.00 85.00 294 GLN A CA 1
ATOM 2285 C C . GLN A 1 294 ? 13.809 1.247 12.886 1.00 85.00 294 GLN A C 1
ATOM 2287 O O . GLN A 1 294 ? 13.549 0.330 12.104 1.00 85.00 294 GLN A O 1
ATOM 2292 N N . ARG A 1 295 ? 13.525 2.530 12.603 1.00 86.69 295 ARG A N 1
ATOM 2293 C CA . ARG A 1 295 ? 12.842 2.971 11.364 1.00 86.69 295 ARG A CA 1
ATOM 2294 C C . ARG A 1 295 ? 13.524 2.420 10.113 1.00 86.69 295 ARG A C 1
ATOM 2296 O O . ARG A 1 295 ? 12.887 1.763 9.291 1.00 86.69 295 ARG A O 1
ATOM 2303 N N . LEU A 1 296 ? 14.841 2.596 10.007 1.00 87.75 296 LEU A N 1
ATOM 2304 C CA . LEU A 1 296 ? 15.641 2.134 8.875 1.00 87.75 296 LEU A CA 1
ATOM 2305 C C . LEU A 1 296 ? 15.677 0.601 8.769 1.00 87.75 296 LEU A C 1
ATOM 2307 O O . LEU A 1 296 ? 15.670 0.070 7.656 1.00 87.75 296 LEU A O 1
ATOM 2311 N N . ARG A 1 297 ? 15.672 -0.131 9.895 1.00 88.88 297 ARG A N 1
ATOM 2312 C CA . ARG A 1 297 ? 15.526 -1.599 9.904 1.00 88.88 297 ARG A CA 1
ATOM 2313 C C . ARG A 1 297 ? 14.164 -2.020 9.353 1.00 88.88 297 ARG A C 1
ATOM 2315 O O . ARG A 1 297 ? 14.109 -2.918 8.511 1.00 88.88 297 ARG A O 1
ATOM 2322 N N . PHE A 1 298 ? 13.088 -1.365 9.784 1.00 90.12 298 PHE A N 1
ATOM 2323 C CA . PHE A 1 298 ? 11.727 -1.667 9.339 1.00 90.12 298 PHE A CA 1
ATOM 2324 C C . PHE A 1 298 ? 11.541 -1.342 7.858 1.00 90.12 298 PHE A C 1
ATOM 2326 O O . PHE A 1 298 ? 11.116 -2.207 7.096 1.00 90.12 298 PHE A O 1
ATOM 2333 N N . PHE A 1 299 ? 11.974 -0.158 7.420 1.00 92.25 299 PHE A N 1
ATOM 2334 C CA . PHE A 1 299 ? 11.949 0.242 6.016 1.00 92.25 299 PHE A CA 1
ATOM 2335 C C . PHE A 1 299 ? 12.702 -0.754 5.124 1.00 92.25 299 PHE A C 1
ATOM 2337 O O . PHE A 1 299 ? 12.146 -1.252 4.146 1.00 92.25 299 PHE A O 1
ATOM 2344 N N . ARG A 1 300 ? 13.938 -1.126 5.493 1.00 92.75 300 ARG A N 1
ATOM 2345 C CA . ARG A 1 300 ? 14.733 -2.130 4.762 1.00 92.75 300 ARG A CA 1
ATOM 2346 C C . ARG A 1 300 ? 14.038 -3.492 4.690 1.00 92.75 300 ARG A C 1
ATOM 2348 O O . ARG A 1 300 ? 14.138 -4.156 3.658 1.00 92.75 300 ARG A O 1
ATOM 2355 N N . ARG A 1 301 ? 13.326 -3.907 5.745 1.00 93.62 301 ARG A N 1
ATOM 2356 C CA . ARG A 1 301 ? 12.551 -5.156 5.744 1.00 93.62 301 ARG A CA 1
ATOM 2357 C C . ARG A 1 301 ? 11.368 -5.082 4.777 1.00 93.62 301 ARG A C 1
ATOM 2359 O O . ARG A 1 301 ? 11.238 -5.963 3.934 1.00 93.62 301 ARG A O 1
ATOM 2366 N N . THR A 1 302 ? 10.566 -4.023 4.836 1.00 95.06 302 THR A N 1
ATOM 2367 C CA . THR A 1 302 ? 9.410 -3.839 3.942 1.00 95.06 302 THR A CA 1
ATOM 2368 C C . THR A 1 302 ? 9.822 -3.710 2.482 1.00 95.06 302 THR A C 1
ATOM 2370 O O . THR A 1 302 ? 9.214 -4.337 1.624 1.00 95.06 302 THR A O 1
ATOM 2373 N N . VAL A 1 303 ? 10.902 -2.980 2.191 1.00 95.31 303 VAL A N 1
ATOM 2374 C CA . VAL A 1 303 ? 11.498 -2.904 0.847 1.00 95.31 303 VAL A CA 1
ATOM 2375 C C . VAL A 1 303 ? 11.858 -4.288 0.312 1.00 95.31 303 VAL A C 1
ATOM 2377 O O . VAL A 1 303 ? 11.525 -4.605 -0.829 1.00 95.31 303 VAL A O 1
ATOM 2380 N N . LYS A 1 304 ? 12.545 -5.109 1.118 1.00 95.62 304 LYS A N 1
ATOM 2381 C CA . LYS A 1 304 ? 12.953 -6.464 0.724 1.00 95.62 304 LYS A CA 1
ATOM 2382 C C . LYS A 1 304 ? 11.731 -7.324 0.401 1.00 95.62 304 LYS A C 1
ATOM 2384 O O . LYS A 1 304 ? 11.696 -7.955 -0.653 1.00 95.62 304 LYS A O 1
ATOM 2389 N N . ASP A 1 305 ? 10.750 -7.330 1.298 1.00 95.94 305 ASP A N 1
ATOM 2390 C CA . ASP A 1 305 ? 9.568 -8.181 1.192 1.00 95.94 305 ASP A CA 1
ATOM 2391 C C . ASP A 1 305 ? 8.651 -7.727 0.031 1.00 95.94 305 ASP A C 1
ATOM 2393 O O . ASP A 1 305 ? 8.165 -8.570 -0.720 1.00 95.94 305 ASP A O 1
ATOM 2397 N N . ALA A 1 306 ? 8.495 -6.414 -0.195 1.00 96.50 306 ALA A N 1
ATOM 2398 C CA . ALA A 1 306 ? 7.742 -5.840 -1.317 1.00 96.50 306 ALA A CA 1
ATOM 2399 C C . ALA A 1 306 ? 8.383 -6.139 -2.684 1.00 96.50 306 ALA A C 1
ATOM 2401 O O . ALA A 1 306 ? 7.720 -6.629 -3.602 1.00 96.50 306 ALA A O 1
ATOM 2402 N N . LEU A 1 307 ? 9.688 -5.889 -2.835 1.00 95.00 307 LEU A N 1
ATOM 2403 C CA . LEU A 1 307 ? 10.376 -6.125 -4.108 1.00 95.00 307 LEU A CA 1
ATOM 2404 C C . LEU A 1 307 ? 10.430 -7.621 -4.460 1.00 95.00 307 LEU A C 1
ATOM 2406 O O . LEU A 1 307 ? 10.353 -7.962 -5.640 1.00 95.00 307 LEU A O 1
ATOM 2410 N N . ALA A 1 308 ? 10.475 -8.513 -3.463 1.00 95.81 308 ALA A N 1
ATOM 2411 C CA . ALA A 1 308 ? 10.409 -9.962 -3.668 1.00 95.81 308 ALA A CA 1
ATOM 2412 C C . ALA A 1 308 ? 9.070 -10.449 -4.264 1.00 95.81 308 ALA A C 1
ATOM 2414 O O . ALA A 1 308 ? 9.042 -11.501 -4.900 1.00 95.81 308 ALA A O 1
ATOM 2415 N N . VAL A 1 309 ? 7.979 -9.688 -4.105 1.00 94.50 309 VAL A N 1
ATOM 2416 C CA . VAL A 1 309 ? 6.655 -9.971 -4.700 1.00 94.50 309 VAL A CA 1
ATOM 2417 C C . VAL A 1 309 ? 6.316 -9.050 -5.884 1.00 94.50 309 VAL A C 1
ATOM 2419 O O . VAL A 1 309 ? 5.185 -9.033 -6.366 1.00 94.50 309 VAL A O 1
ATOM 2422 N N . GLY A 1 310 ? 7.291 -8.278 -6.378 1.00 93.25 310 GLY A N 1
ATOM 2423 C CA . GLY A 1 310 ? 7.117 -7.370 -7.517 1.00 93.25 310 GLY A CA 1
ATOM 2424 C C . GLY A 1 310 ? 6.307 -6.103 -7.214 1.00 93.25 310 GLY A C 1
ATOM 2425 O O . GLY A 1 310 ? 5.828 -5.457 -8.149 1.00 93.25 310 GLY A O 1
ATOM 2426 N N . LEU A 1 311 ? 6.144 -5.740 -5.939 1.00 94.38 311 LEU A N 1
ATOM 2427 C CA . LEU A 1 311 ? 5.504 -4.500 -5.497 1.00 94.38 311 LEU A CA 1
ATOM 2428 C C . LEU A 1 311 ? 6.508 -3.339 -5.570 1.00 94.38 311 LEU A C 1
ATOM 2430 O O . LEU A 1 311 ? 7.544 -3.353 -4.908 1.00 94.38 311 LEU A O 1
ATOM 2434 N N . THR A 1 312 ? 6.218 -2.342 -6.413 1.00 93.00 312 THR A N 1
ATOM 2435 C CA . THR A 1 312 ? 7.184 -1.282 -6.796 1.00 93.00 312 THR A CA 1
ATOM 2436 C C . THR A 1 312 ? 6.727 0.146 -6.501 1.00 93.00 312 THR A C 1
ATOM 2438 O O . THR A 1 312 ? 7.539 1.073 -6.575 1.00 93.00 312 THR A O 1
ATOM 2441 N N . THR A 1 313 ? 5.456 0.324 -6.148 1.00 93.56 313 THR A N 1
ATOM 2442 C CA . THR A 1 313 ? 4.870 1.594 -5.710 1.00 93.56 313 THR A CA 1
ATOM 2443 C C . THR A 1 313 ? 3.959 1.304 -4.524 1.00 93.56 313 THR A C 1
ATOM 2445 O O . THR A 1 313 ? 3.096 0.436 -4.632 1.00 93.56 313 THR A O 1
ATOM 2448 N N . ILE A 1 314 ? 4.152 2.011 -3.412 1.00 94.62 314 ILE A N 1
ATOM 2449 C CA . ILE A 1 314 ? 3.338 1.885 -2.198 1.00 94.62 314 ILE A CA 1
ATOM 2450 C C . ILE A 1 314 ? 2.796 3.264 -1.825 1.00 94.62 314 ILE A C 1
ATOM 2452 O O . ILE A 1 314 ? 3.536 4.249 -1.792 1.00 94.62 314 ILE A O 1
ATOM 2456 N N . HIS A 1 315 ? 1.505 3.324 -1.530 1.00 92.81 315 HIS A N 1
ATOM 2457 C CA . HIS A 1 315 ? 0.850 4.468 -0.917 1.00 92.81 315 HIS A CA 1
ATOM 2458 C C . HIS A 1 315 ? 0.823 4.262 0.604 1.00 92.81 315 HIS A C 1
ATOM 2460 O O . HIS A 1 315 ? 0.005 3.499 1.118 1.00 92.81 315 HIS A O 1
ATOM 2466 N N . ASP A 1 316 ? 1.747 4.914 1.306 1.00 91.25 316 ASP A N 1
ATOM 2467 C CA . ASP A 1 316 ? 1.917 4.783 2.753 1.00 91.25 316 ASP A CA 1
ATOM 2468 C C . ASP A 1 316 ? 0.895 5.661 3.483 1.00 91.25 316 ASP A C 1
ATOM 2470 O O . ASP A 1 316 ? 0.850 6.874 3.273 1.00 91.25 316 ASP A O 1
ATOM 2474 N N . ALA A 1 317 ? 0.033 5.052 4.293 1.00 87.25 317 ALA A N 1
ATOM 2475 C CA . ALA A 1 317 ? -1.072 5.726 4.961 1.00 87.25 317 ALA A CA 1
ATOM 2476 C C . ALA A 1 317 ? -0.749 6.043 6.427 1.00 87.25 317 ALA A C 1
ATOM 2478 O O . ALA A 1 317 ? -0.304 5.175 7.176 1.00 87.25 317 ALA A O 1
ATOM 2479 N N . ALA A 1 318 ? -1.029 7.287 6.836 1.00 80.19 318 ALA A N 1
ATOM 2480 C CA . ALA A 1 318 ? -0.688 7.845 8.146 1.00 80.19 318 ALA A CA 1
ATOM 2481 C C . ALA A 1 318 ? 0.829 7.836 8.436 1.00 80.19 318 ALA A C 1
ATOM 2483 O O . ALA A 1 318 ? 1.276 7.339 9.469 1.00 80.19 318 ALA A O 1
ATOM 2484 N N . THR A 1 319 ? 1.627 8.408 7.529 1.00 82.00 319 THR A N 1
ATOM 2485 C CA . THR A 1 319 ? 3.077 8.603 7.723 1.00 82.00 319 THR A CA 1
ATOM 2486 C C . THR A 1 319 ? 3.359 9.809 8.629 1.00 82.00 319 THR A C 1
ATOM 2488 O O . THR A 1 319 ? 2.800 10.883 8.405 1.00 82.00 319 THR A O 1
ATOM 2491 N N . TYR A 1 320 ? 4.240 9.689 9.626 1.00 79.44 320 TYR A N 1
ATOM 2492 C CA . TYR A 1 320 ? 4.520 10.771 10.586 1.00 79.44 320 TYR A CA 1
ATOM 2493 C C . TYR A 1 320 ? 5.761 11.585 10.208 1.00 79.44 320 TYR A C 1
ATOM 2495 O O . TYR A 1 320 ? 6.587 11.131 9.422 1.00 79.44 320 TYR A O 1
ATOM 2503 N N . VAL A 1 321 ? 5.917 12.786 10.783 1.00 79.31 321 VAL A N 1
ATOM 2504 C CA . VAL A 1 321 ? 7.005 13.728 10.440 1.00 79.31 321 VAL A CA 1
ATOM 2505 C C . VAL A 1 321 ? 8.407 13.088 10.452 1.00 79.31 321 VAL A C 1
ATOM 2507 O O . VAL A 1 321 ? 9.079 13.216 9.433 1.00 79.31 321 VAL A O 1
ATOM 2510 N N . PRO A 1 322 ? 8.838 12.322 11.475 1.00 80.00 322 PRO A N 1
ATOM 2511 C CA . PRO A 1 322 ? 10.166 11.693 11.455 1.00 80.00 322 PRO A CA 1
ATOM 2512 C C . PRO A 1 322 ? 10.330 10.634 10.352 1.00 80.00 322 PRO A C 1
ATOM 2514 O O . PRO A 1 322 ? 11.419 10.425 9.821 1.00 80.00 322 PRO A O 1
ATOM 2517 N N . ASP A 1 323 ? 9.237 9.962 9.985 1.00 83.25 323 ASP A N 1
ATOM 2518 C CA . ASP A 1 323 ? 9.228 8.940 8.938 1.00 83.25 323 ASP A CA 1
ATOM 2519 C C . ASP A 1 323 ? 9.242 9.597 7.541 1.00 83.25 323 ASP A C 1
ATOM 2521 O O . ASP A 1 323 ? 9.891 9.094 6.623 1.00 83.25 323 ASP A O 1
ATOM 2525 N N . ILE A 1 324 ? 8.582 10.758 7.403 1.00 81.81 324 ILE A N 1
ATOM 2526 C CA . ILE A 1 324 ? 8.650 11.655 6.239 1.00 81.81 324 ILE A CA 1
ATOM 2527 C C . ILE A 1 324 ? 10.078 12.195 6.075 1.00 81.81 324 ILE A C 1
ATOM 2529 O O . ILE A 1 324 ? 10.617 12.139 4.973 1.00 81.81 324 ILE A O 1
ATOM 2533 N N . GLU A 1 325 ? 10.713 12.679 7.146 1.00 82.38 325 GLU A N 1
ATOM 2534 C CA . GLU A 1 325 ? 12.094 13.184 7.125 1.00 82.38 325 GLU A CA 1
ATOM 2535 C C . GLU A 1 325 ? 13.079 12.081 6.695 1.00 82.38 325 GLU A C 1
ATOM 2537 O O . GLU A 1 325 ? 13.822 12.266 5.728 1.00 82.38 325 GLU A O 1
ATOM 2542 N N . MET A 1 326 ? 12.986 10.882 7.284 1.00 85.50 326 MET A N 1
ATOM 2543 C CA . MET A 1 326 ? 13.764 9.710 6.850 1.00 85.50 326 MET A CA 1
ATOM 2544 C C . MET A 1 326 ? 13.519 9.351 5.366 1.00 85.50 326 MET A C 1
ATOM 2546 O O . MET A 1 326 ? 14.451 8.959 4.659 1.00 85.50 326 MET A O 1
ATOM 2550 N N . ALA A 1 327 ? 12.284 9.482 4.869 1.00 82.62 327 ALA A N 1
ATOM 2551 C CA . ALA A 1 327 ? 11.948 9.213 3.468 1.00 82.62 327 ALA A CA 1
ATOM 2552 C C . ALA A 1 327 ? 12.455 10.294 2.490 1.00 82.62 327 ALA A C 1
ATOM 2554 O O . ALA A 1 327 ? 12.675 9.981 1.320 1.00 82.62 327 ALA A O 1
ATOM 2555 N N . ILE A 1 328 ? 12.653 11.536 2.947 1.00 83.56 328 ILE A N 1
ATOM 2556 C CA . ILE A 1 328 ? 13.236 12.642 2.164 1.00 83.56 328 ILE A CA 1
ATOM 2557 C C . ILE A 1 328 ? 14.756 12.478 2.027 1.00 83.56 328 ILE A C 1
ATOM 2559 O O . ILE A 1 328 ? 15.306 12.731 0.955 1.00 83.56 328 ILE A O 1
ATOM 2563 N N . GLU A 1 329 ? 15.435 12.058 3.096 1.00 80.94 329 GLU A N 1
ATOM 2564 C CA . GLU A 1 329 ? 16.893 11.859 3.108 1.00 80.94 329 GLU A CA 1
ATOM 2565 C C . GLU A 1 329 ? 17.325 10.534 2.451 1.00 80.94 329 GLU A C 1
ATOM 2567 O O . GLU A 1 329 ? 18.442 10.404 1.940 1.00 80.94 329 GLU A O 1
ATOM 2572 N N . GLY A 1 330 ? 16.443 9.531 2.444 1.00 75.56 330 GLY A N 1
ATOM 2573 C CA . GLY A 1 330 ? 16.709 8.208 1.890 1.00 75.56 330 GLY A CA 1
ATOM 2574 C C . GLY A 1 330 ? 16.672 8.139 0.358 1.00 75.56 330 GLY A C 1
ATOM 2575 O O . GLY A 1 330 ? 15.746 8.613 -0.291 1.00 75.56 330 GLY A O 1
ATOM 2576 N N . LYS A 1 331 ? 17.629 7.417 -0.243 1.00 81.75 331 LYS A N 1
ATOM 2577 C CA . LYS A 1 331 ? 17.510 6.939 -1.636 1.00 81.75 331 LYS A CA 1
ATOM 2578 C C . LYS A 1 331 ? 16.444 5.843 -1.689 1.00 81.75 331 LYS A C 1
ATOM 2580 O O . LYS A 1 331 ? 16.645 4.784 -1.089 1.00 81.75 331 LYS A O 1
ATOM 2585 N N . LEU A 1 332 ? 15.331 6.064 -2.390 1.00 89.12 332 LEU A N 1
ATOM 2586 C CA . LEU A 1 332 ? 14.173 5.174 -2.297 1.00 89.12 332 LEU A CA 1
ATOM 2587 C C . LEU A 1 332 ? 14.255 4.018 -3.315 1.00 89.12 332 LEU A C 1
ATOM 2589 O O . LEU A 1 332 ? 14.252 4.243 -4.525 1.00 89.12 332 LEU A O 1
ATOM 2593 N N . PRO A 1 333 ? 14.294 2.745 -2.882 1.00 90.06 333 PRO A N 1
ATOM 2594 C CA . PRO A 1 333 ? 14.424 1.596 -3.787 1.00 90.06 333 PRO A CA 1
ATOM 2595 C C . PRO A 1 333 ? 13.113 1.236 -4.514 1.00 90.06 333 PRO A C 1
ATOM 2597 O O . PRO A 1 333 ? 13.157 0.598 -5.566 1.00 90.06 333 PRO A O 1
ATOM 2600 N N . LEU A 1 334 ? 11.975 1.724 -4.016 1.00 91.88 334 LEU A N 1
ATOM 2601 C CA . LEU A 1 334 ? 10.632 1.662 -4.605 1.00 91.88 334 LEU A CA 1
ATOM 2602 C C . LEU A 1 334 ? 9.988 3.064 -4.571 1.00 91.88 334 LEU A C 1
ATOM 2604 O O . LEU A 1 334 ? 10.582 3.982 -4.009 1.00 91.88 334 LEU A O 1
ATOM 2608 N N . ARG A 1 335 ? 8.813 3.264 -5.181 1.00 93.81 335 ARG A N 1
ATOM 2609 C CA . ARG A 1 335 ? 8.094 4.552 -5.106 1.00 93.81 335 ARG A CA 1
ATOM 2610 C C . ARG A 1 335 ? 7.220 4.630 -3.857 1.00 93.81 335 ARG A C 1
ATOM 2612 O O . ARG A 1 335 ? 6.520 3.667 -3.550 1.00 93.81 335 ARG A O 1
ATOM 2619 N N . LEU A 1 336 ? 7.220 5.786 -3.200 1.00 93.38 336 LEU A N 1
ATOM 2620 C CA . LEU A 1 336 ? 6.380 6.099 -2.045 1.00 93.38 336 LEU A CA 1
ATOM 2621 C C . LEU A 1 336 ? 5.450 7.271 -2.364 1.00 93.38 336 LEU A C 1
ATOM 2623 O O . LEU A 1 336 ? 5.915 8.352 -2.726 1.00 93.38 336 LEU A O 1
ATOM 2627 N N . TYR A 1 337 ? 4.149 7.066 -2.177 1.00 92.12 337 TYR A N 1
ATOM 2628 C CA . TYR A 1 337 ? 3.159 8.136 -2.087 1.00 92.12 337 TYR A CA 1
ATOM 2629 C C . TYR A 1 337 ? 2.688 8.225 -0.636 1.00 92.12 337 TYR A C 1
ATOM 2631 O O . TYR A 1 337 ? 1.892 7.407 -0.185 1.00 92.12 337 TYR A O 1
ATOM 2639 N N . LEU A 1 338 ? 3.216 9.182 0.116 1.00 89.56 338 LEU A N 1
ATOM 2640 C CA . LEU A 1 338 ? 2.883 9.363 1.521 1.00 89.56 338 LEU A CA 1
ATOM 2641 C C . LEU A 1 338 ? 1.542 10.097 1.658 1.00 89.56 338 LEU A C 1
ATOM 2643 O O . LEU A 1 338 ? 1.315 11.139 1.031 1.00 89.56 338 LEU A O 1
ATOM 2647 N N . MET A 1 339 ? 0.672 9.569 2.513 1.00 87.25 339 MET A N 1
ATOM 2648 C CA . MET A 1 339 ? -0.453 10.284 3.108 1.00 87.25 339 MET A CA 1
ATOM 2649 C C . MET A 1 339 ? -0.068 10.612 4.542 1.00 87.25 339 MET A C 1
ATOM 2651 O O . MET A 1 339 ? -0.158 9.765 5.435 1.00 87.25 339 MET A O 1
ATOM 2655 N N . GLY A 1 340 ? 0.388 11.843 4.748 1.00 81.00 340 GLY A N 1
ATOM 2656 C CA . GLY A 1 340 ? 0.869 12.285 6.047 1.00 81.00 340 GLY A CA 1
ATOM 2657 C C . GLY A 1 340 ? -0.215 12.198 7.121 1.00 81.00 340 GLY A C 1
ATOM 2658 O O . GLY A 1 340 ? -1.384 12.474 6.860 1.00 81.00 340 GLY A O 1
ATOM 2659 N N . HIS A 1 341 ? 0.147 11.785 8.325 1.00 78.19 341 HIS A N 1
ATOM 2660 C CA . HIS A 1 341 ? -0.789 11.739 9.434 1.00 78.19 341 HIS A CA 1
ATOM 2661 C C . HIS A 1 341 ? -1.105 13.145 9.956 1.00 78.19 341 HIS A C 1
ATOM 2663 O O . HIS A 1 341 ? -0.201 13.947 10.198 1.00 78.19 341 HIS A O 1
ATOM 2669 N N . VAL A 1 342 ? -2.385 13.395 10.209 1.00 72.75 342 VAL A N 1
ATOM 2670 C CA . VAL A 1 342 ? -2.926 14.619 10.810 1.00 72.75 342 VAL A CA 1
ATOM 2671 C C . VAL A 1 342 ? -4.031 14.246 11.798 1.00 72.75 342 VAL A C 1
ATOM 2673 O O . VAL A 1 342 ? -4.475 13.102 11.808 1.00 72.75 342 VAL A O 1
ATOM 2676 N N . LEU A 1 343 ? -4.472 15.181 12.639 1.00 69.38 343 LEU A N 1
ATOM 2677 C CA . LEU A 1 343 ? -5.497 14.887 13.641 1.00 69.38 343 LEU A CA 1
ATOM 2678 C C . LEU A 1 343 ? -6.903 15.010 13.077 1.00 69.38 343 LEU A C 1
ATOM 2680 O O . LEU A 1 343 ? -7.280 16.051 12.547 1.00 69.38 343 LEU A O 1
ATOM 2684 N N . SER A 1 344 ? -7.709 13.972 13.291 1.00 68.44 344 SER A N 1
ATOM 2685 C CA . SER A 1 344 ? -9.131 13.959 12.939 1.00 68.44 344 SER A CA 1
ATOM 2686 C C . SER A 1 344 ? -10.006 14.871 13.826 1.00 68.44 344 SER A C 1
ATOM 2688 O O . SER A 1 344 ? -11.228 14.754 13.760 1.00 68.44 344 SER A O 1
ATOM 2690 N N . ASP A 1 345 ? -9.436 15.780 14.638 1.00 67.81 345 ASP A N 1
ATOM 2691 C CA . ASP A 1 345 ? -10.180 16.725 15.496 1.00 67.81 345 ASP A CA 1
ATOM 2692 C C . ASP A 1 345 ? -9.879 18.231 15.294 1.00 67.81 345 ASP A C 1
ATOM 2694 O O . ASP A 1 345 ? -10.697 19.065 15.681 1.00 67.81 345 ASP A O 1
ATOM 2698 N N . THR A 1 346 ? -8.753 18.602 14.673 1.00 66.50 346 THR A N 1
ATOM 2699 C CA . THR A 1 346 ? -8.258 19.994 14.624 1.00 66.50 346 THR A CA 1
ATOM 2700 C C . THR A 1 346 ? -7.538 20.307 13.310 1.00 66.50 346 THR A C 1
ATOM 2702 O O . THR A 1 346 ? -6.745 19.504 12.827 1.00 66.50 346 THR A O 1
ATOM 2705 N N . TYR A 1 347 ? -7.792 21.476 12.702 1.00 65.25 347 TYR A N 1
ATOM 2706 C CA . TYR A 1 347 ? -7.253 21.776 11.370 1.00 65.25 347 TYR A CA 1
ATOM 2707 C C . TYR A 1 347 ? -5.733 22.017 11.391 1.00 65.25 347 TYR A C 1
ATOM 2709 O O . TYR A 1 347 ? -5.225 22.951 12.010 1.00 65.25 347 TYR A O 1
ATOM 2717 N N . TRP A 1 348 ? -5.005 21.174 10.658 1.00 65.69 348 TRP A N 1
ATOM 2718 C CA . TRP A 1 348 ? -3.540 21.140 10.598 1.00 65.69 348 TRP A CA 1
ATOM 2719 C C . TRP A 1 348 ? -2.907 22.159 9.639 1.00 65.69 348 TRP A C 1
ATOM 2721 O O . TRP A 1 348 ? -1.706 22.422 9.729 1.00 65.69 348 TRP A O 1
ATOM 2731 N N . GLY A 1 349 ? -3.661 22.730 8.696 1.00 62.31 349 GLY A N 1
ATOM 2732 C CA . GLY A 1 349 ? -3.128 23.673 7.709 1.00 62.31 349 GLY A CA 1
ATOM 2733 C C . GLY A 1 349 ? -1.879 23.158 6.980 1.00 62.31 349 GLY A C 1
ATOM 2734 O O . GLY A 1 349 ? -1.854 22.055 6.441 1.00 62.31 349 GLY A O 1
ATOM 2735 N N . ALA A 1 350 ? -0.816 23.967 6.979 1.00 65.00 350 ALA A N 1
ATOM 2736 C CA . ALA A 1 350 ? 0.459 23.665 6.322 1.00 65.00 350 ALA A CA 1
ATOM 2737 C C . ALA A 1 350 ? 1.507 23.006 7.251 1.00 65.00 350 ALA A C 1
ATOM 2739 O O . ALA A 1 350 ? 2.706 23.226 7.070 1.00 65.00 350 ALA A O 1
ATOM 2740 N N . GLN A 1 351 ? 1.081 22.225 8.255 1.00 67.38 351 GLN A N 1
ATOM 2741 C CA . GLN A 1 351 ? 1.986 21.488 9.159 1.00 67.38 351 GLN A CA 1
ATOM 2742 C C . GLN A 1 351 ? 2.899 20.481 8.437 1.00 67.38 351 GLN A C 1
ATOM 2744 O O . 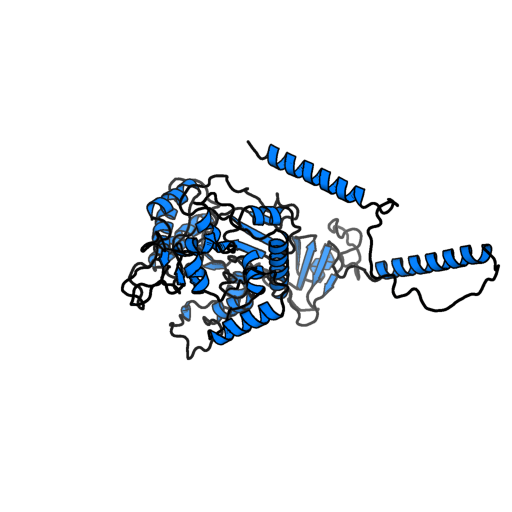GLN A 1 351 ? 3.995 20.202 8.920 1.00 67.38 351 GLN A O 1
ATOM 2749 N N . LEU A 1 352 ? 2.473 19.949 7.286 1.00 74.12 352 LEU A N 1
ATOM 2750 C CA . LEU A 1 352 ? 3.220 18.960 6.507 1.00 74.12 352 LEU A CA 1
ATOM 2751 C C . LEU A 1 352 ? 3.697 19.542 5.162 1.00 74.12 352 LEU A C 1
ATOM 2753 O O . LEU A 1 352 ? 2.970 20.322 4.540 1.00 74.12 352 LEU A O 1
ATOM 2757 N N . PRO A 1 353 ? 4.899 19.173 4.676 1.00 78.56 353 PRO A N 1
ATOM 2758 C CA . PRO A 1 353 ? 5.395 19.643 3.388 1.00 78.56 353 PRO A CA 1
ATOM 2759 C C . PRO A 1 353 ? 4.651 18.970 2.225 1.00 78.56 353 PRO A C 1
ATOM 2761 O O . PRO A 1 353 ? 4.493 17.756 2.205 1.00 78.56 353 PRO A O 1
ATOM 2764 N N . ASN A 1 354 ? 4.256 19.746 1.213 1.00 80.94 354 ASN A N 1
ATOM 2765 C CA . ASN A 1 354 ? 3.821 19.208 -0.080 1.00 80.94 354 ASN A CA 1
ATOM 2766 C C . ASN A 1 354 ? 5.067 18.884 -0.919 1.00 80.94 354 ASN A C 1
ATOM 2768 O O . ASN A 1 354 ? 5.926 19.751 -1.081 1.00 80.94 354 ASN A O 1
ATOM 2772 N N . ILE A 1 355 ? 5.177 17.651 -1.417 1.00 82.75 355 ILE A N 1
ATOM 2773 C CA . ILE A 1 355 ? 6.323 17.171 -2.200 1.00 82.75 355 ILE A CA 1
ATOM 2774 C C . ILE A 1 355 ? 5.812 16.486 -3.465 1.00 82.75 355 ILE A C 1
ATOM 2776 O O . ILE A 1 355 ? 5.182 15.424 -3.405 1.00 82.75 355 ILE A O 1
ATOM 2780 N N . THR A 1 356 ? 6.118 17.063 -4.625 1.00 82.88 356 THR A N 1
ATOM 2781 C CA . THR A 1 356 ? 5.890 16.422 -5.926 1.00 82.88 356 THR A CA 1
ATOM 2782 C C . THR A 1 356 ? 7.029 15.466 -6.301 1.00 82.88 356 THR A C 1
ATOM 2784 O O . THR A 1 356 ? 8.177 15.618 -5.877 1.00 82.88 356 THR A O 1
ATOM 2787 N N . ALA A 1 357 ? 6.757 14.544 -7.229 1.00 81.56 357 ALA A N 1
ATOM 2788 C CA . ALA A 1 357 ? 7.785 13.702 -7.852 1.00 81.56 357 ALA A CA 1
ATOM 2789 C C . ALA A 1 357 ? 8.801 14.480 -8.729 1.00 81.56 357 ALA A C 1
ATOM 2791 O O . ALA A 1 357 ? 9.718 13.870 -9.280 1.00 81.56 357 ALA A O 1
ATOM 2792 N N . ALA A 1 358 ? 8.635 15.801 -8.889 1.00 80.56 358 ALA A N 1
ATOM 2793 C CA . ALA A 1 358 ? 9.610 16.690 -9.524 1.00 80.56 358 ALA A CA 1
ATOM 2794 C C . ALA A 1 358 ? 10.552 17.365 -8.504 1.00 80.56 358 ALA A C 1
ATOM 2796 O O . ALA A 1 358 ? 11.654 17.763 -8.868 1.00 80.56 358 ALA A O 1
ATOM 2797 N N . GLU A 1 359 ? 10.133 17.475 -7.239 1.00 80.75 359 GLU A N 1
ATOM 2798 C CA . GLU A 1 359 ? 10.929 18.027 -6.131 1.00 80.75 359 GLU A CA 1
ATOM 2799 C C . GLU A 1 359 ? 11.691 16.937 -5.358 1.00 80.75 359 GLU A C 1
ATOM 2801 O O . GLU A 1 359 ? 12.722 17.212 -4.746 1.00 80.75 359 GLU A O 1
ATOM 2806 N N . SER A 1 360 ? 11.216 15.689 -5.413 1.00 83.50 360 SER A N 1
ATOM 2807 C CA . SER A 1 360 ? 11.933 14.503 -4.929 1.00 83.50 360 SER A CA 1
ATOM 2808 C C . SER A 1 360 ? 13.225 14.254 -5.725 1.00 83.50 360 SER A C 1
ATOM 2810 O O . SER A 1 360 ? 13.206 14.201 -6.954 1.00 83.50 360 SER A O 1
ATOM 2812 N N . ALA A 1 361 ? 14.341 14.031 -5.020 1.00 78.62 361 ALA A N 1
ATOM 2813 C CA . ALA A 1 361 ? 15.689 13.948 -5.598 1.00 78.62 361 ALA A CA 1
ATOM 2814 C C . ALA A 1 361 ? 15.884 12.837 -6.655 1.00 78.62 361 ALA A C 1
ATOM 2816 O O . ALA A 1 361 ? 16.649 13.013 -7.602 1.00 78.62 361 ALA A O 1
ATOM 2817 N N . ASP A 1 362 ? 15.187 11.705 -6.527 1.00 78.75 362 ASP A N 1
ATOM 2818 C CA . ASP A 1 362 ? 15.132 10.634 -7.534 1.00 78.75 362 ASP A CA 1
ATOM 2819 C C . ASP A 1 362 ? 13.789 10.601 -8.300 1.00 78.75 362 ASP A C 1
ATOM 2821 O O . ASP A 1 362 ? 13.648 9.912 -9.322 1.00 78.75 362 ASP A O 1
ATOM 2825 N N . GLY A 1 363 ? 12.808 11.390 -7.856 1.00 85.81 363 GLY A N 1
ATOM 2826 C CA . GLY A 1 363 ? 11.423 11.393 -8.318 1.00 85.81 363 GLY A CA 1
ATOM 2827 C C . GLY A 1 363 ? 10.663 10.114 -7.974 1.00 85.81 363 GLY A C 1
ATOM 2828 O O . GLY A 1 363 ? 9.869 9.644 -8.794 1.00 85.81 363 GLY A O 1
ATOM 2829 N N . ARG A 1 364 ? 10.952 9.513 -6.813 1.00 88.88 364 ARG A N 1
ATOM 2830 C CA . ARG A 1 364 ? 10.257 8.335 -6.267 1.00 88.88 364 ARG A CA 1
ATOM 2831 C C . ARG A 1 364 ? 9.451 8.641 -5.006 1.00 88.88 364 ARG A C 1
ATOM 2833 O O . ARG A 1 364 ? 8.602 7.823 -4.658 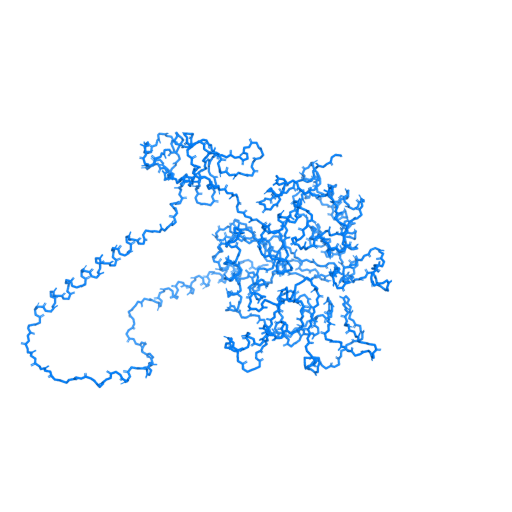1.00 88.88 364 ARG A O 1
ATOM 2840 N N . LEU A 1 365 ? 9.678 9.788 -4.361 1.00 91.50 365 LEU A N 1
ATOM 2841 C CA . LEU A 1 365 ? 8.867 10.281 -3.246 1.00 91.50 365 LEU A CA 1
ATOM 2842 C C . LEU A 1 365 ? 7.769 11.229 -3.741 1.00 91.50 365 LEU A C 1
ATOM 2844 O O . LEU A 1 365 ? 8.010 12.098 -4.581 1.00 91.50 365 LEU A O 1
ATOM 2848 N N . MET A 1 366 ? 6.582 11.098 -3.160 1.00 89.88 366 MET A N 1
ATOM 2849 C CA . MET A 1 366 ? 5.506 12.082 -3.196 1.00 89.88 366 MET A CA 1
ATOM 2850 C C . MET A 1 366 ? 4.888 12.193 -1.800 1.00 89.88 366 MET A C 1
ATOM 2852 O O . MET A 1 366 ? 4.725 11.181 -1.126 1.00 89.88 366 MET A O 1
ATOM 2856 N N . LEU A 1 367 ? 4.499 13.397 -1.389 1.00 86.31 367 LEU A N 1
ATOM 2857 C CA . LEU A 1 367 ? 3.676 13.652 -0.202 1.00 86.31 367 LEU A CA 1
ATOM 2858 C C . LEU A 1 367 ? 2.672 14.736 -0.589 1.00 86.31 367 LEU A C 1
ATOM 2860 O O . LEU A 1 367 ? 3.008 15.916 -0.634 1.00 86.31 367 LEU A O 1
ATOM 2864 N N . GLN A 1 368 ? 1.470 14.312 -0.982 1.00 78.38 368 GLN A N 1
ATOM 2865 C CA . GLN A 1 368 ? 0.449 15.186 -1.588 1.00 78.38 368 GLN A CA 1
ATOM 2866 C C . GLN A 1 368 ? -0.964 14.948 -1.035 1.00 78.38 368 GLN A C 1
ATOM 2868 O O . GLN A 1 368 ? -1.947 15.427 -1.595 1.00 78.38 368 GLN A O 1
ATOM 2873 N N . ALA A 1 369 ? -1.072 14.185 0.049 1.00 80.81 369 ALA A N 1
ATOM 2874 C CA . ALA A 1 369 ? -2.316 13.891 0.740 1.00 80.81 369 ALA A CA 1
ATOM 2875 C C . ALA A 1 369 ? -2.045 13.732 2.240 1.00 80.81 369 ALA A C 1
ATOM 2877 O O . ALA A 1 369 ? -0.893 13.610 2.666 1.00 80.81 369 ALA A O 1
ATOM 2878 N N . VAL A 1 370 ? -3.118 13.694 3.024 1.00 80.25 370 VAL A N 1
ATOM 2879 C CA . VAL A 1 370 ? -3.082 13.361 4.450 1.00 80.25 370 VAL A CA 1
ATOM 2880 C C . VAL A 1 370 ? -4.063 12.226 4.734 1.00 80.25 370 VAL A C 1
ATOM 2882 O O . VAL A 1 370 ? -5.001 12.015 3.961 1.00 80.25 370 VAL A O 1
ATOM 2885 N N . LYS A 1 371 ? -3.841 11.474 5.813 1.00 81.12 371 LYS A N 1
ATOM 2886 C CA . LYS A 1 371 ? -4.734 10.404 6.268 1.00 81.12 371 LYS A CA 1
ATOM 2887 C C . LYS A 1 371 ? -5.489 10.865 7.512 1.00 81.12 371 LYS A C 1
ATOM 2889 O O . LYS A 1 371 ? -4.880 11.330 8.467 1.00 81.12 371 LYS A O 1
ATOM 2894 N N . ILE A 1 372 ? -6.807 10.702 7.452 1.00 76.25 372 ILE A N 1
ATOM 2895 C CA . ILE A 1 372 ? -7.797 11.092 8.459 1.00 76.25 372 ILE A CA 1
ATOM 2896 C C . ILE A 1 372 ? -8.726 9.876 8.673 1.00 76.25 372 ILE A C 1
ATOM 2898 O O . ILE A 1 372 ? -8.837 9.012 7.782 1.00 76.25 372 ILE A O 1
ATOM 2902 N N . PHE A 1 373 ? -9.362 9.768 9.838 1.00 76.19 373 PHE A N 1
ATOM 2903 C CA . PHE A 1 373 ? -10.195 8.631 10.238 1.00 76.19 373 PHE A CA 1
ATOM 2904 C C . PHE A 1 373 ? -11.578 9.109 10.705 1.00 76.19 373 PHE A C 1
ATOM 2906 O O . PHE A 1 373 ? -11.676 10.031 11.506 1.00 76.19 373 PHE A O 1
ATOM 2913 N N . GLY A 1 374 ? -12.649 8.474 10.219 1.00 72.62 374 GLY A N 1
ATOM 2914 C CA . GLY A 1 374 ? -14.014 8.761 10.677 1.00 72.62 374 GLY A CA 1
ATOM 2915 C C . GLY A 1 374 ? -14.497 7.799 11.764 1.00 72.62 374 GLY A C 1
ATOM 2916 O O . GLY A 1 374 ? -15.189 8.221 12.689 1.00 72.62 374 GLY A O 1
ATOM 2917 N N . ASP A 1 375 ? -14.095 6.529 11.689 1.00 74.06 375 ASP A N 1
ATOM 2918 C CA . ASP A 1 375 ? -14.539 5.448 12.569 1.00 74.06 375 ASP A CA 1
ATOM 2919 C C . ASP A 1 375 ? -13.482 4.335 12.757 1.00 74.06 375 ASP A C 1
ATOM 2921 O O . ASP A 1 375 ? -12.325 4.455 12.326 1.00 74.06 375 ASP A O 1
ATOM 2925 N N . GLY A 1 376 ? -13.868 3.283 13.488 1.00 75.25 376 GLY A N 1
ATOM 2926 C CA . GLY A 1 376 ? -13.045 2.108 13.782 1.00 75.25 376 GLY A CA 1
ATOM 2927 C C . GLY A 1 376 ? -13.121 0.996 12.729 1.00 75.25 376 GLY A C 1
ATOM 2928 O O . GLY A 1 376 ? -13.221 1.255 11.531 1.00 75.25 376 GLY A O 1
ATOM 2929 N N . ALA A 1 377 ? -13.034 -0.267 13.165 1.00 77.12 377 ALA A N 1
ATOM 2930 C CA . ALA A 1 377 ? -13.055 -1.446 12.286 1.00 77.12 377 ALA A CA 1
ATOM 2931 C C . ALA A 1 377 ? -14.213 -2.418 12.591 1.00 77.12 377 ALA A C 1
ATOM 2933 O O . ALA A 1 377 ? -14.474 -2.732 13.752 1.00 77.12 377 ALA A O 1
ATOM 2934 N N . LEU A 1 378 ? -14.846 -2.975 11.547 1.00 78.94 378 LEU A N 1
ATOM 2935 C CA . LEU A 1 378 ? -15.941 -3.960 11.640 1.00 78.94 378 LEU A CA 1
ATOM 2936 C C . LEU A 1 378 ? -15.618 -5.129 12.585 1.00 78.94 378 LEU A C 1
ATOM 2938 O O . LEU A 1 378 ? -16.422 -5.490 13.435 1.00 78.94 378 LEU A O 1
ATOM 2942 N N . GLY A 1 379 ? -14.409 -5.694 12.476 1.00 76.00 379 GLY A N 1
ATOM 2943 C CA . GLY A 1 379 ? -13.963 -6.849 13.270 1.00 76.00 379 GLY A CA 1
ATOM 2944 C C . GLY A 1 379 ? -13.726 -6.581 14.765 1.00 76.00 379 GLY A C 1
ATOM 2945 O O . GLY A 1 379 ? -13.299 -7.497 15.473 1.00 76.00 379 GLY A O 1
ATOM 2946 N N . SER A 1 380 ? -13.961 -5.349 15.221 1.00 72.56 380 SER A N 1
ATOM 2947 C CA . SER A 1 380 ? -13.986 -4.922 16.624 1.00 72.56 380 SER A CA 1
ATOM 2948 C C . SER A 1 380 ? -15.243 -4.102 16.960 1.00 72.56 380 SER A C 1
ATOM 2950 O O . SER A 1 380 ? -15.243 -3.388 17.954 1.00 72.56 380 SER A O 1
ATOM 2952 N N . TRP A 1 381 ? -16.294 -4.164 16.130 1.00 84.31 381 TRP A N 1
ATOM 2953 C CA . TRP A 1 381 ? -17.508 -3.333 16.221 1.00 84.31 381 TRP A CA 1
ATOM 2954 C C . TRP A 1 381 ? -17.251 -1.812 16.204 1.00 84.31 381 TRP A C 1
ATOM 2956 O O . TRP A 1 381 ? -18.104 -1.027 16.605 1.00 84.31 381 TRP A O 1
ATOM 2966 N N . GLY A 1 382 ? -16.075 -1.381 15.737 1.00 77.81 382 GLY A N 1
ATOM 2967 C CA . GLY A 1 382 ? -15.652 0.019 15.751 1.00 77.81 382 GLY A CA 1
ATOM 2968 C C . GLY A 1 382 ? -16.150 0.830 14.554 1.00 77.81 382 GLY A C 1
ATOM 2969 O O . GLY A 1 382 ? -16.351 2.032 14.688 1.00 77.81 382 GLY A O 1
ATOM 2970 N N . SER A 1 383 ? -16.380 0.211 13.389 1.00 83.25 383 SER A N 1
ATOM 2971 C CA . SER A 1 383 ? -16.932 0.931 12.228 1.00 83.25 383 SER A CA 1
ATOM 2972 C C . SER A 1 383 ? -18.359 1.384 12.528 1.00 83.25 383 SER A C 1
ATOM 2974 O O . SER A 1 383 ? -19.144 0.623 13.097 1.00 83.25 383 SER A O 1
ATOM 2976 N N . ALA A 1 384 ? -18.695 2.620 12.187 1.00 82.69 384 ALA A N 1
ATOM 2977 C CA . ALA A 1 384 ? -19.985 3.200 12.524 1.00 82.69 384 ALA A CA 1
ATOM 2978 C C . ALA A 1 384 ? -21.013 2.794 11.461 1.00 82.69 384 ALA A C 1
ATOM 2980 O O . ALA A 1 384 ? -20.855 3.150 10.305 1.00 82.69 384 ALA A O 1
ATOM 2981 N N . LEU A 1 385 ? -22.066 2.070 11.823 1.00 84.88 385 LEU A N 1
ATOM 2982 C CA . LEU A 1 385 ? -23.104 1.593 10.907 1.00 84.88 385 LEU A CA 1
ATOM 2983 C C . LEU A 1 385 ? -24.343 2.509 10.908 1.00 84.88 385 LEU A C 1
ATOM 2985 O O . LEU A 1 385 ? -24.482 3.418 11.731 1.00 84.88 385 LEU A O 1
ATOM 2989 N N . LEU A 1 386 ? -25.251 2.276 9.953 1.00 83.44 386 LEU A N 1
ATOM 2990 C CA . LEU A 1 386 ? -26.569 2.929 9.897 1.00 83.44 386 LEU A CA 1
ATOM 2991 C C . LEU A 1 386 ? -27.621 2.222 10.773 1.00 83.44 386 LEU A C 1
ATOM 2993 O O . LEU A 1 386 ? -28.557 2.865 11.240 1.00 83.44 386 LEU A O 1
ATOM 2997 N N . GLU A 1 387 ? -27.444 0.923 11.006 1.00 87.06 387 GLU A N 1
ATOM 2998 C CA . GLU A 1 387 ? -28.284 0.051 11.836 1.00 87.06 387 GLU A CA 1
ATOM 2999 C C . GLU A 1 387 ? -27.381 -0.724 12.822 1.00 87.06 387 GLU A C 1
ATOM 3001 O O . GLU A 1 387 ? -26.166 -0.767 12.607 1.00 87.06 387 GLU A O 1
ATOM 3006 N N . PRO A 1 388 ? -27.908 -1.302 13.920 1.00 91.38 388 PRO A N 1
ATOM 3007 C CA . PRO A 1 388 ? -27.084 -2.034 14.883 1.00 91.38 388 PRO A CA 1
ATOM 3008 C C . PRO A 1 388 ? -26.383 -3.260 14.285 1.00 91.38 388 PRO A C 1
ATOM 3010 O O . PRO A 1 388 ? -26.879 -3.881 13.343 1.00 91.38 388 PRO A O 1
ATOM 3013 N N . TYR A 1 389 ? -25.245 -3.646 14.864 1.00 87.88 389 TYR A N 1
ATOM 3014 C CA . TYR A 1 389 ? -24.523 -4.849 14.447 1.00 87.88 389 TYR A CA 1
ATOM 3015 C C . TYR A 1 389 ? -25.364 -6.110 14.692 1.00 87.88 389 TYR A C 1
ATOM 3017 O O . TYR A 1 389 ? -25.871 -6.328 15.791 1.00 87.88 389 TYR A O 1
ATOM 3025 N N . SER A 1 390 ? -25.458 -6.991 13.692 1.00 87.38 390 SER A N 1
ATOM 3026 C CA . SER A 1 390 ? -26.242 -8.234 13.783 1.00 87.38 390 SER A CA 1
ATOM 3027 C C . SER A 1 390 ? -25.746 -9.213 14.856 1.00 87.38 390 SER A C 1
ATOM 3029 O O . SER A 1 390 ? -26.506 -10.071 15.295 1.00 87.38 390 SER A O 1
ATOM 3031 N N . ASP A 1 391 ? -24.478 -9.102 15.258 1.00 87.19 391 ASP A N 1
ATOM 3032 C CA . ASP A 1 391 ? -23.818 -9.902 16.296 1.00 87.19 391 ASP A CA 1
ATOM 3033 C C . ASP A 1 391 ? -23.553 -9.128 17.608 1.00 87.19 391 ASP A C 1
ATOM 3035 O O . ASP A 1 391 ? -23.255 -9.756 18.622 1.00 87.19 391 ASP A O 1
ATOM 3039 N N . LYS A 1 392 ? -23.718 -7.793 17.617 1.00 86.12 392 LYS A N 1
ATOM 3040 C CA . LYS A 1 392 ? -23.687 -6.924 18.815 1.00 86.12 392 LYS A CA 1
ATOM 3041 C C . LYS A 1 392 ? -24.828 -5.875 18.747 1.00 86.12 392 LYS A C 1
ATOM 3043 O O . LYS A 1 392 ? -24.567 -4.703 18.465 1.00 86.12 392 LYS A O 1
ATOM 3048 N N . PRO A 1 393 ? -26.108 -6.270 18.949 1.00 91.62 393 PRO A N 1
ATOM 3049 C CA . PRO A 1 393 ? -27.271 -5.413 18.660 1.00 91.62 393 PRO A CA 1
ATOM 3050 C C . PRO A 1 393 ? -27.440 -4.189 19.575 1.00 91.62 393 PRO A C 1
ATOM 3052 O O . PRO A 1 393 ? -28.293 -3.341 19.319 1.00 91.62 393 PRO A O 1
ATOM 3055 N N . ASP A 1 394 ? -26.646 -4.089 20.639 1.00 90.81 394 ASP A N 1
ATOM 3056 C CA . ASP A 1 394 ? -26.548 -2.940 21.541 1.00 90.81 394 ASP A CA 1
ATOM 3057 C C . ASP A 1 394 ? -25.682 -1.793 20.983 1.00 90.81 394 ASP A C 1
ATOM 3059 O O . ASP A 1 394 ? -25.695 -0.699 21.550 1.00 90.81 394 ASP A O 1
ATOM 3063 N N . THR A 1 395 ? -24.963 -1.991 19.866 1.00 87.75 395 THR A N 1
ATOM 3064 C CA . THR A 1 395 ? -24.126 -0.945 19.257 1.00 87.75 395 THR A CA 1
ATOM 3065 C C . THR A 1 395 ? -24.366 -0.729 17.763 1.00 87.75 395 THR A C 1
ATOM 3067 O O . THR A 1 395 ? -24.617 -1.656 16.995 1.00 87.75 395 THR A O 1
ATOM 3070 N N . THR A 1 396 ? -24.206 0.528 17.339 1.00 85.81 396 THR A N 1
ATOM 3071 C CA . THR A 1 396 ? -24.032 0.939 15.930 1.00 85.81 396 THR A CA 1
ATOM 3072 C C . THR A 1 396 ? -22.569 1.282 15.620 1.00 85.81 396 THR A C 1
ATOM 3074 O O . THR A 1 396 ? -22.275 1.831 14.566 1.00 85.81 396 THR A O 1
ATOM 3077 N N . GLY A 1 397 ? -21.639 0.973 16.526 1.00 85.44 397 GLY A N 1
ATOM 3078 C CA . GLY A 1 397 ? -20.214 1.272 16.394 1.00 85.44 397 GLY A CA 1
ATOM 3079 C C . GLY A 1 397 ? -19.823 2.719 16.695 1.00 85.44 397 GLY A C 1
ATOM 3080 O O . GLY A 1 397 ? -20.603 3.500 17.245 1.00 85.44 397 GLY A O 1
ATOM 3081 N N . ILE A 1 398 ? -18.567 3.058 16.397 1.00 79.62 398 ILE A N 1
ATOM 3082 C CA . ILE A 1 398 ? -17.853 4.179 17.018 1.00 79.62 398 ILE A CA 1
ATOM 3083 C C . ILE A 1 398 ? -17.410 5.192 15.955 1.00 79.62 398 ILE A C 1
ATOM 3085 O O . ILE A 1 398 ? -16.444 4.976 15.227 1.00 79.62 398 ILE A O 1
ATOM 3089 N N . LEU A 1 399 ? -18.065 6.356 15.915 1.00 78.12 399 LEU A N 1
ATOM 3090 C CA . LEU A 1 399 ? -17.478 7.529 15.260 1.00 78.12 399 LEU A CA 1
ATOM 3091 C C . LEU A 1 399 ? -16.304 8.026 16.114 1.00 78.12 399 LEU A C 1
ATOM 3093 O O . LEU A 1 399 ? -16.479 8.320 17.296 1.00 78.12 399 LEU A O 1
ATOM 3097 N N . ARG A 1 400 ? -15.113 8.123 15.519 1.00 73.88 400 ARG A N 1
ATOM 3098 C CA . ARG A 1 400 ? -13.891 8.586 16.200 1.00 73.88 400 ARG A CA 1
ATOM 3099 C C . ARG A 1 400 ? -13.787 10.112 16.280 1.00 73.88 400 ARG A C 1
ATOM 3101 O O . ARG A 1 400 ? -13.066 10.613 17.139 1.00 73.88 400 ARG A O 1
ATOM 3108 N N . SER A 1 401 ? -14.558 10.809 15.443 1.00 73.56 401 SER A N 1
ATOM 3109 C CA . SER A 1 401 ? -14.752 12.263 15.443 1.00 73.56 401 SER A CA 1
ATOM 3110 C C . SER A 1 401 ? -16.219 12.607 15.180 1.00 73.56 401 SER A C 1
ATOM 3112 O O . SER A 1 401 ? -16.918 11.877 14.472 1.00 73.56 401 SER A O 1
ATOM 3114 N N . SER A 1 402 ? -16.708 13.727 15.723 1.00 75.94 402 SER A N 1
ATOM 3115 C CA . SER A 1 402 ? -18.108 14.126 15.524 1.00 75.94 402 SER A CA 1
ATOM 3116 C C . SER A 1 402 ? -18.396 14.498 14.056 1.00 75.94 402 SER A C 1
ATOM 3118 O O . SER A 1 402 ? -17.487 14.935 13.345 1.00 75.94 402 SER A O 1
ATOM 3120 N N . PRO A 1 403 ? -19.652 14.381 13.576 1.00 75.00 403 PRO A N 1
ATOM 3121 C CA . PRO A 1 403 ? -20.000 14.741 12.200 1.00 75.00 403 PRO A CA 1
ATOM 3122 C C . PRO A 1 403 ? -19.635 16.183 11.825 1.00 75.00 403 PRO A C 1
ATOM 3124 O O . PRO A 1 403 ? -19.239 16.429 10.691 1.00 75.00 403 PRO A O 1
ATOM 3127 N N . ASP A 1 404 ? -19.732 17.127 12.764 1.00 75.12 404 ASP A N 1
ATOM 3128 C CA . ASP A 1 404 ? -19.462 18.551 12.522 1.00 75.12 404 ASP A CA 1
ATOM 3129 C C . ASP A 1 404 ? -17.969 18.893 12.576 1.00 75.12 404 ASP A C 1
ATOM 3131 O O . ASP A 1 404 ? -17.491 19.709 11.786 1.00 75.12 404 ASP A O 1
ATOM 3135 N N . VAL A 1 405 ? -17.208 18.188 13.419 1.00 75.00 405 VAL A N 1
ATOM 3136 C CA . VAL A 1 405 ? -15.740 18.184 13.360 1.00 75.00 405 VAL A CA 1
ATOM 3137 C C . VAL A 1 405 ? -15.286 17.632 12.009 1.00 75.00 405 VAL A C 1
ATOM 3139 O O . VAL A 1 405 ? -14.544 18.305 11.300 1.00 75.00 405 VAL A O 1
ATOM 3142 N N . LEU A 1 406 ? -15.809 16.478 11.578 1.00 70.75 406 LEU A N 1
ATOM 3143 C CA . LEU A 1 406 ? -15.501 15.917 10.260 1.00 70.75 406 LEU A CA 1
ATOM 3144 C C . LEU A 1 406 ? -15.888 16.875 9.122 1.00 70.75 406 LEU A C 1
ATOM 3146 O O . LEU A 1 406 ? -15.079 17.062 8.225 1.00 70.75 406 LEU A O 1
ATOM 3150 N N . ARG A 1 407 ? -17.055 17.535 9.158 1.00 71.12 407 ARG A N 1
ATOM 3151 C CA . ARG A 1 407 ? -17.464 18.551 8.156 1.00 71.12 407 ARG A CA 1
ATOM 3152 C C . ARG A 1 407 ? -16.526 19.762 8.097 1.00 71.12 407 ARG A C 1
ATOM 3154 O O . ARG A 1 407 ? -16.280 20.273 7.006 1.00 71.12 407 ARG A O 1
ATOM 3161 N N . THR A 1 408 ? -15.992 20.193 9.237 1.00 71.94 408 THR A N 1
ATOM 3162 C CA . THR A 1 408 ? -15.054 21.325 9.330 1.00 71.94 408 THR A CA 1
ATOM 3163 C C . THR A 1 408 ? -13.663 20.933 8.816 1.00 71.94 408 THR A C 1
ATOM 3165 O O . THR A 1 408 ? -13.128 21.581 7.924 1.00 71.94 408 THR A O 1
ATOM 3168 N N . LEU A 1 409 ? -13.115 19.808 9.292 1.00 70.19 409 LEU A N 1
ATOM 3169 C CA . LEU A 1 409 ? -11.804 19.274 8.879 1.00 70.19 409 LEU A CA 1
ATOM 3170 C C . LEU A 1 409 ? -11.783 18.687 7.471 1.00 70.19 409 LEU A C 1
ATOM 3172 O O . LEU A 1 409 ? -10.716 18.517 6.882 1.00 70.19 409 LEU A O 1
ATOM 3176 N N . ILE A 1 410 ? -12.965 18.370 6.944 1.00 66.44 410 ILE A N 1
ATOM 3177 C CA . ILE A 1 410 ? -13.239 18.437 5.519 1.00 66.44 410 ILE A CA 1
ATOM 3178 C C . ILE A 1 410 ? -12.936 19.877 5.104 1.00 66.44 410 ILE A C 1
ATOM 3180 O O . ILE A 1 410 ? -11.774 20.151 4.812 1.00 66.44 410 ILE A O 1
ATOM 3184 N N . ALA A 1 411 ? -13.928 20.772 5.135 1.00 64.12 411 ALA A N 1
ATOM 3185 C CA . ALA A 1 411 ? -13.963 22.016 4.366 1.00 64.12 411 ALA A CA 1
ATOM 3186 C C . ALA A 1 411 ? -12.672 22.858 4.413 1.00 64.12 411 ALA A C 1
ATOM 3188 O O . ALA A 1 411 ? -12.276 23.403 3.379 1.00 64.12 411 ALA A O 1
ATOM 3189 N N . ASP A 1 412 ? -12.015 22.924 5.572 1.00 64.62 412 ASP A N 1
ATOM 3190 C CA . ASP A 1 412 ? -10.780 23.677 5.799 1.00 64.62 412 ASP A CA 1
ATOM 3191 C C . ASP A 1 412 ? -9.556 23.091 5.080 1.00 64.62 412 ASP A C 1
ATOM 3193 O O . ASP A 1 412 ? -8.761 23.836 4.498 1.00 64.62 412 ASP A O 1
ATOM 3197 N N . PHE A 1 413 ? -9.376 21.766 5.106 1.00 54.53 413 PHE A N 1
ATOM 3198 C CA . PHE A 1 413 ? -8.248 21.118 4.433 1.00 54.53 413 PHE A CA 1
ATOM 3199 C C . PHE A 1 413 ? -8.459 21.086 2.925 1.00 54.53 413 PHE A C 1
ATOM 3201 O O . PHE A 1 413 ? -7.581 21.441 2.139 1.00 54.53 413 PHE A O 1
ATOM 3208 N N . TYR A 1 414 ? -9.626 20.596 2.537 1.00 48.88 414 TYR A N 1
ATOM 3209 C CA . TYR A 1 414 ? -10.010 20.203 1.192 1.00 48.88 414 TYR A CA 1
ATOM 3210 C C . TYR A 1 414 ? -11.576 20.216 1.263 1.00 48.88 414 TYR A C 1
ATOM 3212 O O . TYR A 1 414 ? -12.194 20.137 2.296 1.00 48.88 414 TYR A O 1
ATOM 3220 N N . LYS A 1 415 ? -12.409 20.176 0.245 1.00 40.81 415 LYS A N 1
ATOM 3221 C CA . LYS A 1 415 ? -12.320 19.170 -0.782 1.00 40.81 415 LYS A CA 1
ATOM 3222 C C . LYS A 1 415 ? -12.102 17.718 -0.219 1.00 40.81 415 LYS A C 1
ATOM 3224 O O . LYS A 1 415 ? -11.891 16.837 -1.030 1.00 40.81 415 LYS A O 1
ATOM 3229 N N . ASN A 1 416 ? -12.275 17.443 1.098 1.00 37.75 416 ASN A N 1
ATOM 3230 C CA . ASN A 1 416 ? -12.800 16.200 1.736 1.00 37.75 416 ASN A CA 1
ATOM 3231 C C . ASN A 1 416 ? -11.939 14.974 2.246 1.00 37.75 416 ASN A C 1
ATOM 3233 O O . ASN A 1 416 ? -10.714 14.998 2.182 1.00 37.75 416 ASN A O 1
ATOM 3237 N N . LEU A 1 417 ? -12.631 13.944 2.831 1.00 39.16 417 LEU A N 1
ATOM 3238 C CA . LEU A 1 417 ? -12.236 12.990 3.939 1.00 39.16 417 LEU A CA 1
ATOM 3239 C C . LEU A 1 417 ? -12.808 11.502 3.811 1.00 39.16 417 LEU A C 1
ATOM 3241 O O . LEU A 1 417 ? -12.870 10.999 2.688 1.00 39.16 417 LEU A O 1
ATOM 3245 N N . SER A 1 418 ? -13.163 10.766 4.908 1.00 42.25 418 SER A N 1
ATOM 3246 C CA . SER A 1 418 ? -13.681 9.340 5.074 1.00 42.25 418 SER A CA 1
ATOM 3247 C C . SER A 1 418 ? -14.020 8.977 6.572 1.00 42.25 418 SER A C 1
ATOM 3249 O O . SER A 1 418 ? -13.376 9.581 7.413 1.00 42.25 418 SER A O 1
ATOM 3251 N N . GLN A 1 419 ? -14.842 8.028 7.099 1.00 46.59 419 GLN A N 1
ATOM 3252 C CA . GLN A 1 419 ? -15.839 6.971 6.722 1.00 46.59 419 GLN A CA 1
ATOM 3253 C C . GLN A 1 419 ? -16.551 6.404 8.015 1.00 46.59 419 GLN A C 1
ATOM 3255 O O . GLN A 1 419 ? -16.204 6.910 9.077 1.00 46.59 419 GLN A O 1
ATOM 3260 N N . ASP A 1 420 ? -17.530 5.463 8.103 1.00 43.38 420 ASP A N 1
ATOM 3261 C CA . ASP A 1 420 ? -18.345 4.638 7.158 1.00 43.38 420 ASP A CA 1
ATOM 3262 C C . ASP A 1 420 ? -19.899 4.840 7.270 1.00 43.38 420 ASP A C 1
ATOM 3264 O O . ASP A 1 420 ? -20.551 5.129 6.273 1.00 43.38 420 ASP A O 1
ATOM 3268 N N . ARG A 1 421 ? -20.516 5.017 8.448 1.00 50.12 421 ARG A N 1
ATOM 3269 C CA . ARG A 1 421 ? -21.683 5.940 8.602 1.00 50.12 421 ARG A CA 1
ATOM 3270 C C . ARG A 1 421 ? -21.234 7.337 8.195 1.00 50.12 421 ARG A C 1
ATOM 3272 O O . ARG A 1 421 ? -21.996 8.139 7.651 1.00 50.12 421 ARG A O 1
ATOM 3279 N N . ALA A 1 422 ? -19.947 7.597 8.404 1.00 54.38 422 ALA A N 1
ATOM 3280 C CA . ALA A 1 422 ? -19.269 8.691 7.772 1.00 54.38 422 ALA A CA 1
ATOM 3281 C C . ALA A 1 422 ? -18.915 8.467 6.289 1.00 54.38 422 ALA A C 1
ATOM 3283 O O . ALA A 1 422 ? -18.503 9.449 5.719 1.00 54.38 422 ALA A O 1
ATOM 3284 N N . ASN A 1 423 ? -19.130 7.331 5.594 1.00 60.50 423 ASN A N 1
ATOM 3285 C CA . ASN A 1 423 ? -19.212 7.322 4.111 1.00 60.50 423 ASN A CA 1
ATOM 3286 C C . ASN A 1 423 ? -20.314 8.297 3.718 1.00 60.50 423 ASN A C 1
ATOM 3288 O O . ASN A 1 423 ? -20.080 9.197 2.923 1.00 60.50 423 ASN A O 1
ATOM 3292 N N . LYS A 1 424 ? -21.486 8.192 4.357 1.00 64.75 424 LYS A N 1
ATOM 3293 C CA . LYS A 1 424 ? -22.586 9.123 4.121 1.00 64.75 424 LYS A CA 1
ATOM 3294 C C . LYS A 1 424 ? -22.221 10.562 4.495 1.00 64.75 424 LYS A C 1
ATOM 3296 O O . LYS A 1 424 ? -22.256 11.412 3.616 1.00 64.75 424 LYS A O 1
ATOM 3301 N N . ILE A 1 425 ? -21.792 10.821 5.738 1.00 63.34 425 ILE A N 1
ATOM 3302 C CA . ILE A 1 425 ? -21.409 12.180 6.200 1.00 63.34 425 ILE A CA 1
ATOM 3303 C C . ILE A 1 425 ? -20.312 12.785 5.311 1.00 63.34 425 ILE A C 1
ATOM 3305 O O . ILE A 1 425 ? -20.319 13.980 5.023 1.00 63.34 425 ILE A O 1
ATOM 3309 N N . VAL A 1 426 ? -19.370 11.959 4.860 1.00 68.50 426 VAL A N 1
ATOM 3310 C CA . VAL A 1 426 ? -18.278 12.379 3.988 1.00 68.50 426 VAL A CA 1
ATOM 3311 C C . VAL A 1 426 ? -18.781 12.623 2.580 1.00 68.50 426 VAL A C 1
ATOM 3313 O O . VAL A 1 426 ? -18.400 13.635 2.029 1.00 68.50 426 VAL A O 1
ATOM 3316 N N . LEU A 1 427 ? -19.661 11.804 2.006 1.00 69.31 427 LEU A N 1
ATOM 3317 C CA . LEU A 1 427 ? -20.275 12.086 0.704 1.00 69.31 427 LEU A CA 1
ATOM 3318 C C . LEU A 1 427 ? -21.142 13.359 0.746 1.00 69.31 427 LEU A C 1
ATOM 3320 O O . LEU A 1 427 ? -21.091 14.156 -0.190 1.00 69.31 427 LEU A O 1
ATOM 3324 N N . ASP A 1 428 ? -21.856 13.601 1.851 1.00 72.00 428 ASP A N 1
ATOM 3325 C CA . ASP A 1 428 ? -22.613 14.839 2.093 1.00 72.00 428 ASP A CA 1
ATOM 3326 C C . ASP A 1 428 ? -21.672 16.059 2.081 1.00 72.00 428 ASP A C 1
ATOM 3328 O O . ASP A 1 428 ? -21.923 17.060 1.409 1.00 72.00 428 ASP A O 1
ATOM 3332 N N . ALA A 1 429 ? -20.541 15.959 2.779 1.00 69.81 429 ALA A N 1
ATOM 3333 C CA . ALA A 1 429 ? -19.534 17.009 2.800 1.00 69.81 429 ALA A CA 1
ATOM 3334 C C . ALA A 1 429 ? -18.718 17.085 1.490 1.00 69.81 429 ALA A C 1
ATOM 3336 O O . ALA A 1 429 ? -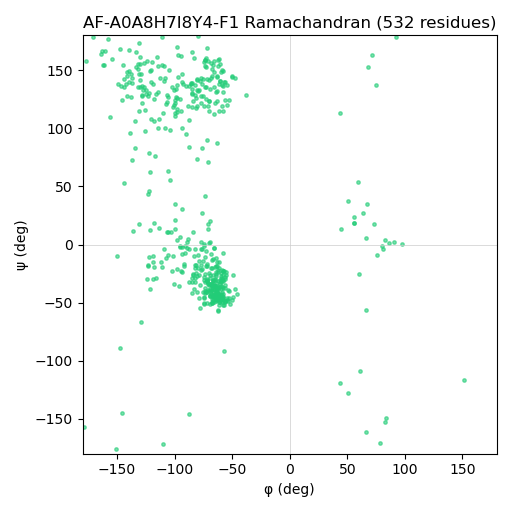18.304 18.180 1.112 1.00 69.81 429 ALA A O 1
ATOM 3337 N N . TYR A 1 430 ? -18.562 15.970 0.754 1.00 71.50 430 TYR A N 1
ATOM 3338 C CA . TYR A 1 430 ? -17.971 15.935 -0.588 1.00 71.50 430 TYR A CA 1
ATOM 3339 C C . TYR A 1 430 ? -18.743 16.866 -1.502 1.00 71.50 430 TYR A C 1
ATOM 3341 O O . TYR A 1 430 ? -18.145 17.742 -2.130 1.00 71.50 430 TYR A O 1
ATOM 3349 N N . GLU A 1 431 ? -20.060 16.688 -1.531 1.00 74.62 431 GLU A N 1
ATOM 3350 C CA . GLU A 1 431 ? -20.991 17.526 -2.273 1.00 74.62 431 GLU A CA 1
ATOM 3351 C C . GLU A 1 431 ? -20.911 18.990 -1.806 1.00 74.62 431 GLU A C 1
ATOM 3353 O O . GLU A 1 431 ? -20.839 19.880 -2.652 1.00 74.62 431 GLU A O 1
ATOM 3358 N N . GLU A 1 432 ? -20.823 19.263 -0.498 1.00 73.44 432 GLU A N 1
ATOM 3359 C CA . GLU A 1 432 ? -20.703 20.630 0.037 1.00 73.44 432 GLU A CA 1
ATOM 3360 C C . GLU A 1 432 ? -19.424 21.356 -0.420 1.00 73.44 432 GLU A C 1
ATOM 3362 O O . GLU A 1 432 ? -19.507 22.392 -1.084 1.00 73.44 432 GLU A O 1
ATOM 3367 N N . ALA A 1 433 ? -18.231 20.805 -0.166 1.00 68.81 433 ALA A N 1
ATOM 3368 C CA . ALA A 1 433 ? -16.969 21.452 -0.554 1.00 68.81 433 ALA A CA 1
ATOM 3369 C C . ALA A 1 433 ? -16.676 21.376 -2.072 1.00 68.81 433 ALA A C 1
ATOM 3371 O O . ALA A 1 433 ? -15.662 21.897 -2.559 1.00 68.81 433 ALA A O 1
ATOM 3372 N N . LEU A 1 434 ? -17.548 20.729 -2.853 1.00 70.12 434 LEU A N 1
ATOM 3373 C CA . LEU A 1 434 ? -17.568 20.828 -4.313 1.00 70.12 434 LEU A CA 1
ATOM 3374 C C . LEU A 1 434 ? -18.337 22.061 -4.808 1.00 70.12 434 LEU A C 1
ATOM 3376 O O . LEU A 1 434 ? -17.838 22.703 -5.732 1.00 70.12 434 LEU A O 1
ATOM 3380 N N . LYS A 1 435 ? -19.455 22.452 -4.172 1.00 72.44 435 LYS A N 1
ATOM 3381 C CA . LYS A 1 435 ? -20.293 23.606 -4.583 1.00 72.44 435 LYS A CA 1
ATOM 3382 C C . LYS A 1 435 ? -19.514 24.917 -4.723 1.00 72.44 435 LYS A C 1
ATOM 3384 O O . LYS A 1 435 ? -19.792 25.704 -5.620 1.00 72.44 435 LYS A O 1
ATOM 3389 N N . SER A 1 436 ? -18.561 25.160 -3.824 1.00 65.19 436 SER A N 1
ATOM 3390 C CA . SER A 1 436 ? -17.874 26.448 -3.666 1.00 65.19 436 SER A CA 1
ATOM 3391 C C . SER A 1 436 ? -16.541 26.571 -4.414 1.00 65.19 436 SER A C 1
ATOM 3393 O O . SER A 1 436 ? -15.895 27.615 -4.328 1.00 65.19 436 SER A O 1
ATOM 3395 N N . SER A 1 437 ? -16.082 25.534 -5.129 1.00 62.91 437 SER A N 1
ATOM 3396 C CA . SER A 1 437 ? -14.711 25.504 -5.655 1.00 62.91 437 SER A CA 1
ATOM 3397 C C . SER A 1 437 ? -14.618 25.116 -7.131 1.00 62.91 437 SER A C 1
ATOM 3399 O O . SER A 1 437 ? -15.211 24.142 -7.582 1.00 62.91 437 SER A O 1
ATOM 3401 N N . THR A 1 438 ? -13.793 25.864 -7.866 1.00 61.91 438 THR A N 1
ATOM 3402 C CA . THR A 1 438 ? -13.533 25.748 -9.313 1.00 61.91 438 THR A CA 1
ATOM 3403 C C . THR A 1 438 ? -12.512 24.670 -9.694 1.00 61.91 438 THR A C 1
ATOM 3405 O O . THR A 1 438 ? -12.247 24.452 -10.873 1.00 61.91 438 THR A O 1
ATOM 3408 N N . ASP A 1 439 ? -11.910 24.002 -8.712 1.00 60.09 439 ASP A N 1
ATOM 3409 C CA . ASP A 1 439 ? -10.872 22.993 -8.924 1.00 60.09 439 ASP A CA 1
ATOM 3410 C C . ASP A 1 439 ? -11.458 21.692 -9.497 1.00 60.09 439 ASP A C 1
ATOM 3412 O O . ASP A 1 439 ? -12.363 21.103 -8.900 1.00 60.09 439 ASP A O 1
ATOM 3416 N N . THR A 1 440 ? -10.918 21.229 -10.626 1.00 55.00 440 THR A N 1
ATOM 3417 C CA . THR A 1 440 ? -11.344 20.003 -11.316 1.00 55.00 440 THR A CA 1
ATOM 3418 C C . THR A 1 440 ? -10.338 18.845 -11.235 1.00 55.00 440 THR A C 1
ATOM 3420 O O . THR A 1 440 ? -10.651 17.773 -11.741 1.00 55.00 440 THR A O 1
ATOM 3423 N N . ASP A 1 441 ? -9.138 18.987 -10.649 1.00 57.22 441 ASP A N 1
ATOM 3424 C CA . ASP A 1 441 ? -8.137 17.888 -10.559 1.00 57.22 441 ASP A CA 1
ATOM 3425 C C . ASP A 1 441 ? -8.131 17.180 -9.197 1.00 57.22 441 ASP A C 1
ATOM 3427 O O . ASP A 1 441 ? -7.097 16.755 -8.676 1.00 57.22 441 ASP A O 1
ATOM 3431 N N . ARG A 1 442 ? -9.315 17.057 -8.595 1.00 63.09 442 ARG A N 1
ATOM 3432 C CA . ARG A 1 442 ? -9.468 16.501 -7.253 1.00 63.09 442 ARG A CA 1
ATOM 3433 C C . ARG A 1 442 ? -9.361 14.982 -7.283 1.00 63.09 442 ARG A C 1
ATOM 3435 O O . ARG A 1 442 ? -10.147 14.298 -7.933 1.00 63.09 442 ARG A O 1
ATOM 3442 N N . ARG A 1 443 ? -8.398 14.449 -6.534 1.00 66.62 443 ARG A N 1
ATOM 3443 C CA . ARG A 1 443 ? -8.134 13.006 -6.399 1.00 66.62 443 ARG A CA 1
ATOM 3444 C C . ARG A 1 443 ? -8.640 12.506 -5.054 1.00 66.62 443 ARG A C 1
ATOM 3446 O O . ARG A 1 443 ? -7.874 11.988 -4.248 1.00 66.62 443 ARG A O 1
ATOM 3453 N N . LEU A 1 444 ? -9.924 12.750 -4.812 1.00 70.81 444 LEU A N 1
ATOM 3454 C CA . LEU A 1 444 ? -10.569 12.409 -3.551 1.00 70.81 444 LEU A CA 1
ATOM 3455 C C . LEU A 1 444 ? -10.653 10.892 -3.428 1.00 70.81 444 LEU A C 1
ATOM 3457 O O . LEU A 1 444 ? -10.829 10.206 -4.439 1.00 70.81 444 LEU A O 1
ATOM 3461 N N . ARG A 1 445 ? -10.480 10.369 -2.214 1.00 77.56 445 ARG A N 1
ATOM 3462 C CA . ARG A 1 445 ? -10.352 8.931 -2.008 1.00 77.56 445 ARG A CA 1
ATOM 3463 C C . ARG A 1 445 ? -11.051 8.469 -0.743 1.00 77.56 445 ARG A C 1
ATOM 3465 O O . ARG A 1 445 ? -10.975 9.104 0.305 1.00 77.56 445 ARG A O 1
ATOM 3472 N N . ILE A 1 446 ? -11.721 7.337 -0.899 1.00 77.88 446 ILE A N 1
ATOM 3473 C CA . ILE A 1 446 ? -12.510 6.651 0.110 1.00 77.88 446 ILE A CA 1
ATOM 3474 C C . ILE A 1 446 ? -11.834 5.288 0.298 1.00 77.88 446 ILE A C 1
ATOM 3476 O O . ILE A 1 446 ? -11.829 4.450 -0.600 1.00 77.88 446 ILE A O 1
ATOM 3480 N N . GLU A 1 447 ? -11.138 5.143 1.424 1.00 80.38 447 GLU A N 1
ATOM 3481 C CA . GLU A 1 447 ? -10.318 3.977 1.789 1.00 80.38 447 GLU A CA 1
ATOM 3482 C C . GLU A 1 447 ? -11.190 2.814 2.285 1.00 80.38 447 GLU A C 1
ATOM 3484 O O . GLU A 1 447 ? -12.106 3.053 3.055 1.00 80.38 447 GLU A O 1
ATOM 3489 N N . HIS A 1 448 ? -10.891 1.560 1.950 1.00 83.62 448 HIS A N 1
ATOM 3490 C CA . HIS A 1 448 ? -11.693 0.377 2.326 1.00 83.62 448 HIS A CA 1
ATOM 3491 C C . HIS A 1 448 ? -13.106 0.312 1.687 1.00 83.62 448 HIS A C 1
ATOM 3493 O O . HIS A 1 448 ? -13.377 -0.672 1.004 1.00 83.62 448 HIS A O 1
ATOM 3499 N N . ALA A 1 449 ? -13.978 1.320 1.861 1.00 80.00 449 ALA A N 1
ATOM 3500 C CA . ALA A 1 449 ? -15.308 1.441 1.230 1.00 80.00 449 ALA A CA 1
ATOM 3501 C C . ALA A 1 449 ? -16.210 0.188 1.363 1.00 80.00 449 ALA A C 1
ATOM 3503 O O . ALA A 1 449 ? -16.893 -0.203 0.416 1.00 80.00 449 ALA A O 1
ATOM 3504 N N . GLN A 1 450 ? -16.154 -0.486 2.517 1.00 76.94 450 GLN A N 1
ATOM 3505 C CA . GLN A 1 450 ? -16.600 -1.880 2.662 1.00 76.94 450 GLN A CA 1
ATOM 3506 C C . GLN A 1 450 ? -18.122 -2.057 2.664 1.00 76.94 450 GLN A C 1
ATOM 3508 O O . GLN A 1 450 ? -18.608 -3.099 2.224 1.00 76.94 450 GLN A O 1
ATOM 3513 N N . ILE A 1 451 ? -18.868 -1.064 3.153 1.00 81.00 451 ILE A N 1
ATOM 3514 C CA . ILE A 1 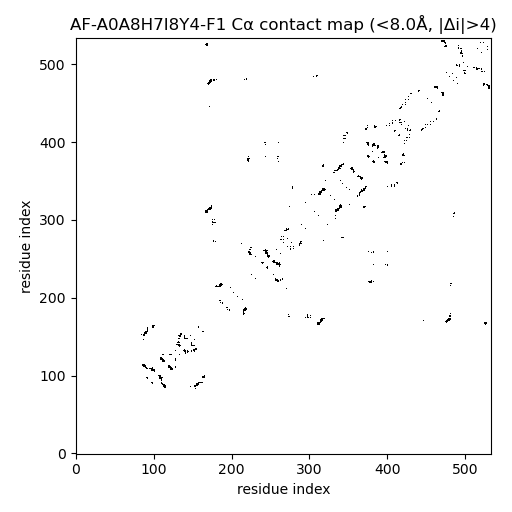451 ? -20.331 -1.056 3.169 1.00 81.00 451 ILE A CA 1
ATOM 3515 C C . ILE A 1 451 ? -20.794 0.257 2.535 1.00 81.00 451 ILE A C 1
ATOM 3517 O O . ILE A 1 451 ? -20.358 1.342 2.904 1.00 81.00 451 ILE A O 1
ATOM 3521 N N . LEU A 1 452 ? -21.681 0.165 1.544 1.00 77.62 452 LEU A N 1
ATOM 3522 C CA . LEU A 1 452 ? -22.244 1.320 0.848 1.00 77.62 452 LEU A CA 1
ATOM 3523 C C . LEU A 1 452 ? -23.704 1.054 0.489 1.00 77.62 452 LEU A C 1
ATOM 3525 O O . LEU A 1 452 ? -24.064 -0.046 0.067 1.00 77.62 452 LEU A O 1
ATOM 3529 N N . THR A 1 453 ? -24.547 2.082 0.591 1.00 80.38 453 THR A N 1
ATOM 3530 C CA . THR A 1 453 ? -25.903 2.004 0.036 1.00 80.38 453 THR A CA 1
ATOM 3531 C C . THR A 1 453 ? -25.858 2.110 -1.492 1.00 80.38 453 THR A C 1
ATOM 3533 O O . THR A 1 453 ? -24.946 2.704 -2.072 1.00 80.38 453 THR A O 1
ATOM 3536 N N . GLN A 1 454 ? -26.890 1.595 -2.167 1.00 82.56 454 GLN A N 1
ATOM 3537 C CA . GLN A 1 454 ? -27.040 1.740 -3.622 1.00 82.56 454 GLN A CA 1
ATOM 3538 C C . GLN A 1 454 ? -27.159 3.205 -4.082 1.00 82.56 454 GLN A C 1
ATOM 3540 O O . GLN A 1 454 ? -26.923 3.497 -5.252 1.00 82.56 454 GLN A O 1
ATOM 3545 N N . GLU A 1 455 ? -27.517 4.135 -3.192 1.00 82.81 455 GLU A N 1
ATOM 3546 C CA . GLU A 1 455 ? -27.506 5.566 -3.507 1.00 82.81 455 GLU A CA 1
ATOM 3547 C C . GLU A 1 455 ? -26.118 6.176 -3.293 1.00 82.81 455 GLU A C 1
ATOM 3549 O O . GLU A 1 455 ? -25.638 6.914 -4.151 1.00 82.81 455 GLU A O 1
ATOM 3554 N N . ASP A 1 456 ? -25.418 5.813 -2.218 1.00 81.75 456 ASP A N 1
ATOM 3555 C CA . ASP A 1 456 ? -24.065 6.305 -1.942 1.00 81.75 456 ASP A CA 1
ATOM 3556 C C . ASP A 1 456 ? -23.040 5.801 -2.988 1.00 81.75 456 ASP A C 1
ATOM 3558 O O . ASP A 1 456 ? -22.177 6.572 -3.413 1.00 81.75 456 ASP A O 1
ATOM 3562 N N . LEU A 1 457 ? -23.226 4.600 -3.557 1.00 80.56 457 LEU A N 1
ATOM 3563 C CA . LEU A 1 457 ? -22.513 4.144 -4.767 1.00 80.56 457 LEU A CA 1
ATOM 3564 C C . LEU A 1 457 ? -22.737 5.077 -5.977 1.00 80.56 457 LEU A C 1
ATOM 3566 O O . LEU A 1 457 ? -21.784 5.472 -6.655 1.00 80.56 457 LEU A O 1
ATOM 3570 N N . LYS A 1 458 ? -23.983 5.498 -6.238 1.00 82.06 458 LYS A N 1
ATOM 3571 C CA . LYS A 1 458 ? -24.301 6.461 -7.315 1.00 82.06 458 LYS A CA 1
ATOM 3572 C C . LYS A 1 458 ? -23.773 7.864 -7.014 1.00 82.06 458 LYS A C 1
ATOM 3574 O O . LYS A 1 458 ? -23.508 8.631 -7.943 1.00 82.06 458 LYS A O 1
ATOM 3579 N N . ARG A 1 459 ? -23.652 8.248 -5.739 1.00 81.38 459 ARG A N 1
ATOM 3580 C CA . ARG A 1 459 ? -23.011 9.509 -5.321 1.00 81.38 459 ARG A CA 1
ATOM 3581 C C . ARG A 1 459 ? -21.516 9.458 -5.613 1.00 81.38 459 ARG A C 1
ATOM 3583 O O . ARG A 1 459 ? -21.036 10.323 -6.337 1.00 81.38 459 ARG A O 1
ATOM 3590 N N . MET A 1 460 ? -20.809 8.400 -5.204 1.00 79.12 460 MET A N 1
ATOM 3591 C CA . MET A 1 460 ? -19.401 8.177 -5.575 1.00 79.12 460 MET A CA 1
ATOM 3592 C C . MET A 1 460 ? -19.179 8.236 -7.094 1.00 79.12 460 MET A C 1
ATOM 3594 O O . MET A 1 460 ? -18.273 8.933 -7.555 1.00 79.12 460 MET A O 1
ATOM 3598 N N . GLY A 1 461 ? -20.039 7.576 -7.882 1.00 76.00 461 GLY A N 1
ATOM 3599 C CA . GLY A 1 461 ? -19.996 7.626 -9.348 1.00 76.00 461 GLY A CA 1
ATOM 3600 C C . GLY A 1 461 ? -20.114 9.048 -9.915 1.00 76.00 461 GLY A C 1
ATOM 3601 O O . GLY A 1 461 ? -19.289 9.453 -10.737 1.00 76.00 461 GLY A O 1
ATOM 3602 N N . ARG A 1 462 ? -21.089 9.837 -9.437 1.00 76.38 462 ARG A N 1
ATOM 3603 C CA . ARG A 1 462 ? -21.266 11.254 -9.818 1.00 76.38 462 ARG A CA 1
ATOM 3604 C C . ARG A 1 462 ? -20.073 12.124 -9.415 1.00 76.38 462 ARG A C 1
ATOM 3606 O O . ARG A 1 462 ? -19.611 12.929 -10.221 1.00 76.38 462 ARG A O 1
ATOM 3613 N N . LEU A 1 463 ? -19.563 11.946 -8.198 1.00 73.00 463 LEU A N 1
ATOM 3614 C CA . LEU A 1 463 ? -18.488 12.763 -7.626 1.00 73.00 463 LEU A CA 1
ATOM 3615 C C . LEU A 1 463 ? -17.134 12.511 -8.309 1.00 73.00 463 LEU A C 1
ATOM 3617 O O . LEU A 1 463 ? -16.377 13.456 -8.523 1.00 73.00 463 LEU A O 1
ATOM 3621 N N . GLY A 1 464 ? -16.854 11.275 -8.738 1.00 64.88 464 GLY A N 1
ATOM 3622 C CA . GLY A 1 464 ? -15.724 10.979 -9.630 1.00 64.88 464 GLY A CA 1
ATOM 3623 C C . GLY A 1 464 ? -15.926 11.497 -11.063 1.00 64.88 464 GLY A C 1
ATOM 3624 O O . GLY A 1 464 ? -14.978 11.955 -11.710 1.00 64.88 464 GLY A O 1
ATOM 3625 N N . GLY A 1 465 ? -17.170 11.490 -11.554 1.00 50.50 465 GLY A N 1
ATOM 3626 C CA . GLY A 1 465 ? -17.514 11.824 -12.939 1.00 50.50 465 GLY A CA 1
ATOM 3627 C C . GLY A 1 465 ? -17.083 13.221 -13.406 1.00 50.50 465 GLY A C 1
ATOM 3628 O O . GLY A 1 465 ? -16.798 13.390 -14.593 1.00 50.50 465 GLY A O 1
ATOM 3629 N N . ALA A 1 466 ? -16.950 14.189 -12.489 1.00 46.44 466 ALA A N 1
ATOM 3630 C CA . ALA A 1 466 ? -16.634 15.593 -12.782 1.00 46.44 466 ALA A CA 1
ATOM 3631 C C . ALA A 1 466 ? -15.340 15.817 -13.595 1.00 46.44 466 ALA A C 1
ATOM 3633 O O . ALA A 1 466 ? -15.246 16.814 -14.311 1.00 46.44 466 ALA A O 1
ATOM 3634 N N . LYS A 1 467 ? -14.362 14.898 -13.528 1.00 42.06 467 LYS A N 1
ATOM 3635 C CA . LYS A 1 467 ? -13.159 14.936 -14.387 1.00 42.06 467 LYS A CA 1
ATOM 3636 C C . LYS A 1 467 ? -13.025 13.747 -15.339 1.00 42.06 467 LYS A C 1
ATOM 3638 O O . LYS A 1 467 ? -12.417 13.890 -16.397 1.00 42.06 467 LYS A O 1
ATOM 3643 N N . PHE A 1 468 ? -13.557 12.579 -14.977 1.00 47.78 468 PHE A N 1
ATOM 3644 C CA . PHE A 1 468 ? -13.286 11.332 -15.702 1.00 47.78 468 PHE A CA 1
ATOM 3645 C C . PHE A 1 468 ? -14.312 10.981 -16.785 1.00 47.78 468 PHE A C 1
ATOM 3647 O O . PHE A 1 468 ? -14.060 10.052 -17.547 1.00 47.78 468 PHE A O 1
ATOM 3654 N N . ARG A 1 469 ? -15.438 11.709 -16.884 1.00 44.38 469 ARG A N 1
ATOM 3655 C CA . ARG A 1 469 ? -16.574 11.483 -17.814 1.00 44.38 469 ARG A CA 1
ATOM 3656 C C . ARG A 1 469 ? -17.301 10.128 -17.688 1.00 44.38 469 ARG A C 1
ATOM 3658 O O . ARG A 1 469 ? -18.492 10.087 -17.963 1.00 44.38 469 ARG A O 1
ATOM 3665 N N . ASN A 1 470 ? -16.638 9.080 -17.193 1.00 49.50 470 ASN A N 1
ATOM 3666 C CA . ASN A 1 470 ? -17.120 7.695 -17.122 1.00 49.50 470 ASN A CA 1
ATOM 3667 C C . ASN A 1 470 ? -17.129 7.142 -15.674 1.00 49.50 470 ASN A C 1
ATOM 3669 O O . ASN A 1 470 ? -16.664 6.034 -15.423 1.00 49.50 470 ASN A O 1
ATOM 3673 N N . GLY A 1 471 ? -17.633 7.916 -14.705 1.00 62.09 471 GLY A N 1
ATOM 3674 C CA . GLY A 1 471 ? -17.828 7.454 -13.321 1.00 62.09 471 GLY A CA 1
ATOM 3675 C C . GLY A 1 471 ? -16.593 7.534 -12.410 1.00 62.09 471 GLY A C 1
ATOM 3676 O O . GLY A 1 471 ? -15.766 8.441 -12.528 1.00 62.09 471 GLY A O 1
ATOM 3677 N N . ALA A 1 472 ? -16.504 6.610 -11.447 1.00 68.25 472 ALA A N 1
ATOM 3678 C CA . ALA A 1 472 ? -15.477 6.601 -10.404 1.00 68.25 472 ALA A CA 1
ATOM 3679 C C . ALA A 1 472 ? -14.255 5.735 -10.767 1.00 68.25 472 ALA A C 1
ATOM 3681 O O . ALA A 1 472 ? -14.359 4.691 -11.413 1.00 68.25 472 ALA A O 1
ATOM 3682 N N . THR A 1 473 ? -13.079 6.161 -10.298 1.00 73.69 473 THR A N 1
ATOM 3683 C CA . THR A 1 473 ? -11.853 5.346 -10.311 1.00 73.69 473 THR A CA 1
ATOM 3684 C C . THR A 1 473 ? -11.763 4.544 -9.017 1.00 73.69 473 THR A C 1
ATOM 3686 O O . THR A 1 473 ? -11.939 5.119 -7.945 1.00 73.69 473 THR A O 1
ATOM 3689 N N . VAL A 1 474 ? -11.399 3.265 -9.098 1.00 77.00 474 VAL A N 1
ATOM 3690 C CA . VAL A 1 474 ? -11.108 2.423 -7.926 1.00 77.00 474 VAL A CA 1
ATOM 3691 C C . VAL A 1 474 ? -9.663 1.910 -8.005 1.00 77.00 474 VAL A C 1
ATOM 3693 O O . VAL A 1 474 ? -9.099 1.742 -9.092 1.00 77.00 474 VAL A O 1
ATOM 3696 N N . THR A 1 475 ? -9.037 1.688 -6.847 1.00 78.81 475 THR A N 1
ATOM 3697 C CA . THR A 1 475 ? -7.638 1.243 -6.707 1.00 78.81 475 THR A CA 1
ATOM 3698 C C . THR A 1 475 ? -7.483 0.249 -5.561 1.00 78.81 475 THR A C 1
ATOM 3700 O O . THR A 1 475 ? -8.122 0.416 -4.526 1.00 78.81 475 THR A O 1
ATOM 3703 N N . THR A 1 476 ? -6.590 -0.727 -5.706 1.00 81.69 476 THR A N 1
ATOM 3704 C CA . THR A 1 476 ? -6.325 -1.770 -4.702 1.00 81.69 476 THR A CA 1
ATOM 3705 C C . THR A 1 476 ? -5.323 -1.331 -3.649 1.00 81.69 476 THR A C 1
ATOM 3707 O O . THR A 1 476 ? -4.238 -0.880 -4.010 1.00 81.69 476 THR A O 1
ATOM 3710 N N . GLY A 1 477 ? -5.607 -1.576 -2.374 1.00 86.75 477 GLY A N 1
ATOM 3711 C CA . GLY A 1 477 ? -4.587 -1.641 -1.326 1.00 86.75 477 GLY A CA 1
ATOM 3712 C C . GLY A 1 477 ? -4.778 -2.886 -0.471 1.00 86.75 477 GLY A C 1
ATOM 3713 O O . GLY A 1 477 ? -5.905 -3.372 -0.359 1.00 86.75 477 GLY A O 1
ATOM 3714 N N . SER A 1 478 ? -3.702 -3.428 0.096 1.00 87.75 478 SER A N 1
ATOM 3715 C CA . SER A 1 478 ? -3.782 -4.589 0.992 1.00 87.75 478 SER A CA 1
ATOM 3716 C C . SER A 1 478 ? -3.867 -4.207 2.475 1.00 87.75 478 SER A C 1
ATOM 3718 O O . SER A 1 478 ? -3.881 -5.088 3.331 1.00 87.75 478 SER A O 1
ATOM 3720 N N . ASP A 1 479 ? -3.820 -2.917 2.807 1.00 87.50 479 ASP A N 1
ATOM 3721 C CA . ASP A 1 479 ? -3.812 -2.398 4.180 1.00 87.50 479 ASP A CA 1
ATOM 3722 C C . ASP A 1 479 ? -2.665 -2.992 5.036 1.00 87.50 479 ASP A C 1
ATOM 3724 O O . ASP A 1 479 ? -2.748 -3.089 6.260 1.00 87.50 479 ASP A O 1
ATOM 3728 N N . PHE A 1 480 ? -1.577 -3.481 4.409 1.00 88.38 480 PHE A N 1
ATOM 3729 C CA . PHE A 1 480 ? -0.591 -4.299 5.127 1.00 88.38 480 PHE A CA 1
ATOM 3730 C C . PHE A 1 480 ? 0.005 -3.517 6.316 1.00 88.38 480 PHE A C 1
ATOM 3732 O O . PHE A 1 480 ? 0.328 -2.335 6.167 1.00 88.38 480 PHE A O 1
ATOM 3739 N N . PRO A 1 481 ? 0.188 -4.134 7.502 1.00 82.69 481 PRO A N 1
ATOM 3740 C CA . PRO A 1 481 ? 0.088 -5.571 7.810 1.00 82.69 481 PRO A CA 1
ATOM 3741 C C . PRO A 1 481 ? -1.322 -6.142 8.116 1.00 82.69 481 PRO A C 1
ATOM 3743 O O . PRO A 1 481 ? -1.401 -7.286 8.579 1.00 82.69 481 PRO A O 1
ATOM 3746 N N . VAL A 1 482 ? -2.420 -5.403 7.889 1.00 79.88 482 VAL A N 1
ATOM 3747 C CA . VAL A 1 482 ? -3.804 -5.914 8.057 1.00 79.88 482 VAL A CA 1
ATOM 3748 C C . VAL A 1 482 ? -4.092 -7.077 7.107 1.00 79.88 482 VAL A C 1
ATOM 3750 O O . VAL A 1 482 ? -4.550 -8.117 7.578 1.00 79.88 482 VAL A O 1
ATOM 3753 N N . GLU A 1 483 ? -3.701 -6.991 5.830 1.00 83.50 483 GLU A N 1
ATOM 3754 C CA . GLU A 1 483 ? -3.467 -8.169 4.978 1.00 83.50 483 GLU A CA 1
ATOM 3755 C C . GLU A 1 483 ? -1.975 -8.369 4.641 1.00 83.50 483 GLU A C 1
ATOM 3757 O O . GLU A 1 483 ? -1.091 -7.662 5.131 1.00 83.50 483 GLU A O 1
ATOM 3762 N N . GLY A 1 484 ? -1.664 -9.431 3.892 1.00 86.44 484 GLY A N 1
ATOM 3763 C CA . GLY A 1 484 ? -0.292 -9.779 3.519 1.00 86.44 484 GLY A CA 1
ATOM 3764 C C . GLY A 1 484 ? 0.231 -8.954 2.339 1.00 86.44 484 GLY A C 1
ATOM 3765 O O . GLY A 1 484 ? -0.481 -8.766 1.361 1.00 86.44 484 GLY A O 1
ATOM 3766 N N . ILE A 1 485 ? 1.512 -8.571 2.387 1.00 91.25 485 ILE A N 1
ATOM 3767 C CA . ILE A 1 485 ? 2.208 -7.727 1.390 1.00 91.25 485 ILE A CA 1
ATOM 3768 C C . ILE A 1 485 ? 2.226 -8.257 -0.062 1.00 91.25 485 ILE A C 1
ATOM 3770 O O . ILE A 1 485 ? 2.695 -7.565 -0.959 1.00 91.25 485 ILE A O 1
ATOM 3774 N N . ASN A 1 486 ? 1.761 -9.485 -0.321 1.00 92.12 486 ASN A N 1
ATOM 3775 C CA . ASN A 1 486 ? 1.779 -10.090 -1.653 1.00 92.12 486 ASN A CA 1
ATOM 3776 C C . ASN A 1 486 ? 0.513 -9.719 -2.460 1.00 92.12 486 ASN A C 1
ATOM 3778 O O . ASN A 1 486 ? -0.548 -10.304 -2.210 1.00 92.12 486 ASN A O 1
ATOM 3782 N N . PRO A 1 487 ? 0.606 -8.839 -3.480 1.00 90.19 487 PRO A N 1
ATOM 3783 C CA . PRO A 1 487 ? -0.554 -8.376 -4.245 1.00 90.19 487 PRO A CA 1
ATOM 3784 C C . PRO A 1 487 ? -1.237 -9.493 -5.048 1.00 90.19 487 PRO A C 1
ATOM 3786 O O . PRO A 1 487 ? -2.412 -9.366 -5.389 1.00 90.19 487 PRO A O 1
ATOM 3789 N N . LEU A 1 488 ? -0.559 -10.620 -5.306 1.00 88.94 488 LEU A N 1
ATOM 3790 C CA . LEU A 1 488 ? -1.169 -11.783 -5.960 1.00 88.94 488 LEU A CA 1
ATOM 3791 C C . LEU A 1 488 ? -2.298 -12.408 -5.126 1.00 88.94 488 LEU A C 1
ATOM 3793 O O . LEU A 1 488 ? -3.212 -12.994 -5.702 1.00 88.94 488 LEU A O 1
ATOM 3797 N N . LEU A 1 489 ? -2.268 -12.264 -3.795 1.00 87.19 489 LEU A N 1
ATOM 3798 C CA . LEU A 1 489 ? -3.345 -12.734 -2.916 1.00 87.19 489 LEU A CA 1
ATOM 3799 C C . LEU A 1 489 ? -4.586 -11.840 -3.036 1.00 87.19 489 LEU A C 1
ATOM 3801 O O . LEU A 1 489 ? -5.698 -12.351 -3.138 1.00 87.19 489 LEU A O 1
ATOM 3805 N N . GLY A 1 490 ? -4.392 -10.519 -3.116 1.00 85.81 490 GLY A N 1
ATOM 3806 C CA . GLY A 1 490 ? -5.468 -9.571 -3.414 1.00 85.81 490 GLY A CA 1
ATOM 3807 C C . GLY A 1 490 ? -6.060 -9.794 -4.808 1.00 85.81 490 GLY A C 1
ATOM 3808 O O . GLY A 1 490 ? -7.278 -9.830 -4.959 1.00 85.81 490 GLY A O 1
ATOM 3809 N N . PHE A 1 491 ? -5.215 -10.020 -5.820 1.00 86.50 491 PHE A N 1
ATOM 3810 C CA . PHE A 1 491 ? -5.656 -10.346 -7.180 1.00 86.50 491 PHE A CA 1
ATOM 3811 C C . PHE A 1 491 ? -6.456 -11.656 -7.224 1.00 86.50 491 PHE A C 1
ATOM 3813 O O . PHE A 1 491 ? -7.513 -11.711 -7.851 1.00 86.50 491 PHE A O 1
ATOM 3820 N N . TYR A 1 492 ? -5.994 -12.697 -6.524 1.00 87.06 492 TYR A N 1
ATOM 3821 C CA . TYR A 1 492 ? -6.740 -13.947 -6.380 1.00 87.06 492 TYR A CA 1
ATOM 3822 C C . TYR A 1 492 ? -8.109 -13.708 -5.729 1.00 87.06 492 TYR A C 1
ATOM 3824 O O . TYR A 1 492 ? -9.117 -14.190 -6.247 1.00 87.06 492 TYR A O 1
ATOM 3832 N N . ALA A 1 493 ? -8.164 -12.930 -4.644 1.00 85.06 493 ALA A N 1
ATOM 3833 C CA . ALA A 1 493 ? -9.410 -12.614 -3.954 1.00 85.06 493 ALA A CA 1
ATOM 3834 C C . ALA A 1 493 ? -10.384 -11.824 -4.843 1.00 85.06 493 ALA A C 1
ATOM 3836 O O . ALA A 1 493 ? -11.530 -12.233 -4.976 1.00 85.06 493 ALA A O 1
ATOM 3837 N N . ALA A 1 494 ? -9.931 -10.778 -5.540 1.00 85.00 494 ALA A N 1
ATOM 3838 C CA . ALA A 1 494 ? -10.778 -9.981 -6.436 1.00 85.00 494 ALA A CA 1
ATOM 3839 C C . ALA A 1 494 ? -11.363 -10.788 -7.615 1.00 85.00 494 ALA A C 1
ATOM 3841 O O . ALA A 1 494 ? -12.466 -10.501 -8.079 1.00 85.00 494 ALA A O 1
ATOM 3842 N N . VAL A 1 495 ? -10.640 -11.806 -8.101 1.00 85.62 495 VAL A N 1
ATOM 3843 C CA . VAL A 1 495 ? -11.077 -12.651 -9.229 1.00 85.62 495 VAL A CA 1
ATOM 3844 C C . VAL A 1 495 ? -11.940 -13.840 -8.786 1.00 85.62 495 VAL A C 1
ATOM 3846 O O . VAL A 1 495 ? -12.823 -14.278 -9.522 1.00 85.62 495 VAL A O 1
ATOM 3849 N N . THR A 1 496 ? -11.700 -14.389 -7.594 1.00 82.31 496 THR A N 1
ATOM 3850 C CA . THR A 1 496 ? -12.424 -15.570 -7.081 1.00 82.31 496 THR A CA 1
ATOM 3851 C C . THR A 1 496 ? -13.518 -15.236 -6.070 1.00 82.31 496 THR A C 1
ATOM 3853 O O . THR A 1 496 ? -14.308 -16.117 -5.726 1.00 82.31 496 THR A O 1
ATOM 3856 N N . ASP A 1 497 ? -13.587 -13.987 -5.602 1.00 74.56 497 ASP A N 1
ATOM 3857 C CA . ASP A 1 497 ? -14.373 -13.544 -4.438 1.00 74.56 497 ASP A CA 1
ATOM 3858 C C . ASP A 1 497 ? -14.025 -14.323 -3.145 1.00 74.56 497 ASP A C 1
ATOM 3860 O O . ASP A 1 497 ? -14.786 -14.368 -2.188 1.00 74.56 497 ASP A O 1
ATOM 3864 N N . SER A 1 498 ? -12.861 -14.989 -3.108 1.00 69.25 498 SER A N 1
ATOM 3865 C CA . SER A 1 498 ? -12.446 -15.867 -2.010 1.00 69.25 498 SER A CA 1
ATOM 3866 C C . SER A 1 498 ? -11.086 -15.453 -1.439 1.00 69.25 498 SER A C 1
ATOM 3868 O O . SER A 1 498 ? -10.106 -15.386 -2.184 1.00 69.25 498 SER A O 1
ATOM 3870 N N . PRO A 1 499 ? -10.942 -15.284 -0.111 1.00 62.03 499 PRO A N 1
ATOM 3871 C CA . PRO A 1 499 ? -9.669 -14.946 0.532 1.00 62.03 499 PRO A CA 1
ATOM 3872 C C . PRO A 1 499 ? -8.704 -16.148 0.642 1.00 62.03 499 PRO A C 1
ATOM 3874 O O . PRO A 1 499 ? -7.914 -16.227 1.583 1.00 62.03 499 PRO A O 1
ATOM 3877 N N . GLY A 1 500 ? -8.807 -17.136 -0.257 1.00 56.00 500 GLY A N 1
ATOM 3878 C CA . GLY A 1 500 ? -7.969 -18.344 -0.286 1.00 56.00 500 GLY A CA 1
ATOM 3879 C C . GLY A 1 500 ? -8.151 -19.305 0.898 1.00 56.00 500 GLY A C 1
ATOM 3880 O O . GLY A 1 500 ? -7.410 -20.278 1.012 1.00 56.00 500 GLY A O 1
ATOM 3881 N N . ARG A 1 501 ? -9.118 -19.044 1.785 1.00 55.16 501 ARG A N 1
ATOM 3882 C CA . ARG A 1 501 ? -9.479 -19.902 2.926 1.00 55.16 501 ARG A CA 1
ATOM 3883 C C . ARG A 1 501 ? -10.624 -20.846 2.551 1.00 55.16 501 ARG A C 1
ATOM 3885 O O . ARG A 1 501 ? -11.311 -20.627 1.557 1.00 55.16 501 ARG A O 1
ATOM 3892 N N . ASN A 1 502 ? -10.811 -21.914 3.331 1.00 46.53 502 ASN A N 1
ATOM 3893 C CA . ASN A 1 502 ? -11.796 -22.954 3.030 1.00 46.53 502 ASN A CA 1
ATOM 3894 C C . ASN A 1 502 ? -13.218 -22.367 2.924 1.00 46.53 502 ASN A C 1
ATOM 3896 O O . ASN A 1 502 ? -13.781 -21.895 3.912 1.00 46.53 502 ASN A O 1
ATOM 3900 N N . ILE A 1 503 ? -13.793 -22.430 1.719 1.00 49.41 503 ILE A N 1
ATOM 3901 C CA . ILE A 1 503 ? -15.135 -21.920 1.406 1.00 49.41 503 ILE A CA 1
ATOM 3902 C C . ILE A 1 503 ? -16.221 -22.614 2.241 1.00 49.41 503 ILE A C 1
ATOM 3904 O O . ILE A 1 503 ? -17.195 -21.968 2.608 1.00 49.41 503 ILE A O 1
ATOM 3908 N N . ALA A 1 504 ? -16.031 -23.882 2.626 1.00 47.59 504 ALA A N 1
ATOM 3909 C CA . ALA A 1 504 ? -16.985 -24.612 3.466 1.00 47.59 504 ALA A CA 1
ATOM 3910 C C . ALA A 1 504 ? -17.110 -24.057 4.902 1.00 47.59 504 ALA A C 1
ATOM 3912 O O . ALA A 1 504 ? -18.025 -24.437 5.625 1.00 47.59 504 ALA A O 1
ATOM 3913 N N . THR A 1 505 ? -16.197 -23.173 5.322 1.00 47.28 505 THR A N 1
ATOM 3914 C CA . THR A 1 505 ? -16.180 -22.546 6.655 1.00 47.28 505 THR A CA 1
ATOM 3915 C C . THR A 1 505 ? -16.245 -21.016 6.598 1.00 47.28 505 THR A C 1
ATOM 3917 O O . THR A 1 505 ? -15.970 -20.360 7.601 1.00 47.28 505 THR A O 1
ATOM 3920 N N . TRP A 1 506 ? -16.560 -20.420 5.442 1.00 52.25 506 TRP A N 1
ATOM 3921 C CA . TRP A 1 506 ? -16.693 -18.966 5.314 1.00 52.25 506 TRP A CA 1
ATOM 3922 C C . TRP A 1 506 ? -18.169 -18.556 5.488 1.00 52.25 506 TRP A C 1
ATOM 3924 O O . TRP A 1 506 ? -18.993 -18.955 4.669 1.00 52.25 506 TRP A O 1
ATOM 3934 N N . PRO A 1 507 ? -18.542 -17.793 6.536 1.00 50.91 507 PRO A N 1
ATOM 3935 C CA . PRO A 1 507 ? -19.953 -17.555 6.873 1.00 50.91 507 PRO A CA 1
ATOM 3936 C C . PRO A 1 507 ? -20.631 -16.489 5.998 1.00 50.91 507 PRO A C 1
ATOM 3938 O O . PRO A 1 507 ? -21.853 -16.360 6.012 1.00 50.91 507 PRO A O 1
ATOM 3941 N N . TRP A 1 508 ? -19.852 -15.706 5.250 1.00 56.22 508 TRP A N 1
ATOM 3942 C CA . TRP A 1 508 ? -20.359 -14.617 4.420 1.00 56.22 508 TRP A CA 1
ATOM 3943 C C . TRP A 1 508 ? -20.823 -15.124 3.057 1.00 56.22 508 TRP A C 1
ATOM 3945 O O . TRP A 1 508 ? -20.139 -15.927 2.420 1.00 56.22 508 TRP A O 1
ATOM 3955 N N . ARG A 1 509 ? -21.956 -14.600 2.570 1.00 55.47 509 ARG A N 1
ATOM 3956 C CA . ARG A 1 509 ? -22.351 -14.786 1.170 1.00 55.47 509 ARG A CA 1
ATOM 3957 C C . ARG A 1 509 ? -21.296 -14.161 0.260 1.00 55.47 509 ARG A C 1
ATOM 3959 O O . ARG A 1 509 ? -21.159 -12.943 0.219 1.00 55.47 509 ARG A O 1
ATOM 3966 N N . MET A 1 510 ? -20.634 -15.023 -0.503 1.00 64.94 510 MET A N 1
ATOM 3967 C CA . MET A 1 510 ? -20.007 -14.676 -1.776 1.00 64.94 510 MET A CA 1
ATOM 3968 C C . MET A 1 510 ? -21.015 -13.878 -2.628 1.00 64.94 510 MET A C 1
ATOM 3970 O O . MET A 1 510 ? -22.205 -14.215 -2.629 1.00 64.94 510 MET A O 1
ATOM 3974 N N . VAL A 1 511 ? -20.557 -12.882 -3.383 1.00 73.50 511 VAL A N 1
ATOM 3975 C CA . VAL A 1 511 ? -21.365 -12.108 -4.344 1.00 73.50 511 VAL A CA 1
ATOM 3976 C C . VAL A 1 511 ? -20.714 -12.230 -5.731 1.00 73.50 511 VAL A C 1
ATOM 3978 O O . VAL A 1 511 ? -19.981 -11.334 -6.160 1.00 73.50 511 VAL A O 1
ATOM 3981 N N . PRO A 1 512 ? -20.923 -13.357 -6.449 1.00 75.50 512 PRO A N 1
ATOM 3982 C CA . PRO A 1 512 ? -20.202 -13.675 -7.684 1.00 75.50 512 PRO A CA 1
ATOM 3983 C C . PRO A 1 512 ? -20.292 -12.607 -8.782 1.00 75.50 512 PRO A C 1
ATOM 3985 O O . PRO A 1 512 ? -19.404 -12.530 -9.628 1.00 75.50 512 PRO A O 1
ATOM 3988 N N . GLU A 1 513 ? -21.334 -11.779 -8.761 1.00 81.25 513 GLU A N 1
ATOM 3989 C CA . GLU A 1 513 ? -21.621 -10.696 -9.709 1.00 81.25 513 GLU A CA 1
ATOM 3990 C C . GLU A 1 513 ? -20.675 -9.486 -9.552 1.00 81.25 513 GLU A C 1
ATOM 3992 O O . GLU A 1 513 ? -20.574 -8.656 -10.466 1.00 81.25 513 GLU A O 1
ATOM 3997 N N . GLN A 1 514 ? -19.982 -9.398 -8.408 1.00 82.00 514 GLN A N 1
ATOM 3998 C CA . GLN A 1 514 ? -18.962 -8.390 -8.083 1.00 82.00 514 GLN A CA 1
ATOM 3999 C C . GLN A 1 514 ? -17.527 -8.871 -8.372 1.00 82.00 514 GLN A C 1
ATOM 4001 O O . GLN A 1 514 ? -16.577 -8.104 -8.206 1.00 82.00 514 GLN A O 1
ATOM 4006 N N . ARG A 1 515 ? -17.341 -10.123 -8.821 1.00 85.19 515 ARG A N 1
ATOM 4007 C CA . ARG A 1 515 ? -16.021 -10.639 -9.219 1.00 85.19 515 ARG A CA 1
ATOM 4008 C C . ARG A 1 515 ? -15.446 -9.846 -10.380 1.00 85.19 515 ARG A C 1
ATOM 4010 O O . ARG A 1 515 ? -16.124 -9.601 -11.378 1.00 85.19 515 ARG A O 1
ATOM 4017 N N . MET A 1 516 ? -14.153 -9.565 -10.296 1.00 85.56 516 MET A N 1
ATOM 4018 C CA . MET A 1 516 ? -13.392 -9.064 -11.431 1.00 85.56 516 MET A CA 1
ATOM 4019 C C . MET A 1 516 ? -12.992 -10.202 -12.363 1.00 85.56 516 MET A C 1
ATOM 4021 O O . MET A 1 516 ? -12.575 -11.282 -11.935 1.00 85.56 516 MET A O 1
ATOM 4025 N N . THR A 1 517 ? -13.012 -9.948 -13.665 1.00 86.06 517 THR A N 1
ATOM 4026 C CA . THR A 1 517 ? -12.249 -10.771 -14.602 1.00 86.06 517 THR A CA 1
ATOM 4027 C C . THR A 1 517 ? -10.751 -10.662 -14.298 1.00 86.06 517 THR A C 1
ATOM 4029 O O . THR A 1 517 ? -10.256 -9.674 -13.748 1.00 86.06 517 THR A O 1
ATOM 4032 N N . ARG A 1 518 ? -9.974 -11.658 -14.744 1.00 81.75 518 ARG A N 1
ATOM 4033 C CA . ARG A 1 518 ? -8.499 -11.600 -14.690 1.00 81.75 518 ARG A CA 1
ATOM 4034 C C . ARG A 1 518 ? -7.925 -10.381 -15.428 1.00 81.75 518 ARG A C 1
ATOM 4036 O O . ARG A 1 518 ? -6.796 -9.996 -15.148 1.00 81.75 518 ARG A O 1
ATOM 4043 N N . HIS A 1 519 ? -8.676 -9.819 -16.378 1.00 78.50 519 HIS A N 1
ATOM 4044 C CA . HIS A 1 519 ? -8.285 -8.644 -17.148 1.00 78.50 519 HIS A CA 1
ATOM 4045 C C . HIS A 1 519 ? -8.475 -7.366 -16.323 1.00 78.50 519 HIS A C 1
ATOM 4047 O O . HIS A 1 519 ? -7.495 -6.670 -16.080 1.00 78.50 519 HIS A O 1
ATOM 4053 N N . GLU A 1 520 ? -9.675 -7.119 -15.785 1.00 79.62 520 GLU A N 1
ATOM 4054 C CA . GLU A 1 520 ? -9.940 -5.989 -14.874 1.00 79.62 520 GLU A CA 1
ATOM 4055 C C . GLU A 1 520 ? -8.961 -5.993 -13.692 1.00 79.62 520 GLU A C 1
ATOM 4057 O O . GLU A 1 520 ? -8.273 -5.000 -13.453 1.00 79.62 520 GLU A O 1
ATOM 4062 N N . GLY A 1 521 ? -8.784 -7.147 -13.033 1.00 76.94 521 GLY A N 1
ATOM 4063 C CA . GLY A 1 521 ? -7.822 -7.307 -11.940 1.00 76.94 521 GLY A CA 1
ATOM 4064 C C . GLY A 1 521 ? -6.369 -6.991 -12.331 1.00 76.94 521 GLY A C 1
ATOM 4065 O O . GLY A 1 521 ? -5.595 -6.517 -11.500 1.00 76.94 521 GLY A O 1
ATOM 4066 N N . HIS A 1 522 ? -5.975 -7.205 -13.591 1.00 74.56 522 HIS A N 1
ATOM 4067 C CA . HIS A 1 522 ? -4.617 -6.910 -14.056 1.00 74.56 522 HIS A CA 1
ATOM 4068 C C . HIS A 1 522 ? -4.341 -5.400 -14.125 1.00 74.56 522 HIS A C 1
ATOM 4070 O O . HIS A 1 522 ? -3.258 -4.961 -13.737 1.00 74.56 522 HIS A O 1
ATOM 4076 N N . TYR A 1 523 ? -5.318 -4.603 -14.569 1.00 74.75 523 TYR A N 1
ATOM 4077 C CA . TYR A 1 523 ? -5.236 -3.138 -14.532 1.00 74.75 523 TYR A CA 1
ATOM 4078 C C . TYR A 1 523 ? -5.361 -2.615 -13.094 1.00 74.75 523 TYR A C 1
ATOM 4080 O O . TYR A 1 523 ? -4.590 -1.748 -12.672 1.00 74.75 523 TYR A O 1
ATOM 4088 N N . PHE A 1 524 ? -6.271 -3.205 -12.314 1.00 72.81 524 PHE A N 1
ATOM 4089 C CA . PHE A 1 524 ? -6.605 -2.801 -10.947 1.00 72.81 524 PHE A CA 1
ATOM 4090 C C . PHE A 1 524 ? -5.398 -2.820 -9.991 1.00 72.81 524 PHE A C 1
ATOM 4092 O O . PHE A 1 524 ? -5.170 -1.834 -9.294 1.00 72.81 524 PHE A O 1
ATOM 4099 N N . PHE A 1 525 ? -4.577 -3.880 -10.033 1.00 74.62 525 PHE A N 1
ATOM 4100 C CA . PHE A 1 525 ? -3.388 -4.057 -9.176 1.00 74.62 525 PHE A CA 1
ATOM 4101 C C . PHE A 1 525 ? -2.082 -3.438 -9.726 1.00 74.62 525 PHE A C 1
ATOM 4103 O O . PHE A 1 525 ? -1.035 -3.506 -9.072 1.00 74.62 525 PHE A O 1
ATOM 4110 N N . ARG A 1 526 ? -2.090 -2.862 -10.938 1.00 69.62 526 ARG A N 1
ATOM 4111 C CA . ARG A 1 526 ? -0.879 -2.311 -11.592 1.00 69.62 526 ARG A CA 1
ATOM 4112 C C . ARG A 1 526 ? -0.968 -0.837 -11.978 1.00 69.62 526 ARG A C 1
ATOM 4114 O O . ARG A 1 526 ? 0.063 -0.220 -12.235 1.00 69.62 526 ARG A O 1
ATOM 4121 N N . GLN A 1 527 ? -2.169 -0.271 -12.050 1.00 61.91 527 GLN A N 1
ATOM 4122 C CA . GLN A 1 527 ? -2.370 1.120 -12.439 1.00 61.91 527 GLN A CA 1
ATOM 4123 C C . GLN A 1 527 ? -3.590 1.712 -11.719 1.00 61.91 527 GLN A C 1
ATOM 4125 O O . GLN A 1 527 ? -3.433 2.312 -10.656 1.00 61.91 527 GLN A O 1
ATOM 4130 N N . LYS A 1 528 ? -4.779 1.578 -12.319 1.00 55.56 528 LYS A N 1
ATOM 4131 C CA . LYS A 1 528 ? -6.097 2.063 -11.878 1.00 55.56 528 LYS A CA 1
ATOM 4132 C C . LYS A 1 528 ? -7.166 1.264 -12.632 1.00 55.56 528 LYS A C 1
ATOM 4134 O O . LYS A 1 528 ? -6.894 0.836 -13.750 1.00 55.56 528 LYS A O 1
ATOM 4139 N N . LEU A 1 529 ? -8.374 1.131 -12.081 1.00 38.59 529 LEU A N 1
ATOM 4140 C CA . LEU A 1 529 ? -9.542 0.650 -12.832 1.00 38.59 529 LEU A CA 1
ATOM 4141 C C . LEU A 1 529 ? -10.635 1.728 -12.850 1.00 38.59 529 LEU A C 1
ATOM 4143 O O . LEU A 1 529 ? -10.893 2.372 -11.830 1.00 38.59 529 LEU A O 1
ATOM 4147 N N . PHE A 1 530 ? -11.281 1.916 -14.000 1.00 42.88 530 PHE A N 1
ATOM 4148 C CA . PHE A 1 530 ? -12.482 2.742 -14.135 1.00 42.88 530 PHE A CA 1
ATOM 4149 C C . PHE A 1 530 ? -13.722 1.852 -14.037 1.00 42.88 530 PHE A C 1
ATOM 4151 O O . PHE A 1 530 ? -13.852 0.896 -14.800 1.00 42.88 530 PHE A O 1
ATOM 4158 N N . LEU A 1 531 ? -14.646 2.163 -13.125 1.00 37.41 531 LEU A N 1
ATOM 4159 C CA . LEU A 1 531 ? -15.930 1.465 -13.060 1.00 37.41 531 LEU A CA 1
ATOM 4160 C C . LEU A 1 531 ? -16.964 2.182 -13.929 1.00 37.41 531 LEU A C 1
ATOM 4162 O O . LEU A 1 531 ? -17.647 3.099 -13.475 1.00 37.41 531 LEU A O 1
ATOM 4166 N N . SER A 1 532 ? -17.101 1.708 -15.168 1.00 30.70 532 SER A N 1
ATOM 4167 C CA . SER A 1 532 ? -18.226 2.047 -16.041 1.00 30.70 532 SER A CA 1
ATOM 4168 C C . SER A 1 532 ? -19.084 0.809 -16.317 1.00 30.70 532 SER A C 1
ATOM 4170 O O . SER A 1 532 ? -18.752 -0.025 -17.155 1.00 30.70 532 SER A O 1
ATOM 4172 N N . ARG A 1 533 ? -20.201 0.696 -15.593 1.00 29.12 533 ARG A N 1
ATOM 4173 C CA . ARG A 1 533 ? -21.402 -0.023 -16.042 1.00 29.12 533 ARG A CA 1
ATOM 4174 C C . ARG A 1 533 ? -22.499 1.035 -16.196 1.00 29.12 533 ARG A C 1
ATOM 4176 O O . ARG A 1 533 ? -22.605 1.907 -15.332 1.00 29.12 533 ARG A O 1
ATOM 4183 N N . GLY A 1 534 ? -23.191 1.009 -17.335 1.00 30.17 534 GLY A N 1
ATOM 4184 C CA . GLY A 1 534 ? -24.302 1.915 -17.660 1.00 30.17 534 GLY A CA 1
ATOM 4185 C C . GLY A 1 534 ? -25.631 1.445 -17.088 1.00 30.17 534 GLY A C 1
ATOM 4186 O O . GLY A 1 534 ? -25.697 0.262 -16.685 1.00 30.17 534 GLY A O 1
#

Secondary structure (DSSP, 8-state):
--HHHHHHHHHHHHHHHHHHHHTT-S--TT-----GGGSTT--S---------HHHHHHHHHHHHHHHHHHHHHHHHH---SSPPSEEEEEPSTT---EE-S-GGG-EESEEEEETTEEEEEE-HHHHHHHH-BTTTT-S-TT--HHHHTT-BEEEEPPTT--B-PPEEEEEE-HHHHHHHTTS--TT--SHHHHHHHHHHHHHHS-PPTT-------SS--EEE--HHHHHHH-S--S-BTTEEEEE-TTS-EEEEEEETTHHHHTTTS---GGGGGGTTT------PPPHHHHHHHHHHHHHHHHHTTEEEEEEEEE-HHHHHHHHHS--SSEEEEEEE--TTS--TTSS--B-TTTSSSS-EEEEEEE--SB--GGGT-SPPSS--SS-TT----BSS-HHHHHHHHHTTSS----SHHHHHHHHHHHHHHHT----------SS--S--HHHHHHHHHHHHHHHSSSEEE----TTTTS-S-HHHHHHHHHHSS-SS-GGG--S---GGGPPPHHHHHHHTTS-EEE---

Solvent-accessible surface area (backbone atoms only — not comparable to full-atom values): 30848 Å² total; per-residue (Å²): 141,52,70,66,56,52,52,51,48,53,53,52,49,53,52,50,48,58,46,56,66,54,76,64,55,95,82,70,96,80,80,83,78,90,72,89,79,68,68,84,75,74,83,75,89,81,88,87,87,78,97,71,70,70,75,58,50,58,54,52,51,52,51,51,50,51,50,50,52,48,50,50,54,46,51,54,61,67,59,55,70,91,65,77,66,65,48,30,32,49,29,29,32,94,95,40,57,35,30,42,57,92,39,89,93,54,44,51,27,23,18,37,29,41,45,74,94,41,80,75,49,74,35,47,61,64,54,50,36,69,54,31,11,30,45,90,75,72,27,41,34,86,92,20,56,81,94,15,41,86,47,16,25,52,76,42,67,38,56,85,90,51,68,49,66,72,50,28,38,36,61,29,27,30,54,52,54,33,21,50,27,66,73,35,67,40,48,81,56,90,49,69,68,54,44,52,49,54,52,49,54,47,62,76,70,47,98,70,62,93,87,61,87,85,70,62,45,57,47,74,52,58,58,41,79,50,55,71,69,53,51,66,70,66,52,91,75,77,95,74,45,83,35,27,43,71,45,51,48,98,87,65,49,76,68,36,42,18,26,54,47,31,37,31,65,58,48,78,76,46,65,56,61,68,89,55,47,81,52,42,75,93,46,99,62,93,66,57,67,82,50,69,73,50,49,52,51,10,40,55,44,32,53,52,58,26,51,75,60,43,41,41,34,40,21,29,53,46,40,44,70,73,59,49,52,52,56,70,76,44,88,68,96,46,30,39,40,32,16,34,51,57,59,51,78,55,85,62,83,81,80,64,77,79,37,47,49,83,73,29,95,86,42,36,42,31,26,84,51,67,34,67,56,22,34,47,36,70,82,62,53,20,32,20,48,93,58,53,37,94,90,46,71,91,38,38,43,29,50,53,35,54,74,65,45,45,47,45,57,15,55,75,77,33,68,50,63,43,28,49,45,29,44,54,58,31,51,56,40,41,56,53,40,46,76,82,49,92,77,65,87,76,83,73,68,71,77,88,68,85,71,74,53,83,63,56,51,53,47,50,27,54,70,37,21,78,68,62,78,52,26,26,76,48,69,42,49,51,47,21,59,48,36,67,80,46,61,67,58,56,45,46,19,46,46,66,64,39,88,84,61,69,69,95,76,52,92,68,84,72,61,79,90,73,39,34,51,75,64,56,40,54,36,24,39,42,72,54,32,71,58,72,81,134

InterPro domains:
  IPR013108 Amidohydrolase 3 [PF07969] (238-520)
  IPR032466 Metal-dependent hydrolase [SSF51556] (166-496)

pLDDT: mean 73.7, std 18.71, range [27.98, 97.56]

Organism: NCBI:txid456999

Mean predicted aligned error: 13.87 Å

Sequence (534 aa):
MHSAQLRRRIAKMDESARRLEKDNSPDDPKKQLEDPTLEQLRLASFKSRSRASAIGRGRVQAIVSAIAIGFLLLLIRTQKSKEPPSAYALCSAHGERNIWTVDESNARAECMVINGKFIADIGSVDDIRRRWGDRATTGPVAGAPDVSRKRGLKFIYLEKGQAAYPGFHDAHAHVLQWGWASQLPLRGSQTIEEILSKIKLYVESAPLEPGAWIEGKDGIRRYGAVSKEVIRRLGPLPDKVDGGEIIRDADGNPTGIFLDNAMALIGKYVPLSTHNLELITRADDAKPQWTDAQRLRFFRRTVKDALAVGLTTIHDAATYVPDIEMAIEGKLPLRLYLMGHVLSDTYWGAQLPNITAAESADGRLMLQAVKIFGDGALGSWGSALLEPYSDKPDTTGILRSSPDVLRTLIADFYKNLSQDRANKIVLDAYEEALKSSTDTDRRLRIEHAQILTQEDLKRMGRLGGAKFRNGATVTTGSDFPVEGINPLLGFYAAVTDSPGRNIATWPWRMVPEQRMTRHEGHYFFRQKLFLSRG